Protein AF-0000000066770086 (afdb_homodimer)

Nearest PDB structures (foldseek):
  5eji-assembly1_A  TM=8.139E-01  e=4.789E-09  Listeria monocytogenes
  8b47-assembly1_B-2  TM=7.960E-01  e=3.256E-09  Listeria monocytogenes EGD-e
  3v7y-assembly1_A  TM=8.039E-01  e=4.059E-09  Listeria monocytogenes
  6rg9-assembly1_A  TM=8.129E-01  e=1.036E-08  Listeria monocytogenes EGD-e
  5ejg-assembly1_A  TM=7.948E-01  e=2.539E-07  Listeria monocytogenes

Solvent-accessible surface area (backbone atoms only — not comparable to full-atom values): 28124 Å² total; per-residue (Å²): 118,74,68,59,56,56,51,48,57,53,51,58,59,57,68,68,50,69,87,55,54,68,58,58,48,42,47,48,43,42,47,48,42,44,48,44,42,47,48,40,48,53,37,44,51,47,46,69,64,54,86,74,67,65,60,55,52,54,44,48,48,49,50,50,49,48,51,48,50,52,50,48,52,51,48,48,50,48,43,49,54,46,40,65,60,52,70,47,83,46,64,66,61,41,52,55,46,47,58,64,18,65,77,43,79,57,43,56,32,40,18,35,29,44,21,52,73,83,40,71,52,94,65,63,24,54,27,28,36,40,40,26,28,57,46,61,55,37,75,20,38,34,32,36,29,44,34,36,79,86,67,54,64,51,72,79,41,81,44,44,19,60,21,40,38,39,23,23,19,70,16,12,74,44,69,44,31,25,67,65,52,61,74,45,59,55,72,37,54,38,30,41,38,35,52,36,42,46,52,82,70,54,78,90,45,56,70,70,39,52,49,70,42,47,66,66,28,35,36,42,35,40,35,63,34,73,59,32,29,39,24,39,60,36,67,82,45,71,46,79,44,36,53,70,39,34,36,40,38,31,43,81,32,76,60,46,77,38,57,64,49,69,69,62,70,65,56,58,87,72,120,116,74,68,59,55,54,50,49,56,54,50,56,60,56,67,69,47,74,86,56,54,67,58,60,50,43,47,50,44,42,48,47,44,45,50,44,42,49,48,40,47,53,36,45,52,45,47,69,62,56,83,75,67,67,61,54,50,54,45,49,50,50,48,48,49,48,51,48,49,51,51,48,54,50,47,49,50,49,45,49,53,45,40,65,62,53,70,46,83,45,64,66,60,42,53,55,46,46,56,62,18,66,79,44,80,58,44,56,33,40,18,37,28,44,22,52,72,84,40,71,52,94,66,64,24,55,28,28,37,40,40,25,28,58,46,63,56,38,76,19,39,32,32,38,30,45,33,35,80,84,66,55,65,50,72,79,42,80,44,42,19,62,21,40,38,39,23,24,18,71,17,12,74,44,70,43,30,26,67,68,52,61,74,46,58,55,75,37,55,38,30,41,39,36,54,35,42,44,51,82,67,54,78,90,45,55,71,70,41,49,47,71,42,47,67,65,29,34,35,42,34,39,34,61,36,74,59,30,29,40,24,38,62,36,67,82,44,72,45,79,44,34,53,70,40,33,36,41,38,30,42,80,31,78,61,46,75,39,58,63,48,69,70,63,70,64,56,58,86,71,120

Sequence (542 aa):
MIGAEFTRTLLISARVSYSASPLTGLLCSAIICVSQYVMWILWLLSAAMAPFSGLAIFWMIQFLYWVLIQILLVLRRLRSYLMNLMQGGAQGIFVQLLQETLSRRPLELSRISVKLNGIQLPTYALNDILVSHPCPASVSRFSFRKRNNTGENSRLINCRSSGLRVSTAAGSTAAMLSAGGFTMPLSSRELQYMIREPISPMDADKAMLHDVLKQEQHMHVVWYNQEGAVYVDGSHVVHSIQHGDSLEISSGAPTLKVVLPEHLLKMGPEWMIGAEFTRTLLISARVSYSASPLTGLLCSAIICVSQYVMWILWLLSAAMAPFSGLAIFWMIQFLYWVLIQILLVLRRLRSYLMNLMQGGAQGIFVQLLQETLSRRPLELSRISVKLNGIQLPTYALNDILVSHPCPASVSRFSFRKRNNTGENSRLINCRSSGLRVSTAAGSTAAMLSAGGFTMPLSSRELQYMIREPISPMDADKAMLHDVLKQEQHMHVVWYNQEGAVYVDGSHVVHSIQHGDSLEISSGAPTLKVVLPEHLLKMGPEW

InterPro domains:
  IPR016064 NAD kinase/diacylglycerol kinase-like domain superfamily [SSF111331] (82-261)
  IPR017437 ATP-NAD kinase, PpnK-type, C-terminal [G3DSA:2.60.200.30] (92-252)

Secondary structure (DSSP, 8-state):
-HHHHHHHHHHHHHHTTTTS-HHHHHHHHHHHHHHHHHHHHHHHHHHHH---SHHHHHHHHHHHHHHHHHHHHHHHHHHHHHHHHHSSSHHHHHHHHHHHHHTSPPEEEP-BEEEETTEEPS--BSSEEEEE-SSTTSPEEEEEEEEETTS-BPPPEEEEESEEEEE-SGGGGTHHHHTT-----TT---EEEEEES-SS--GGGGGGSEEEE-TTEEEEEEE-SSEEEEEETTTTEEEEEETT-EEEEES-SPPEEE---HHHHS--S--/-HHHHHHHHHHHHHGGGTTS-HHHHHHHHHHHHHHHHHHHHHHHHHHHH---SHHHHHHHHHHHHHHHHHHHHHHHHHHHHHHHHHSSSHHHHHHHHHHHHHHSPPEEEP-BEEEETTEEPS--BSSEEEEE-SSTTSPEEEEEEEEETTS-BPPPEEEEESEEEEE-SGGGGTHHHHTT-----TT---EEEEEES-SS--GGGGGGSEEEE-TTEEEEEEE-SSEEEEEETTTTEEEEEETT-EEEEES-SPPEEE---HHHHS--S--

Structure (mmCIF, N/CA/C/O backbone):
data_AF-0000000066770086-model_v1
#
loop_
_entity.id
_entity.type
_entity.pdbx_description
1 polymer 'FHA domain-containing protein'
#
loop_
_atom_site.group_PDB
_atom_site.id
_atom_site.type_symbol
_atom_site.label_atom_id
_atom_site.label_alt_id
_atom_site.label_comp_id
_atom_site.label_asym_id
_atom_site.label_entity_id
_atom_site.label_seq_id
_atom_site.pdbx_PDB_ins_code
_atom_site.Cartn_x
_atom_site.Cartn_y
_atom_site.Cartn_z
_atom_site.occupancy
_atom_site.B_iso_or_equiv
_atom_site.auth_seq_id
_atom_site.auth_comp_id
_atom_site.auth_asym_id
_atom_site.auth_atom_id
_atom_site.pdbx_PDB_model_num
ATOM 1 N N . MET A 1 1 ? 16.109 16.594 -47.719 1 20.2 1 MET A N 1
ATOM 2 C CA . MET A 1 1 ? 16.516 17.266 -46.5 1 20.2 1 MET A CA 1
ATOM 3 C C . MET A 1 1 ? 15.344 17.438 -45.531 1 20.2 1 MET A C 1
ATOM 5 O O . MET A 1 1 ? 15.539 17.719 -44.344 1 20.2 1 MET A O 1
ATOM 9 N N . ILE A 1 2 ? 14.141 17.641 -46.188 1 22.31 2 ILE A N 1
ATOM 10 C CA . ILE A 1 2 ? 12.898 17.844 -45.438 1 22.31 2 ILE A CA 1
ATOM 11 C C . ILE A 1 2 ? 12.523 16.547 -44.688 1 22.31 2 ILE A C 1
ATOM 13 O O . ILE A 1 2 ? 11.875 16.594 -43.656 1 22.31 2 ILE A O 1
ATOM 17 N N . GLY A 1 3 ? 12.93 15.352 -45.312 1 23.88 3 GLY A N 1
ATOM 18 C CA . GLY A 1 3 ? 12.602 14.062 -44.719 1 23.88 3 GLY A CA 1
ATOM 19 C C . GLY A 1 3 ? 13.258 13.82 -43.375 1 23.88 3 GLY A C 1
ATOM 20 O O . GLY A 1 3 ? 12.711 13.102 -42.531 1 23.88 3 GLY A O 1
ATOM 21 N N . ALA A 1 4 ? 14.531 14.242 -43.344 1 25.27 4 ALA A N 1
ATOM 22 C CA . ALA A 1 4 ? 15.344 13.93 -42.156 1 25.27 4 ALA A CA 1
ATOM 23 C C . ALA A 1 4 ? 14.82 14.664 -40.906 1 25.27 4 ALA A C 1
ATOM 25 O O . ALA A 1 4 ? 14.906 14.141 -39.812 1 25.27 4 ALA A O 1
ATOM 26 N N . GLU A 1 5 ? 14.359 15.922 -41.188 1 24.72 5 GLU A N 1
ATOM 27 C CA . GLU A 1 5 ? 13.992 16.703 -40 1 24.72 5 GLU A CA 1
ATOM 28 C C . GLU A 1 5 ? 12.727 16.156 -39.375 1 24.72 5 GLU A C 1
ATOM 30 O O . GLU A 1 5 ? 12.523 16.312 -38.156 1 24.72 5 GLU A O 1
ATOM 35 N N . PHE A 1 6 ? 11.797 15.602 -40.219 1 25.02 6 PHE A N 1
ATOM 36 C CA . PHE A 1 6 ? 10.578 15.062 -39.625 1 25.02 6 PHE A CA 1
ATOM 37 C C . PHE A 1 6 ? 10.883 13.836 -38.781 1 25.02 6 PHE A C 1
ATOM 39 O O . PHE A 1 6 ? 10.312 13.664 -37.688 1 25.02 6 PHE A O 1
ATOM 46 N N . THR A 1 7 ? 11.898 13.07 -39.188 1 24.8 7 THR A N 1
ATOM 47 C CA . THR A 1 7 ? 12.266 11.898 -38.406 1 24.8 7 THR A CA 1
ATOM 48 C C . THR A 1 7 ? 12.867 12.312 -37.062 1 24.8 7 THR A C 1
ATOM 50 O O . THR A 1 7 ? 12.641 11.648 -36.031 1 24.8 7 THR A O 1
ATOM 53 N N . ARG A 1 8 ? 13.648 13.414 -37.062 1 24.89 8 ARG A N 1
ATOM 54 C CA . ARG A 1 8 ? 14.266 13.805 -35.781 1 24.89 8 ARG A CA 1
ATOM 55 C C . ARG A 1 8 ? 13.211 14.227 -34.781 1 24.89 8 ARG A C 1
ATOM 57 O O . ARG A 1 8 ? 13.352 13.953 -33.594 1 24.89 8 ARG A O 1
ATOM 64 N N . THR A 1 9 ? 12.164 14.969 -35.25 1 23.5 9 THR A N 1
ATOM 65 C CA . THR A 1 9 ? 11.164 15.398 -34.281 1 23.5 9 THR A CA 1
ATOM 66 C C . THR A 1 9 ? 10.391 14.195 -33.75 1 23.5 9 THR A C 1
ATOM 68 O O . THR A 1 9 ? 10.023 14.156 -32.562 1 23.5 9 THR A O 1
ATOM 71 N N . LEU A 1 10 ? 10.195 13.148 -34.656 1 25.3 10 LEU A N 1
ATOM 72 C CA . LEU A 1 10 ? 9.516 11.977 -34.094 1 25.3 10 LEU A CA 1
ATOM 73 C C . LEU A 1 10 ? 10.414 11.242 -33.094 1 25.3 10 LEU A C 1
ATOM 75 O O . LEU A 1 10 ? 9.93 10.672 -32.125 1 25.3 10 LEU A O 1
ATOM 79 N N . LEU A 1 11 ? 11.742 11.227 -33.344 1 24.89 11 LEU A N 1
ATOM 80 C CA . LEU A 1 11 ? 12.633 10.523 -32.438 1 24.89 11 LEU A CA 1
ATOM 81 C C . LEU A 1 11 ? 12.711 11.242 -31.094 1 24.89 11 LEU A C 1
ATOM 83 O O . LEU A 1 11 ? 12.891 10.602 -30.047 1 24.89 11 LEU A O 1
ATOM 87 N N . ILE A 1 12 ? 12.773 12.625 -31.125 1 25.56 12 ILE A N 1
ATOM 88 C CA . ILE A 1 12 ? 12.852 13.273 -29.828 1 25.56 12 ILE A CA 1
ATOM 89 C C . ILE A 1 12 ? 11.594 12.977 -29.016 1 25.56 12 ILE A C 1
ATOM 91 O O . ILE A 1 12 ? 11.648 12.836 -27.797 1 25.56 12 ILE A O 1
ATOM 95 N N . SER A 1 13 ? 10.445 12.906 -29.703 1 24.58 13 SER A N 1
ATOM 96 C CA . SER A 1 13 ? 9.242 12.594 -28.922 1 24.58 13 SER A CA 1
ATOM 97 C C . SER A 1 13 ? 9.297 11.172 -28.375 1 24.58 13 SER A C 1
ATOM 99 O O . SER A 1 13 ? 8.562 10.836 -27.453 1 24.58 13 SER A O 1
ATOM 101 N N . ALA A 1 14 ? 9.977 10.258 -29.016 1 25.86 14 ALA A N 1
ATOM 102 C CA . ALA A 1 14 ? 10.078 8.891 -28.516 1 25.86 14 ALA A CA 1
ATOM 103 C C . ALA A 1 14 ? 10.883 8.836 -27.219 1 25.86 14 ALA A C 1
ATOM 105 O O . ALA A 1 14 ? 10.719 7.918 -26.406 1 25.86 14 ALA A O 1
ATOM 106 N N . ARG A 1 15 ? 11.984 9.594 -27.047 1 26.22 15 ARG A N 1
ATOM 107 C CA . ARG A 1 15 ? 12.797 9.508 -25.844 1 26.22 15 ARG A CA 1
ATOM 108 C C . ARG A 1 15 ? 12.008 9.992 -24.625 1 26.22 15 ARG A C 1
ATOM 110 O O . ARG A 1 15 ? 12.492 9.914 -23.5 1 26.22 15 ARG A O 1
ATOM 117 N N . VAL A 1 16 ? 11.109 10.945 -24.828 1 25.64 16 VAL A N 1
ATOM 118 C CA . VAL A 1 16 ? 10.461 11.477 -23.625 1 25.64 16 VAL A CA 1
ATOM 119 C C . VAL A 1 16 ? 9.625 10.383 -22.953 1 25.64 16 VAL A C 1
ATOM 121 O O . VAL A 1 16 ? 8.953 10.633 -21.953 1 25.64 16 VAL A O 1
ATOM 124 N N . SER A 1 17 ? 9.375 9.344 -23.688 1 25.66 17 SER A N 1
ATOM 125 C CA . SER A 1 17 ? 8.305 8.477 -23.203 1 25.66 17 SER A CA 1
ATOM 126 C C . SER A 1 17 ? 8.734 7.695 -21.969 1 25.66 17 SER A C 1
ATOM 128 O O . SER A 1 17 ? 8.023 6.797 -21.516 1 25.66 17 SER A O 1
ATOM 130 N N . TYR A 1 18 ? 10 7.605 -21.703 1 25.31 18 TYR A N 1
ATOM 131 C CA . TYR A 1 18 ? 10.336 6.434 -20.906 1 25.31 18 TYR A CA 1
ATOM 132 C C . TYR A 1 18 ? 9.641 6.484 -19.547 1 25.31 18 TYR A C 1
ATOM 134 O O . TYR A 1 18 ? 9.398 5.445 -18.938 1 25.31 18 TYR A O 1
ATOM 142 N N . SER A 1 19 ? 9.75 7.629 -18.828 1 25.22 19 SER A N 1
ATOM 143 C CA . SER A 1 19 ? 9.375 7.613 -17.422 1 25.22 19 SER A CA 1
ATOM 144 C C . SER A 1 19 ? 7.863 7.574 -17.25 1 25.22 19 SER A C 1
ATOM 146 O O . SER A 1 19 ? 7.355 7.75 -16.141 1 25.22 19 SER A O 1
ATOM 148 N N . ALA A 1 20 ? 7.07 7.703 -18.266 1 28.36 20 ALA A N 1
ATOM 149 C CA . ALA A 1 20 ? 5.613 7.77 -18.203 1 28.36 20 ALA A CA 1
ATOM 150 C C . ALA A 1 20 ? 5.02 6.402 -17.859 1 28.36 20 ALA A C 1
ATOM 152 O O . ALA A 1 20 ? 5.598 5.367 -18.203 1 28.36 20 ALA A O 1
ATOM 153 N N . SER A 1 21 ? 4.094 6.301 -16.906 1 27.59 21 SER A N 1
ATOM 154 C CA . SER A 1 21 ? 3.424 5.098 -16.422 1 27.59 21 SER A CA 1
ATOM 155 C C . SER A 1 21 ? 2.938 4.238 -17.594 1 27.59 21 SER A C 1
ATOM 157 O O . SER A 1 21 ? 2.732 4.738 -18.703 1 27.59 21 SER A O 1
ATOM 159 N N . PRO A 1 22 ? 3.164 2.936 -17.5 1 30.47 22 PRO A N 1
ATOM 160 C CA . PRO A 1 22 ? 2.762 1.988 -18.547 1 30.47 22 PRO A CA 1
ATOM 161 C C . PRO A 1 22 ? 1.353 2.252 -19.062 1 30.47 22 PRO A C 1
ATOM 163 O O . PRO A 1 22 ? 1.084 2.045 -20.25 1 30.47 22 PRO A O 1
ATOM 166 N N . LEU A 1 23 ? 0.509 2.744 -18.219 1 31.48 23 LEU A N 1
ATOM 167 C CA . LEU A 1 23 ? -0.868 2.938 -18.672 1 31.48 23 LEU A CA 1
ATOM 168 C C . LEU A 1 23 ? -0.968 4.117 -19.625 1 31.48 23 LEU A C 1
ATOM 170 O O . LEU A 1 23 ? -1.708 4.062 -20.609 1 31.48 23 LEU A O 1
ATOM 174 N N . THR A 1 24 ? -0.184 5.18 -19.234 1 31.67 24 THR A N 1
ATOM 175 C CA . THR A 1 24 ? -0.174 6.293 -20.172 1 31.67 24 THR A CA 1
ATOM 176 C C . THR A 1 24 ? 0.472 5.879 -21.484 1 31.67 24 THR A C 1
ATOM 178 O O . THR A 1 24 ? 0.073 6.352 -22.562 1 31.67 24 THR A O 1
ATOM 181 N N . GLY A 1 25 ? 1.348 4.926 -21.219 1 31.53 25 GLY A N 1
ATOM 182 C CA . GLY A 1 25 ? 1.923 4.344 -22.422 1 31.53 25 GLY A CA 1
ATOM 183 C C . GLY A 1 25 ? 0.937 3.496 -23.203 1 31.53 25 GLY A C 1
ATOM 184 O O . GLY A 1 25 ? 0.897 3.557 -24.438 1 31.53 25 GLY A O 1
ATOM 185 N N . LEU A 1 26 ? 0.131 2.803 -22.375 1 31.81 26 LEU A N 1
ATOM 186 C CA . LEU A 1 26 ? -0.886 1.979 -23.016 1 31.81 26 LEU A CA 1
ATOM 187 C C . LEU A 1 26 ? -1.999 2.844 -23.609 1 31.81 26 LEU A C 1
ATOM 189 O O . LEU A 1 26 ? -2.469 2.592 -24.719 1 31.81 26 LEU A O 1
ATOM 193 N N . LEU A 1 27 ? -2.395 3.82 -22.812 1 33.5 27 LEU A N 1
ATOM 194 C CA . LEU A 1 27 ? -3.426 4.727 -23.312 1 33.5 27 LEU A CA 1
ATOM 195 C C . LEU A 1 27 ? -2.912 5.543 -24.484 1 33.5 27 LEU A C 1
ATOM 197 O O . LEU A 1 27 ? -3.633 5.738 -25.469 1 33.5 27 LEU A O 1
ATOM 201 N N . CYS A 1 28 ? -1.624 5.883 -24.281 1 33.88 28 CYS A N 1
ATOM 202 C CA . CYS A 1 28 ? -0.996 6.543 -25.422 1 33.88 28 CYS A CA 1
ATOM 203 C C . CYS A 1 28 ? -0.845 5.578 -26.578 1 33.88 28 CYS A C 1
ATOM 205 O O . CYS A 1 28 ? -1.085 5.949 -27.734 1 33.88 28 CYS A O 1
ATOM 207 N N . SER A 1 29 ? -0.596 4.316 -26.125 1 34.06 29 SER A N 1
ATOM 208 C CA . SER A 1 29 ? -0.547 3.275 -27.141 1 34.06 29 SER A CA 1
ATOM 209 C C . SER A 1 29 ? -1.935 2.992 -27.703 1 34.06 29 SER A C 1
ATOM 211 O O . SER A 1 29 ? -2.088 2.787 -28.906 1 34.06 29 SER A O 1
ATOM 213 N N . ALA A 1 30 ? -2.861 3.027 -26.844 1 35.56 30 ALA A N 1
ATOM 214 C CA . ALA A 1 30 ? -4.234 2.793 -27.281 1 35.56 30 ALA A CA 1
ATOM 215 C C . ALA A 1 30 ? -4.773 3.982 -28.062 1 35.56 30 ALA A C 1
ATOM 217 O O . ALA A 1 30 ? -5.441 3.809 -29.094 1 35.56 30 ALA A O 1
ATOM 218 N N . ILE A 1 31 ? -4.426 5.156 -27.547 1 38.72 31 ILE A N 1
ATOM 219 C CA . ILE A 1 31 ? -4.812 6.363 -28.266 1 38.72 31 ILE A CA 1
ATOM 220 C C . ILE A 1 31 ? -4.117 6.395 -29.625 1 38.72 31 ILE A C 1
ATOM 222 O O . ILE A 1 31 ? -4.738 6.715 -30.641 1 38.72 31 ILE A O 1
ATOM 226 N N . ILE A 1 32 ? -2.871 5.922 -29.5 1 38.62 32 ILE A N 1
ATOM 227 C CA . ILE A 1 32 ? -2.107 5.797 -30.734 1 38.62 32 ILE A CA 1
ATOM 228 C C . ILE A 1 32 ? -2.717 4.703 -31.609 1 38.62 32 ILE A C 1
ATOM 230 O O . ILE A 1 32 ? -2.877 4.883 -32.812 1 38.62 32 ILE A O 1
ATOM 234 N N . CYS A 1 33 ? -3.189 3.703 -30.797 1 35.94 33 CYS A N 1
ATOM 235 C CA . CYS A 1 33 ? -3.832 2.617 -31.516 1 35.94 33 CYS A CA 1
ATOM 236 C C . CYS A 1 33 ? -5.18 3.061 -32.094 1 35.94 33 CYS A C 1
ATOM 238 O O . CYS A 1 33 ? -5.496 2.779 -33.25 1 35.94 33 CYS A O 1
ATOM 240 N N . VAL A 1 34 ? -5.934 3.744 -31.25 1 39.88 34 VAL A N 1
ATOM 241 C CA . VAL A 1 34 ? -7.254 4.184 -31.688 1 39.88 34 VAL A CA 1
ATOM 242 C C . VAL A 1 34 ? -7.109 5.273 -32.75 1 39.88 34 VAL A C 1
ATOM 244 O O . VAL A 1 34 ? -7.824 5.273 -33.75 1 39.88 34 VAL A O 1
ATOM 247 N N . SER A 1 35 ? -6.105 6.16 -32.469 1 37.03 35 SER A N 1
ATOM 248 C CA . SER A 1 35 ? -5.828 7.176 -33.469 1 37.03 35 SER A CA 1
ATOM 249 C C . SER A 1 35 ? -5.367 6.535 -34.781 1 37.03 35 SER A C 1
ATOM 251 O O . SER A 1 35 ? -5.719 7.008 -35.844 1 37.03 35 SER A O 1
ATOM 253 N N . GLN A 1 36 ? -4.676 5.449 -34.5 1 37.47 36 GLN A N 1
ATOM 254 C CA . GLN A 1 36 ? -4.262 4.66 -35.656 1 37.47 36 GLN A CA 1
ATOM 255 C C . GLN A 1 36 ? -5.461 3.996 -36.312 1 37.47 36 GLN A C 1
ATOM 257 O O . GLN A 1 36 ? -5.562 3.984 -37.562 1 37.47 36 GLN A O 1
ATOM 262 N N . TYR A 1 37 ? -6.316 3.588 -35.438 1 39.19 37 TYR A N 1
ATOM 263 C CA . TYR A 1 37 ? -7.504 2.957 -36 1 39.19 37 TYR A CA 1
ATOM 264 C C . TYR A 1 37 ? -8.406 3.99 -36.656 1 39.19 37 TYR A C 1
ATOM 266 O O . TYR A 1 37 ? -8.953 3.744 -37.75 1 39.19 37 TYR A O 1
ATOM 274 N N . VAL A 1 38 ? -8.562 5.137 -35.969 1 44.09 38 VAL A N 1
ATOM 275 C CA . VAL A 1 38 ? -9.352 6.207 -36.562 1 44.09 38 VAL A CA 1
ATOM 276 C C . VAL A 1 38 ? -8.711 6.656 -37.875 1 44.09 38 VAL A C 1
ATOM 278 O O . VAL A 1 38 ? -9.398 6.855 -38.875 1 44.09 38 VAL A O 1
ATOM 281 N N . MET A 1 39 ? -7.383 6.707 -37.75 1 41.28 39 MET A N 1
ATOM 282 C CA . MET A 1 39 ? -6.672 7.008 -39 1 41.28 39 MET A CA 1
ATOM 283 C C . MET A 1 39 ? -6.883 5.902 -40.031 1 41.28 39 MET A C 1
ATOM 285 O O . MET A 1 39 ? -7.059 6.18 -41.219 1 41.28 39 MET A O 1
ATOM 289 N N . TRP A 1 40 ? -6.984 4.711 -39.375 1 44.47 40 TRP A N 1
ATOM 290 C CA . TRP A 1 40 ? -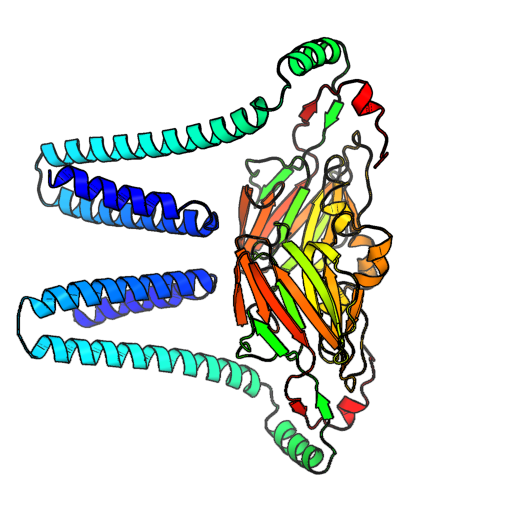7.258 3.58 -40.25 1 44.47 40 TRP A CA 1
ATOM 291 C C . TRP A 1 40 ? -8.664 3.666 -40.844 1 44.47 40 TRP A C 1
ATOM 293 O O . TRP A 1 40 ? -8.867 3.416 -42.031 1 44.47 40 TRP A O 1
ATOM 303 N N . ILE A 1 41 ? -9.609 3.984 -39.969 1 46.31 41 ILE A N 1
ATOM 304 C CA . ILE A 1 41 ? -10.992 4.078 -40.438 1 46.31 41 ILE A CA 1
ATOM 305 C C . ILE A 1 41 ? -11.141 5.258 -41.375 1 46.31 41 ILE A C 1
ATOM 307 O O . ILE A 1 41 ? -11.773 5.137 -42.438 1 46.31 41 ILE A O 1
ATOM 311 N N . LEU A 1 42 ? -10.539 6.371 -40.906 1 44.03 42 LEU A N 1
ATOM 312 C CA . LEU A 1 42 ? -10.578 7.504 -41.812 1 44.03 42 LEU A CA 1
ATOM 313 C C . LEU A 1 42 ? -9.852 7.172 -43.125 1 44.03 42 LEU A C 1
ATOM 315 O O . LEU A 1 42 ? -10.289 7.578 -44.188 1 44.03 42 LEU A O 1
ATOM 319 N N . TRP A 1 43 ? -8.891 6.328 -42.781 1 44 43 TRP A N 1
ATOM 320 C CA . TRP A 1 43 ? -8.125 5.801 -43.906 1 44 43 TRP A CA 1
ATOM 321 C C . TRP A 1 43 ? -8.977 4.859 -44.75 1 44 43 TRP A C 1
ATOM 323 O O . TRP A 1 43 ? -8.984 4.957 -45.969 1 44 43 TRP A O 1
ATOM 333 N N . LEU A 1 44 ? -9.578 4.016 -44.031 1 45.94 44 LEU A N 1
ATOM 334 C CA . LEU A 1 44 ? -10.461 3.102 -44.75 1 45.94 44 LEU A CA 1
ATOM 335 C C . LEU A 1 44 ? -11.562 3.867 -45.5 1 45.94 44 LEU A C 1
ATOM 337 O O . LEU A 1 44 ? -11.906 3.543 -46.625 1 45.94 44 LEU A O 1
ATOM 341 N N . LEU A 1 45 ? -12.078 4.797 -44.812 1 43.66 45 LEU A N 1
ATOM 342 C CA . LEU A 1 45 ? -13.117 5.602 -45.438 1 43.66 45 LEU A CA 1
ATOM 343 C C . LEU A 1 45 ? -12.555 6.414 -46.594 1 43.66 45 LEU A C 1
ATOM 345 O O . LEU A 1 45 ? -13.188 6.531 -47.656 1 43.66 45 LEU A O 1
ATOM 349 N N . SER A 1 46 ? -11.312 6.93 -46.25 1 38.59 46 SER A N 1
ATOM 350 C CA . SER A 1 46 ? -10.672 7.637 -47.344 1 38.59 46 SER A CA 1
ATOM 351 C C . SER A 1 46 ? -10.281 6.68 -48.469 1 38.59 46 SER A C 1
ATOM 353 O O . SER A 1 46 ? -10.391 7.016 -49.625 1 38.59 46 SER A O 1
ATOM 355 N N . ALA A 1 47 ? -9.766 5.535 -47.938 1 44.22 47 ALA A N 1
ATOM 356 C CA . ALA A 1 47 ? -9.438 4.504 -48.938 1 44.22 47 ALA A CA 1
ATOM 357 C C . ALA A 1 47 ? -10.672 4.062 -49.688 1 44.22 47 ALA A C 1
ATOM 359 O O . ALA A 1 47 ? -10.594 3.729 -50.875 1 44.22 47 ALA A O 1
ATOM 360 N N . ALA A 1 48 ? -11.727 3.854 -48.969 1 42.59 48 ALA A N 1
ATOM 361 C CA . ALA A 1 48 ? -12.953 3.486 -49.656 1 42.59 48 ALA A CA 1
ATOM 362 C C . ALA A 1 48 ? -13.352 4.566 -50.656 1 42.59 48 ALA A C 1
ATOM 364 O O . ALA A 1 48 ? -14 4.281 -51.688 1 42.59 48 ALA A O 1
ATOM 365 N N . MET A 1 49 ? -13.094 5.738 -50.219 1 39.59 49 MET A N 1
ATOM 366 C CA . MET A 1 49 ? -13.5 6.746 -51.188 1 39.59 49 MET A CA 1
ATOM 367 C C . MET A 1 49 ? -12.57 6.73 -52.406 1 39.59 49 MET A C 1
ATOM 369 O O . MET A 1 49 ? -12.992 7.035 -53.531 1 39.59 49 MET A O 1
ATOM 373 N N . ALA A 1 50 ? -11.195 7.121 -52.344 1 40.72 50 ALA A N 1
ATOM 374 C CA . ALA A 1 50 ? -10.438 7.164 -53.594 1 40.72 50 ALA A CA 1
ATOM 375 C C . ALA A 1 50 ? -9.602 5.902 -53.781 1 40.72 50 ALA A C 1
ATOM 377 O O . ALA A 1 50 ? -9.016 5.391 -52.812 1 40.72 50 ALA A O 1
ATOM 378 N N . PRO A 1 51 ? -9.664 4.98 -54.906 1 36.97 51 PRO A N 1
ATOM 379 C CA . PRO A 1 51 ? -9.094 3.719 -55.375 1 36.97 51 PRO A CA 1
ATOM 380 C C . PRO A 1 51 ? -7.582 3.646 -55.219 1 36.97 51 PRO A C 1
ATOM 382 O O . PRO A 1 51 ? -6.984 2.59 -55.438 1 36.97 51 PRO A O 1
ATOM 385 N N . PHE A 1 52 ? -6.625 4.75 -55.312 1 39.97 52 PHE A N 1
ATOM 386 C CA . PHE A 1 52 ? -5.316 4.617 -55.938 1 39.97 52 PHE A CA 1
ATOM 387 C C . PHE A 1 52 ? -4.371 3.807 -55.062 1 39.97 52 PHE A C 1
ATOM 389 O O . PHE A 1 52 ? -4.449 3.873 -53.844 1 39.97 52 PHE A O 1
ATOM 396 N N . SER A 1 53 ? -3.455 2.715 -55.594 1 44.5 53 SER A N 1
ATOM 397 C CA . SER A 1 53 ? -2.48 1.638 -55.438 1 44.5 53 SER A CA 1
ATOM 398 C C . SER A 1 53 ? -1.348 2.041 -54.5 1 44.5 53 SER A C 1
ATOM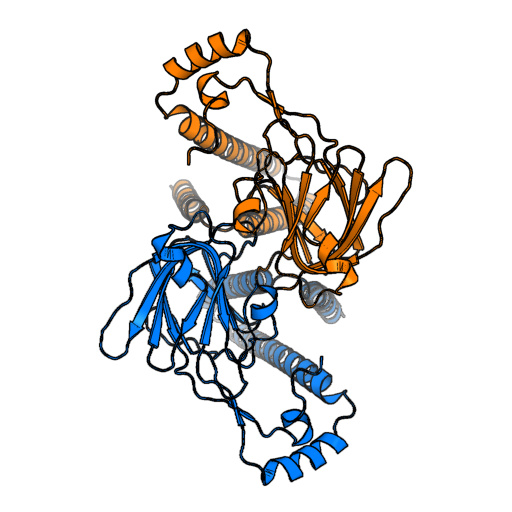 400 O O . SER A 1 53 ? -0.938 1.258 -53.656 1 44.5 53 SER A O 1
ATOM 402 N N . GLY A 1 54 ? -0.641 3.098 -54.875 1 45.5 54 GLY A N 1
ATOM 403 C CA . GLY A 1 54 ? 0.636 3.477 -54.281 1 45.5 54 GLY A CA 1
ATOM 404 C C . GLY A 1 54 ? 0.54 3.809 -52.812 1 45.5 54 GLY A C 1
ATOM 405 O O . GLY A 1 54 ? 1.455 3.51 -52.031 1 45.5 54 GLY A O 1
ATOM 406 N N . LEU A 1 55 ? -0.597 4.336 -52.438 1 47.72 55 LEU A N 1
ATOM 407 C CA . LEU A 1 55 ? -0.758 4.77 -51.031 1 47.72 55 LEU A CA 1
ATOM 408 C C . LEU A 1 55 ? -0.95 3.57 -50.125 1 47.72 55 LEU A C 1
ATOM 410 O O . LEU A 1 55 ? -0.455 3.566 -49 1 47.72 55 LEU A O 1
ATOM 414 N N . ALA A 1 56 ? -1.54 2.535 -50.75 1 46.66 56 ALA A N 1
ATOM 415 C CA . ALA A 1 56 ? -1.676 1.32 -49.969 1 46.66 56 ALA A CA 1
ATOM 416 C C . ALA A 1 56 ? -0.312 0.701 -49.688 1 46.66 56 ALA A C 1
ATOM 418 O O . ALA A 1 56 ? -0.049 0.266 -48.562 1 46.66 56 ALA A O 1
ATOM 419 N N . ILE A 1 57 ? 0.542 0.761 -50.75 1 48.38 57 ILE A N 1
ATOM 420 C CA . ILE A 1 57 ? 1.875 0.192 -50.594 1 48.38 57 ILE A CA 1
ATOM 421 C C . ILE A 1 57 ? 2.676 1.035 -49.594 1 48.38 57 ILE A C 1
ATOM 423 O O . ILE A 1 57 ? 3.361 0.496 -48.719 1 48.38 57 ILE A O 1
ATOM 427 N N . PHE A 1 58 ? 2.602 2.34 -49.688 1 49.12 58 PHE A N 1
ATOM 428 C CA . PHE A 1 58 ? 3.264 3.244 -48.75 1 49.12 58 PHE A CA 1
ATOM 429 C C . PHE A 1 58 ? 2.783 3 -47.312 1 49.12 58 PHE A C 1
ATOM 431 O O . PHE A 1 58 ? 3.588 2.932 -46.375 1 49.12 58 PHE A O 1
ATOM 438 N N . TRP A 1 59 ? 1.619 2.639 -47.281 1 47.81 59 TRP A N 1
ATOM 439 C CA . TRP A 1 59 ? 1.053 2.438 -45.938 1 47.81 59 TRP A CA 1
ATOM 440 C C . TRP A 1 59 ? 1.432 1.067 -45.406 1 47.81 59 TRP A C 1
ATOM 442 O O . TRP A 1 59 ? 1.688 0.922 -44.188 1 47.81 59 TRP A O 1
ATOM 452 N N . MET A 1 60 ? 1.476 0.103 -46.312 1 50.06 60 MET A N 1
ATOM 453 C CA . MET A 1 60 ? 1.961 -1.215 -45.906 1 50.06 60 MET A CA 1
ATOM 454 C C . MET A 1 60 ? 3.412 -1.144 -45.438 1 50.06 60 MET A C 1
ATOM 456 O O . MET A 1 60 ? 3.779 -1.758 -44.438 1 50.06 60 MET A O 1
ATOM 460 N N . ILE A 1 61 ? 4.109 -0.296 -46.125 1 51 61 ILE A N 1
ATOM 461 C CA . ILE A 1 61 ? 5.512 -0.139 -45.75 1 51 61 ILE A CA 1
ATOM 462 C C . ILE A 1 61 ? 5.613 0.597 -44.406 1 51 61 ILE A C 1
ATOM 464 O O . ILE A 1 61 ? 6.41 0.218 -43.562 1 51 61 ILE A O 1
ATOM 468 N N . GLN A 1 62 ? 4.715 1.549 -44.219 1 47.44 62 GLN A N 1
ATOM 469 C CA . GLN A 1 62 ? 4.715 2.27 -42.938 1 47.44 62 GLN A CA 1
ATOM 470 C C . GLN A 1 62 ? 4.27 1.364 -41.812 1 47.44 62 GLN A C 1
ATOM 472 O O . GLN A 1 62 ? 4.82 1.431 -40.688 1 47.44 62 GLN A O 1
ATOM 477 N N . PHE A 1 63 ? 3.299 0.479 -42.156 1 51.22 63 PHE A N 1
ATOM 478 C CA . PHE A 1 63 ? 2.84 -0.501 -41.156 1 51.22 63 PHE A CA 1
ATOM 479 C C . PHE A 1 63 ? 3.939 -1.509 -40.844 1 51.22 63 PHE A C 1
ATOM 481 O O . PHE A 1 63 ? 4.199 -1.813 -39.688 1 51.22 63 PHE A O 1
ATOM 488 N N . LEU A 1 64 ? 4.602 -1.903 -41.875 1 49.94 64 LEU A N 1
ATOM 489 C CA . LEU A 1 64 ? 5.688 -2.857 -41.688 1 49.94 64 LEU A CA 1
ATOM 490 C C . LEU A 1 64 ? 6.848 -2.219 -40.938 1 49.94 64 LEU A C 1
ATOM 492 O O . LEU A 1 64 ? 7.441 -2.848 -40.062 1 49.94 64 LEU A O 1
ATOM 496 N N . TYR A 1 65 ? 7.137 -0.971 -41.219 1 47.78 65 TYR A N 1
ATOM 497 C CA . TYR A 1 65 ? 8.156 -0.22 -40.469 1 47.78 65 TYR A CA 1
ATOM 498 C C . TYR A 1 65 ? 7.762 -0.023 -39.031 1 47.78 65 TYR A C 1
ATOM 500 O O . TYR A 1 65 ? 8.586 -0.189 -38.125 1 47.78 65 TYR A O 1
ATOM 508 N N . TRP A 1 66 ? 6.496 0.193 -38.875 1 48.59 66 TRP A N 1
ATOM 509 C CA . TRP A 1 66 ? 5.98 0.356 -37.531 1 48.59 66 TRP A CA 1
ATOM 510 C C . TRP A 1 66 ? 6.051 -0.958 -36.75 1 48.59 66 TRP A C 1
ATOM 512 O O . TRP A 1 66 ? 6.465 -0.981 -35.594 1 48.59 66 TRP A O 1
ATOM 522 N N . VAL A 1 67 ? 5.734 -2.057 -37.312 1 46.88 67 VAL A N 1
ATOM 523 C CA . VAL A 1 67 ? 5.848 -3.381 -36.719 1 46.88 67 VAL A CA 1
ATOM 524 C C . VAL A 1 67 ? 7.312 -3.691 -36.438 1 46.88 67 VAL A C 1
ATOM 526 O O . VAL A 1 67 ? 7.641 -4.211 -35.344 1 46.88 67 VAL A O 1
ATOM 529 N N . LEU A 1 68 ? 8.148 -3.277 -37.312 1 46.97 68 LEU A N 1
ATOM 530 C CA . LEU A 1 68 ? 9.578 -3.51 -37.156 1 46.97 68 LEU A CA 1
ATOM 531 C C . LEU A 1 68 ? 10.133 -2.678 -36 1 46.97 68 LEU A C 1
ATOM 533 O O . LEU A 1 68 ? 10.93 -3.17 -35.188 1 46.97 68 LEU A O 1
ATOM 537 N N . ILE A 1 69 ? 9.641 -1.536 -35.906 1 46.12 69 ILE A N 1
ATOM 538 C CA . ILE A 1 69 ? 10.086 -0.682 -34.812 1 46.12 69 ILE A CA 1
ATOM 539 C C . ILE A 1 69 ? 9.609 -1.256 -33.469 1 46.12 69 ILE A C 1
ATOM 541 O O . ILE A 1 69 ? 10.359 -1.274 -32.5 1 46.12 69 ILE A O 1
ATOM 545 N N . GLN A 1 70 ? 8.43 -1.806 -33.469 1 42.47 70 GLN A N 1
ATOM 546 C CA . GLN A 1 70 ? 7.906 -2.422 -32.281 1 42.47 70 GLN A CA 1
ATOM 547 C C . GLN A 1 70 ? 8.703 -3.672 -31.906 1 42.47 70 GLN A C 1
ATOM 549 O O . GLN A 1 70 ? 9.008 -3.893 -30.734 1 42.47 70 GLN A O 1
ATOM 554 N N . ILE A 1 71 ? 9.039 -4.418 -32.844 1 44.25 71 ILE A N 1
ATOM 555 C CA . ILE A 1 71 ? 9.867 -5.605 -32.656 1 44.25 71 ILE A CA 1
ATOM 556 C C . ILE A 1 71 ? 11.25 -5.195 -32.156 1 44.25 71 ILE A C 1
ATOM 558 O O . ILE A 1 71 ? 11.789 -5.789 -31.219 1 44.25 71 ILE A O 1
ATOM 562 N N . LEU A 1 72 ? 11.797 -4.176 -32.688 1 42.03 72 LEU A N 1
ATOM 563 C CA . LEU A 1 72 ? 13.125 -3.727 -32.281 1 42.03 72 LEU A CA 1
ATOM 564 C C . LEU A 1 72 ? 13.102 -3.152 -30.859 1 42.03 72 LEU A C 1
ATOM 566 O O . LEU A 1 72 ? 14.031 -3.367 -30.078 1 42.03 72 LEU A O 1
ATOM 570 N N . LEU A 1 73 ? 12.055 -2.557 -30.594 1 41.06 73 LEU A N 1
ATOM 571 C CA . LEU A 1 73 ? 11.93 -2.021 -29.25 1 41.06 73 LEU A CA 1
ATOM 572 C C . LEU A 1 73 ? 11.781 -3.146 -28.234 1 41.06 73 LEU A C 1
ATOM 574 O O . LEU A 1 73 ? 12.375 -3.094 -27.141 1 41.06 73 LEU A O 1
ATOM 578 N N . VAL A 1 74 ? 11.094 -4.195 -28.594 1 39.91 74 VAL A N 1
ATOM 579 C CA . VAL A 1 74 ? 10.969 -5.359 -27.719 1 39.91 74 VAL A CA 1
ATOM 580 C C . VAL A 1 74 ? 12.305 -6.09 -27.625 1 39.91 74 VAL A C 1
ATOM 582 O O . VAL A 1 74 ? 12.727 -6.508 -26.547 1 39.91 74 VAL A O 1
ATOM 585 N N . LEU A 1 75 ? 12.984 -6.195 -28.672 1 39.5 75 LEU A N 1
ATOM 586 C CA . LEU A 1 75 ? 14.281 -6.855 -28.688 1 39.5 75 LEU A CA 1
ATOM 587 C C . LEU A 1 75 ? 15.312 -6.043 -27.906 1 39.5 75 LEU A C 1
ATOM 589 O O . LEU A 1 75 ? 16.141 -6.609 -27.188 1 39.5 75 LEU A O 1
ATOM 593 N N . ARG A 1 76 ? 15.266 -4.812 -28.062 1 39.19 76 ARG A N 1
ATOM 594 C CA . ARG A 1 76 ? 16.172 -3.973 -27.281 1 39.19 76 ARG A CA 1
ATOM 595 C C . ARG A 1 76 ? 15.867 -4.094 -25.781 1 39.19 76 ARG A C 1
ATOM 597 O O . ARG A 1 76 ? 16.781 -4.102 -24.953 1 39.19 76 ARG A O 1
ATOM 604 N N . ARG A 1 77 ? 14.664 -4.203 -25.438 1 38.59 77 ARG A N 1
ATOM 605 C CA . ARG A 1 77 ? 14.328 -4.406 -24.031 1 38.59 77 ARG A CA 1
ATOM 606 C C . ARG A 1 77 ? 14.758 -5.789 -23.562 1 38.59 77 ARG A C 1
ATOM 608 O O . ARG A 1 77 ? 15.25 -5.941 -22.438 1 38.59 77 ARG A O 1
ATOM 615 N N . LEU A 1 78 ? 14.594 -6.738 -24.359 1 37.47 78 LEU A N 1
ATOM 616 C CA . LEU A 1 78 ? 15.102 -8.07 -24.047 1 37.47 78 LEU A CA 1
ATOM 617 C C . LEU A 1 78 ? 16.625 -8.078 -23.984 1 37.47 78 LEU A C 1
ATOM 619 O O . LEU A 1 78 ? 17.203 -8.711 -23.094 1 37.47 78 LEU A O 1
ATOM 623 N N . ARG A 1 79 ? 17.297 -7.473 -24.875 1 37.03 79 ARG A N 1
ATOM 624 C CA . ARG A 1 79 ? 18.75 -7.332 -24.812 1 37.03 79 ARG A CA 1
ATOM 625 C C . ARG A 1 79 ? 19.188 -6.566 -23.578 1 37.03 79 ARG A C 1
ATOM 627 O O . ARG A 1 79 ? 20.156 -6.949 -22.906 1 37.03 79 ARG A O 1
ATOM 634 N N . SER A 1 80 ? 18.5 -5.48 -23.328 1 35.59 80 SER A N 1
ATOM 635 C CA . SER A 1 80 ? 18.844 -4.727 -22.125 1 35.59 80 SER A CA 1
ATOM 636 C C . SER A 1 80 ? 18.641 -5.574 -20.875 1 35.59 80 SER A C 1
ATOM 638 O O . SER A 1 80 ? 19.484 -5.547 -19.953 1 35.59 80 SER A O 1
ATOM 640 N N . TYR A 1 81 ? 17.594 -6.383 -20.844 1 33.41 81 TYR A N 1
ATOM 641 C CA . TYR A 1 81 ? 17.422 -7.34 -19.75 1 33.41 81 TYR A CA 1
ATOM 642 C C . TYR A 1 81 ? 18.516 -8.406 -19.797 1 33.41 81 TYR A C 1
ATOM 644 O O . TYR A 1 81 ? 19.125 -8.719 -18.766 1 33.41 81 TYR A O 1
ATOM 652 N N . LEU A 1 82 ? 18.781 -8.828 -20.969 1 34.16 82 LEU A N 1
ATOM 653 C CA . LEU A 1 82 ? 19.812 -9.844 -21.125 1 34.16 82 LEU A CA 1
ATOM 654 C C . LEU A 1 82 ? 21.203 -9.25 -20.875 1 34.16 82 LEU A C 1
ATOM 656 O O . LEU A 1 82 ? 22.047 -9.883 -20.234 1 34.16 82 LEU A O 1
ATOM 660 N N . MET A 1 83 ? 21.469 -8.117 -21.406 1 33.34 83 MET A N 1
ATOM 661 C CA . MET A 1 83 ? 22.75 -7.461 -21.172 1 33.34 83 MET A CA 1
ATOM 662 C C . MET A 1 83 ? 22.906 -7.094 -19.703 1 33.34 83 MET A C 1
ATOM 664 O O . MET A 1 83 ? 23.984 -7.211 -19.141 1 33.34 83 MET A O 1
ATOM 668 N N . ASN A 1 84 ? 21.844 -6.453 -19.172 1 34.59 84 ASN A N 1
ATOM 669 C CA . ASN A 1 84 ? 21.938 -6.234 -17.734 1 34.59 84 ASN A CA 1
ATOM 670 C C . ASN A 1 84 ? 22.203 -7.539 -16.984 1 34.59 84 ASN A C 1
ATOM 672 O O . ASN A 1 84 ? 22.953 -7.559 -16.016 1 34.59 84 ASN A O 1
ATOM 676 N N . LEU A 1 85 ? 21.609 -8.617 -17.453 1 31.66 85 LEU A N 1
ATOM 677 C CA . LEU A 1 85 ? 21.906 -9.938 -16.906 1 31.66 85 LEU A CA 1
ATOM 678 C C . LEU A 1 85 ? 23.328 -10.352 -17.266 1 31.66 85 LEU A C 1
ATOM 680 O O . LEU A 1 85 ? 24.047 -10.914 -16.438 1 31.66 85 LEU A O 1
ATOM 684 N N . MET A 1 86 ? 23.734 -10.133 -18.484 1 30.91 86 MET A N 1
ATOM 685 C CA . MET A 1 86 ? 25.047 -10.555 -18.969 1 30.91 86 MET A CA 1
ATOM 686 C C . MET A 1 86 ? 26.141 -9.617 -18.484 1 30.91 86 MET A C 1
ATOM 688 O O . MET A 1 86 ? 27.312 -9.984 -18.469 1 30.91 86 MET A O 1
ATOM 692 N N . GLN A 1 87 ? 26.016 -8.328 -18.516 1 33.69 87 GLN A N 1
ATOM 693 C CA . GLN A 1 87 ? 27.141 -7.492 -18.109 1 33.69 87 GLN A CA 1
ATOM 694 C C . GLN A 1 87 ? 27.656 -7.887 -16.734 1 33.69 87 GLN A C 1
ATOM 696 O O . GLN A 1 87 ? 28.688 -7.387 -16.281 1 33.69 87 GLN A O 1
ATOM 701 N N . GLY A 1 88 ? 26.906 -8.5 -15.836 1 33.66 88 GLY A N 1
ATOM 702 C CA . GLY A 1 88 ? 27.719 -9.023 -14.75 1 33.66 88 GLY A CA 1
ATOM 703 C C . GLY A 1 88 ? 28.672 -10.125 -15.195 1 33.66 88 GLY A C 1
ATOM 704 O O . GLY A 1 88 ? 28.5 -10.703 -16.266 1 33.66 88 GLY A O 1
ATOM 705 N N . GLY A 1 89 ? 29.969 -10.258 -14.797 1 35.03 89 GLY A N 1
ATOM 706 C CA . GLY A 1 89 ? 31.141 -11.109 -14.961 1 35.03 89 GLY A CA 1
ATOM 707 C C . GLY A 1 89 ? 30.781 -12.578 -15.102 1 35.03 89 GLY A C 1
ATOM 708 O O . GLY A 1 89 ? 31.656 -13.445 -15.008 1 35.03 89 GLY A O 1
ATOM 709 N N . ALA A 1 90 ? 29.562 -12.914 -15.094 1 33.31 90 ALA A N 1
ATOM 710 C CA . ALA A 1 90 ? 29.172 -14.312 -14.906 1 33.31 90 ALA A CA 1
ATOM 711 C C . ALA A 1 90 ? 29.391 -15.117 -16.188 1 33.31 90 ALA A C 1
ATOM 713 O O . ALA A 1 90 ? 28.891 -16.234 -16.312 1 33.31 90 ALA A O 1
ATOM 714 N N . GLN A 1 91 ? 30.125 -14.688 -17.078 1 36.22 91 GLN A N 1
ATOM 715 C CA . GLN A 1 91 ? 30.234 -15.641 -18.188 1 36.22 91 GLN A CA 1
ATOM 716 C C . GLN A 1 91 ? 30.875 -16.938 -17.719 1 36.22 91 GLN A C 1
ATOM 718 O O . GLN A 1 91 ? 30.391 -18.031 -18.031 1 36.22 91 GLN A O 1
ATOM 723 N N . GLY A 1 92 ? 32.094 -16.797 -17.203 1 37.53 92 GLY A N 1
ATOM 724 C CA . GLY A 1 92 ? 32.844 -17.984 -16.797 1 37.53 92 GLY A CA 1
ATOM 725 C C . GLY A 1 92 ? 32.156 -18.75 -15.688 1 37.53 92 GLY A C 1
ATOM 726 O O . GLY A 1 92 ? 32.125 -19.984 -15.719 1 37.53 92 GLY A O 1
ATOM 727 N N . ILE A 1 93 ? 31.766 -18.016 -14.602 1 36.66 93 ILE A N 1
ATOM 728 C CA . ILE A 1 93 ? 31.078 -18.594 -13.461 1 36.66 93 ILE A CA 1
ATOM 729 C C . ILE A 1 93 ? 29.75 -19.203 -13.906 1 36.66 93 ILE A C 1
ATOM 731 O O . ILE A 1 93 ? 29.281 -20.188 -13.32 1 36.66 93 ILE A O 1
ATOM 735 N N . PHE A 1 94 ? 29.281 -18.766 -14.992 1 39.31 94 PHE A N 1
ATOM 736 C CA . PHE A 1 94 ? 28.031 -19.297 -15.5 1 39.31 94 PHE A CA 1
ATOM 737 C C . PHE A 1 94 ? 28.25 -20.688 -16.094 1 39.31 94 PHE A C 1
ATOM 739 O O . PHE A 1 94 ? 27.469 -21.609 -15.805 1 39.31 94 PHE A O 1
ATOM 746 N N . VAL A 1 95 ? 29.25 -20.781 -16.844 1 39.09 95 VAL A N 1
ATOM 747 C CA . VAL A 1 95 ? 29.469 -22.078 -17.469 1 39.09 95 VAL A CA 1
ATOM 748 C C . VAL A 1 95 ? 29.797 -23.125 -16.406 1 39.09 95 VAL A C 1
ATOM 750 O O . VAL A 1 95 ? 29.297 -24.25 -16.438 1 39.09 95 VAL A O 1
ATOM 753 N N . GLN A 1 96 ? 30.719 -22.828 -15.516 1 40.44 96 GLN A N 1
ATOM 754 C CA . GLN A 1 96 ? 31.047 -23.766 -14.445 1 40.44 96 GLN A CA 1
ATOM 755 C C . GLN A 1 96 ? 29.828 -24.031 -13.57 1 40.44 96 GLN A C 1
ATOM 757 O O . GLN A 1 96 ? 29.609 -25.172 -13.156 1 40.44 96 GLN A O 1
ATOM 762 N N . LEU A 1 97 ? 29.062 -23.062 -13.227 1 41.81 97 LEU A N 1
ATOM 763 C CA . LEU A 1 97 ? 27.812 -23.234 -12.5 1 41.81 97 LEU A CA 1
ATOM 764 C C . LEU A 1 97 ? 26.859 -24.125 -13.281 1 41.81 97 LEU A C 1
ATOM 766 O O . LEU A 1 97 ? 26.156 -24.969 -12.703 1 41.81 97 LEU A O 1
ATOM 770 N N . LEU A 1 98 ? 26.938 -24.094 -14.555 1 42.84 98 LEU A N 1
ATOM 771 C CA . LEU A 1 98 ? 26.109 -24.953 -15.398 1 42.84 98 LEU A CA 1
ATOM 772 C C . LEU A 1 98 ? 26.547 -26.406 -15.281 1 42.84 98 LEU A C 1
ATOM 774 O O . LEU A 1 98 ? 25.703 -27.312 -15.219 1 42.84 98 LEU A O 1
ATOM 778 N N . GLN A 1 99 ? 27.719 -26.594 -15.344 1 43.31 99 GLN A N 1
ATOM 779 C CA . GLN A 1 99 ? 28.203 -27.969 -15.289 1 43.31 99 GLN A CA 1
ATOM 780 C C . GLN A 1 99 ? 27.891 -28.609 -13.938 1 43.31 99 GLN A C 1
ATOM 782 O O . GLN A 1 99 ? 27.5 -29.781 -13.875 1 43.31 99 GLN A O 1
ATOM 787 N N . GLU A 1 100 ? 28.266 -28.016 -12.875 1 46.75 100 GLU A N 1
ATOM 788 C CA . GLU A 1 100 ? 27.938 -28.578 -11.562 1 46.75 100 GLU A CA 1
ATOM 789 C C . GLU A 1 100 ? 26.438 -28.688 -11.359 1 46.75 100 GLU A C 1
ATOM 791 O O . GLU A 1 100 ? 25.953 -29.578 -10.664 1 46.75 100 GLU A O 1
ATOM 796 N N . THR A 1 101 ? 25.641 -27.875 -11.898 1 47.66 101 THR A N 1
ATOM 797 C CA . THR A 1 101 ? 24.188 -27.844 -11.812 1 47.66 101 THR A CA 1
ATOM 798 C C . THR A 1 101 ? 23.578 -29.031 -12.555 1 47.66 101 THR A C 1
ATOM 800 O O . THR A 1 101 ? 22.531 -29.531 -12.164 1 47.66 101 THR A O 1
ATOM 803 N N . LEU A 1 102 ? 24.266 -29.5 -13.562 1 45.88 102 LEU A N 1
ATOM 804 C CA . LEU A 1 102 ? 23.688 -30.562 -14.367 1 45.88 102 LEU A CA 1
ATOM 805 C C . LEU A 1 102 ? 23.547 -31.844 -13.547 1 45.88 102 LEU A C 1
ATOM 807 O O . LEU A 1 102 ? 22.625 -32.656 -13.781 1 45.88 102 LEU A O 1
ATOM 811 N N . SER A 1 103 ? 24.531 -32.156 -12.828 1 48.75 103 SER A N 1
ATOM 812 C CA . SER A 1 103 ? 24.359 -33.438 -12.141 1 48.75 103 SER A CA 1
ATOM 813 C C . SER A 1 103 ? 23.406 -33.312 -10.953 1 48.75 103 SER A C 1
ATOM 815 O O . SER A 1 103 ? 23.078 -34.312 -10.32 1 48.75 103 SER A O 1
ATOM 817 N N . ARG A 1 104 ? 23.156 -32.156 -10.484 1 54.72 104 ARG A N 1
ATOM 818 C CA . ARG A 1 104 ? 22.422 -32.031 -9.234 1 54.72 104 ARG A CA 1
ATOM 819 C C . ARG A 1 104 ? 20.922 -31.891 -9.5 1 54.72 104 ARG A C 1
ATOM 821 O O . ARG A 1 104 ? 20.516 -31.5 -10.594 1 54.72 104 ARG A O 1
ATOM 828 N N . ARG A 1 105 ? 20.141 -32.562 -8.594 1 63.28 105 ARG A N 1
ATOM 829 C CA . ARG A 1 105 ? 18.688 -32.594 -8.648 1 63.28 105 ARG A CA 1
ATOM 830 C C . ARG A 1 105 ? 18.125 -31.172 -8.664 1 63.28 105 ARG A C 1
ATOM 832 O O . ARG A 1 105 ? 18.484 -30.344 -7.824 1 63.28 105 ARG A O 1
ATOM 839 N N . PRO A 1 106 ? 17.5 -30.859 -9.68 1 74.75 106 PRO A N 1
ATOM 840 C CA . PRO A 1 106 ? 16.922 -29.516 -9.789 1 74.75 106 PRO A CA 1
ATOM 841 C C . PRO A 1 106 ? 15.93 -29.203 -8.68 1 74.75 106 PRO A C 1
ATOM 843 O O . PRO A 1 106 ? 15.25 -30.109 -8.18 1 74.75 106 PRO A O 1
ATOM 846 N N . LEU A 1 107 ? 16.125 -28.078 -8.094 1 81.5 107 LEU A N 1
ATOM 847 C CA . LEU A 1 107 ? 15.125 -27.578 -7.164 1 81.5 107 LEU A CA 1
ATOM 848 C C . LEU A 1 107 ? 13.898 -27.047 -7.91 1 81.5 107 LEU A C 1
ATOM 850 O O . LEU A 1 107 ? 14.031 -26.391 -8.938 1 81.5 107 LEU A O 1
ATOM 854 N N . GLU A 1 108 ? 12.75 -27.562 -7.465 1 88.81 108 GLU A N 1
ATOM 855 C CA . GLU A 1 108 ? 11.508 -27.094 -8.078 1 88.81 108 GLU A CA 1
ATOM 856 C C . GLU A 1 108 ? 10.914 -25.922 -7.293 1 88.81 108 GLU A C 1
ATOM 858 O O . GLU A 1 108 ? 10.625 -26.047 -6.102 1 88.81 108 GLU A O 1
ATOM 863 N N . LEU A 1 109 ? 10.797 -24.828 -7.941 1 91.88 109 LEU A N 1
ATOM 864 C CA . LEU A 1 109 ? 10.203 -23.641 -7.316 1 91.88 109 LEU A CA 1
ATOM 865 C C . LEU A 1 109 ? 8.734 -23.516 -7.684 1 91.88 109 LEU A C 1
ATOM 867 O O . LEU A 1 109 ? 8.367 -23.609 -8.859 1 91.88 109 LEU A O 1
ATOM 871 N N . SER A 1 110 ? 7.953 -23.297 -6.68 1 95.56 110 SER A N 1
ATOM 872 C CA . SER A 1 110 ? 6.523 -23.094 -6.902 1 95.56 110 SER A CA 1
ATOM 873 C C . SER A 1 110 ? 6.254 -21.734 -7.547 1 95.56 110 SER A C 1
ATOM 875 O O . SER A 1 110 ? 7.027 -20.797 -7.363 1 95.56 110 SER A O 1
ATOM 877 N N . ARG A 1 111 ? 5.211 -21.688 -8.312 1 97.31 111 ARG A N 1
ATOM 878 C CA . ARG A 1 111 ? 4.703 -20.453 -8.898 1 97.31 111 ARG A CA 1
ATOM 879 C C . ARG A 1 111 ? 3.211 -20.297 -8.625 1 97.31 111 ARG A C 1
ATOM 881 O O . ARG A 1 111 ? 2.547 -21.234 -8.195 1 97.31 111 ARG A O 1
ATOM 888 N N . ILE A 1 112 ? 2.68 -19.094 -8.82 1 98.56 112 ILE A N 1
ATOM 889 C CA . ILE A 1 112 ? 1.278 -18.812 -8.531 1 98.56 112 ILE A CA 1
ATOM 890 C C . ILE A 1 112 ? 0.471 -18.844 -9.828 1 98.56 112 ILE A C 1
ATOM 892 O O . ILE A 1 112 ? 0.839 -18.188 -10.805 1 98.56 112 ILE A O 1
ATOM 896 N N . SER A 1 113 ? -0.55 -19.594 -9.766 1 98.38 113 SER A N 1
ATOM 897 C CA . SER A 1 113 ? -1.542 -19.594 -10.836 1 98.38 113 SER A CA 1
ATOM 898 C C . SER A 1 113 ? -2.719 -18.688 -10.492 1 98.38 113 SER A C 1
ATOM 900 O O . SER A 1 113 ? -3.252 -18.75 -9.383 1 98.38 113 SER A O 1
ATOM 902 N N . VAL A 1 114 ? -3.084 -17.812 -11.445 1 98.69 114 VAL A N 1
ATOM 903 C CA . VAL A 1 114 ? -4.242 -16.953 -11.258 1 98.69 114 VAL A CA 1
ATOM 904 C C . VAL A 1 114 ? -5.195 -17.094 -12.445 1 98.69 114 VAL A C 1
ATOM 906 O O . VAL A 1 114 ? -4.789 -16.938 -13.602 1 98.69 114 VAL A O 1
ATOM 909 N N . LYS A 1 115 ? -6.398 -17.422 -12.133 1 98.56 115 LYS A N 1
ATOM 910 C CA . LYS A 1 115 ? -7.461 -17.375 -13.133 1 98.56 115 LYS A CA 1
ATOM 911 C C . LYS A 1 115 ? -8.375 -16.172 -12.922 1 98.56 115 LYS A C 1
ATOM 913 O O . LYS A 1 115 ? -8.766 -15.883 -11.789 1 98.56 115 LYS A O 1
ATOM 918 N N . LEU A 1 116 ? -8.688 -15.516 -13.969 1 98.69 116 LEU A N 1
ATOM 919 C CA . LEU A 1 116 ? -9.633 -14.414 -13.969 1 98.69 116 LEU A CA 1
ATOM 920 C C . LEU A 1 116 ? -10.93 -14.805 -14.68 1 98.69 116 LEU A C 1
ATOM 922 O O . LEU A 1 116 ? -10.93 -15.047 -15.891 1 98.69 116 LEU A O 1
ATOM 926 N N . ASN A 1 117 ? -11.969 -14.859 -13.891 1 98.5 117 ASN A N 1
ATOM 927 C CA . ASN A 1 117 ? -13.258 -15.297 -14.422 1 98.5 117 ASN A CA 1
ATOM 928 C C . ASN A 1 117 ? -13.141 -16.641 -15.141 1 98.5 117 ASN A C 1
ATOM 930 O O . ASN A 1 117 ? -13.656 -16.797 -16.25 1 98.5 117 ASN A O 1
ATOM 934 N N . GLY A 1 118 ? -12.359 -17.438 -14.562 1 97.31 118 GLY A N 1
ATOM 935 C CA . GLY A 1 118 ? -12.227 -18.797 -15.062 1 97.31 118 GLY A CA 1
ATOM 936 C C . GLY A 1 118 ? -11.141 -18.953 -16.109 1 97.31 118 GLY A C 1
ATOM 937 O O . GLY A 1 118 ? -10.812 -20.062 -16.516 1 97.31 118 GLY A O 1
ATOM 938 N N . ILE A 1 119 ? -10.617 -17.812 -16.562 1 97.88 119 ILE A N 1
ATOM 939 C CA . ILE A 1 119 ? -9.602 -17.859 -17.609 1 97.88 119 ILE A CA 1
ATOM 940 C C . ILE A 1 119 ? -8.211 -17.688 -16.984 1 97.88 119 ILE A C 1
ATOM 942 O O . ILE A 1 119 ? -7.969 -16.734 -16.234 1 97.88 119 ILE A O 1
ATOM 946 N N . GLN A 1 120 ? -7.332 -18.578 -17.328 1 98 120 GLN A N 1
ATOM 947 C CA . GLN A 1 120 ? -5.969 -18.547 -16.812 1 98 120 GLN A CA 1
ATOM 948 C C . GLN A 1 120 ? -5.215 -17.312 -17.312 1 98 120 GLN A C 1
ATOM 950 O O . GLN A 1 120 ? -5.141 -17.078 -18.516 1 98 120 GLN A O 1
ATOM 955 N N . LEU A 1 121 ? -4.715 -16.531 -16.359 1 97.44 121 LEU A N 1
ATOM 956 C CA . LEU A 1 121 ? -3.836 -15.453 -16.797 1 97.44 121 LEU A CA 1
ATOM 957 C C . LEU A 1 121 ? -2.547 -16 -17.391 1 97.44 121 LEU A C 1
ATOM 959 O O . LEU A 1 121 ? -2.068 -17.062 -16.984 1 97.44 121 LEU A O 1
ATOM 963 N N . PRO A 1 122 ? -1.937 -15.289 -18.297 1 93.25 122 PRO A N 1
ATOM 964 C CA . PRO A 1 122 ? -0.819 -15.836 -19.062 1 93.25 122 PRO A CA 1
ATOM 965 C C . PRO A 1 122 ? 0.465 -15.945 -18.25 1 93.25 122 PRO A C 1
ATOM 967 O O . PRO A 1 122 ? 1.377 -16.688 -18.625 1 93.25 122 PRO A O 1
ATOM 970 N N . THR A 1 123 ? 0.597 -15.258 -17.234 1 93.94 123 THR A N 1
ATOM 971 C CA . THR A 1 123 ? 1.851 -15.242 -16.484 1 93.94 123 THR A CA 1
ATOM 972 C C . THR A 1 123 ? 1.676 -15.891 -15.117 1 93.94 123 THR A C 1
ATOM 974 O O . THR A 1 123 ? 0.697 -15.625 -14.414 1 93.94 123 THR A O 1
ATOM 977 N N . TYR A 1 124 ? 2.6 -16.781 -14.805 1 97.19 124 TYR A N 1
ATOM 978 C CA . TYR A 1 124 ? 2.703 -17.359 -13.469 1 97.19 124 TYR A CA 1
ATOM 979 C C . TYR A 1 124 ? 3.701 -16.578 -12.617 1 97.19 124 TYR A C 1
ATOM 981 O O . TYR A 1 124 ? 4.824 -16.312 -13.047 1 97.19 124 TYR A O 1
ATOM 989 N N . ALA A 1 125 ? 3.291 -16.234 -11.508 1 98.12 125 ALA A N 1
ATOM 990 C CA . ALA A 1 125 ? 4.164 -15.43 -10.656 1 98.12 125 ALA A CA 1
ATOM 991 C C . ALA A 1 125 ? 5.203 -16.297 -9.953 1 98.12 125 ALA A C 1
ATOM 993 O O . ALA A 1 125 ? 4.867 -17.344 -9.391 1 98.12 125 ALA A O 1
ATOM 994 N N . LEU A 1 126 ? 6.418 -15.859 -9.953 1 96.69 126 LEU A N 1
ATOM 995 C CA . LEU A 1 126 ? 7.504 -16.562 -9.273 1 96.69 126 LEU A CA 1
ATOM 996 C C . LEU A 1 126 ? 7.59 -16.141 -7.812 1 96.69 126 LEU A C 1
ATOM 998 O O . LEU A 1 126 ? 7.871 -16.953 -6.941 1 96.69 126 LEU A O 1
ATOM 1002 N N . ASN A 1 127 ? 7.379 -14.867 -7.539 1 97 127 ASN A N 1
ATOM 1003 C CA . ASN A 1 127 ? 7.559 -14.336 -6.191 1 97 127 ASN A CA 1
ATOM 1004 C C . ASN A 1 127 ? 6.219 -14.039 -5.527 1 97 127 ASN A C 1
ATOM 1006 O O . ASN A 1 127 ? 5.859 -14.672 -4.531 1 97 127 ASN A O 1
ATOM 1010 N N . ASP A 1 128 ? 5.48 -13.156 -6.074 1 98.5 128 ASP A N 1
ATOM 1011 C CA . ASP A 1 128 ? 4.227 -12.789 -5.426 1 98.5 128 ASP A CA 1
ATOM 1012 C C . ASP A 1 128 ? 3.262 -12.141 -6.414 1 98.5 128 ASP A C 1
ATOM 1014 O O . ASP A 1 128 ? 3.656 -11.781 -7.527 1 98.5 128 ASP A O 1
ATOM 1018 N N . ILE A 1 129 ? 2.039 -12.055 -6.055 1 98.81 129 ILE A N 1
ATOM 1019 C CA . ILE A 1 129 ? 1.062 -11.195 -6.707 1 98.81 129 ILE A CA 1
ATOM 1020 C C . ILE A 1 129 ? 0.472 -10.219 -5.688 1 98.81 129 ILE A C 1
ATOM 1022 O O . ILE A 1 129 ? 0.403 -10.523 -4.496 1 98.81 129 ILE A O 1
ATOM 1026 N N . LEU A 1 130 ? 0.136 -9.039 -6.164 1 98.94 130 LEU A N 1
ATOM 1027 C CA . LEU A 1 130 ? -0.631 -8.062 -5.402 1 98.94 130 LEU A CA 1
ATOM 1028 C C . LEU A 1 130 ? -1.944 -7.734 -6.105 1 98.94 130 LEU A C 1
ATOM 1030 O O . LEU A 1 130 ? -1.944 -7.324 -7.27 1 98.94 130 LEU A O 1
ATOM 1034 N N . VAL A 1 131 ? -3.047 -7.992 -5.449 1 98.94 131 VAL A N 1
ATOM 1035 C CA . VAL A 1 131 ? -4.367 -7.578 -5.91 1 98.94 131 VAL A CA 1
ATOM 1036 C C . VAL A 1 131 ? -4.809 -6.324 -5.156 1 98.94 131 VAL A C 1
ATOM 1038 O O . VAL A 1 131 ? -5.012 -6.363 -3.941 1 98.94 131 VAL A O 1
ATOM 1041 N N . SER A 1 132 ? -4.98 -5.25 -5.891 1 98.88 132 SER A N 1
ATOM 1042 C CA . SER A 1 132 ? -5.289 -4.012 -5.184 1 98.88 132 SER A CA 1
ATOM 1043 C C . SER A 1 132 ? -5.871 -2.963 -6.129 1 98.88 132 SER A C 1
ATOM 1045 O O . SER A 1 132 ? -5.844 -3.139 -7.348 1 98.88 132 SER A O 1
ATOM 1047 N N . HIS A 1 133 ? -6.438 -1.957 -5.516 1 98.88 133 HIS A N 1
ATOM 1048 C CA . HIS A 1 133 ? -6.719 -0.743 -6.273 1 98.88 133 HIS A CA 1
ATOM 1049 C C . HIS A 1 133 ? -5.434 -0.131 -6.824 1 98.88 133 HIS A C 1
ATOM 1051 O O . HIS A 1 133 ? -4.402 -0.122 -6.145 1 98.88 133 HIS A O 1
ATOM 1057 N N . PRO A 1 134 ? -5.488 0.392 -8.016 1 98.5 134 PRO A N 1
ATOM 1058 C CA . PRO A 1 134 ? -4.266 0.943 -8.602 1 98.5 134 PRO A CA 1
ATOM 1059 C C . PRO A 1 134 ? -3.773 2.191 -7.875 1 98.5 134 PRO A C 1
ATOM 1061 O O . PRO A 1 134 ? -2.592 2.537 -7.961 1 98.5 134 PRO A O 1
ATOM 1064 N N . CYS A 1 135 ? -4.598 2.887 -7.188 1 98.38 135 CYS A N 1
ATOM 1065 C CA . CYS A 1 135 ? -4.195 4.016 -6.355 1 98.38 135 CYS A CA 1
ATOM 1066 C C . CYS A 1 135 ? -3.859 3.559 -4.941 1 98.38 135 CYS A C 1
ATOM 1068 O O . CYS A 1 135 ? -4.715 3.025 -4.238 1 98.38 135 CYS A O 1
ATOM 1070 N N . PRO A 1 136 ? -2.637 3.814 -4.531 1 98.38 136 PRO A N 1
ATOM 1071 C CA . PRO A 1 136 ? -2.219 3.33 -3.211 1 98.38 136 PRO A CA 1
ATOM 1072 C C . PRO A 1 136 ? -2.977 4.004 -2.068 1 98.38 136 PRO A C 1
ATOM 1074 O O . PRO A 1 136 ? -2.938 3.523 -0.932 1 98.38 136 PRO A O 1
ATOM 1077 N N . ALA A 1 137 ? -3.678 5.062 -2.34 1 98.25 137 ALA A N 1
ATOM 1078 C CA . ALA A 1 137 ? -4.41 5.785 -1.305 1 98.25 137 ALA A CA 1
ATOM 1079 C C . ALA A 1 137 ? -5.887 5.402 -1.311 1 98.25 137 ALA A C 1
ATOM 1081 O O . ALA A 1 137 ? -6.695 6.012 -0.607 1 98.25 137 ALA A O 1
ATOM 1082 N N . SER A 1 138 ? -6.238 4.488 -2.113 1 98 138 SER A N 1
ATOM 1083 C CA . SER A 1 138 ? -7.621 4.023 -2.189 1 98 138 SER A CA 1
ATOM 1084 C C . SER A 1 138 ? -7.797 2.688 -1.479 1 98 138 SER A C 1
ATOM 1086 O O . SER A 1 138 ? -6.867 1.879 -1.426 1 98 138 SER A O 1
ATOM 1088 N N . VAL A 1 139 ? -9.016 2.508 -1.04 1 98.19 139 VAL A N 1
ATOM 1089 C CA . VAL A 1 139 ? -9.375 1.258 -0.379 1 98.19 139 VAL A CA 1
ATOM 1090 C C . VAL A 1 139 ? -9.672 0.185 -1.425 1 98.19 139 VAL A C 1
ATOM 1092 O O . VAL A 1 139 ? -10.328 0.455 -2.43 1 98.19 139 VAL A O 1
ATOM 1095 N N . SER A 1 140 ? -9.141 -0.983 -1.23 1 98.75 140 SER A N 1
ATOM 1096 C CA . SER A 1 140 ? -9.516 -2.172 -1.99 1 98.75 140 SER A CA 1
ATOM 1097 C C . SER A 1 140 ? -10.656 -2.926 -1.315 1 98.75 140 SER A C 1
ATOM 1099 O O . SER A 1 140 ? -10.555 -3.303 -0.147 1 98.75 140 SER A O 1
ATOM 1101 N N . ARG A 1 141 ? -11.68 -3.135 -2.062 1 98.75 141 ARG A N 1
ATOM 1102 C CA . ARG A 1 141 ? -12.836 -3.865 -1.552 1 98.75 141 ARG A CA 1
ATOM 1103 C C . ARG A 1 141 ? -13 -5.203 -2.27 1 98.75 141 ARG A C 1
ATOM 1105 O O . ARG A 1 141 ? -13.102 -5.246 -3.496 1 98.75 141 ARG A O 1
ATOM 1112 N N . PHE A 1 142 ? -13.039 -6.273 -1.507 1 98.81 142 PHE A N 1
ATOM 1113 C CA . PHE A 1 142 ? -13.203 -7.605 -2.08 1 98.81 142 PHE A CA 1
ATOM 1114 C C . PHE A 1 142 ? -13.617 -8.609 -1.013 1 98.81 142 PHE A C 1
ATOM 1116 O O . PHE A 1 142 ? -13.586 -8.305 0.181 1 98.81 142 PHE A O 1
ATOM 1123 N N . SER A 1 143 ? -14.055 -9.695 -1.397 1 98.44 143 SER A N 1
ATOM 1124 C CA . SER A 1 143 ? -14.25 -10.859 -0.533 1 98.44 143 SER A CA 1
ATOM 1125 C C . SER A 1 143 ? -13.328 -12.008 -0.937 1 98.44 143 SER A C 1
ATOM 1127 O O . SER A 1 143 ? -12.836 -12.047 -2.066 1 98.44 143 SER A O 1
ATOM 1129 N N . PHE A 1 144 ? -13.094 -12.812 0.023 1 98.19 144 PHE A N 1
ATOM 1130 C CA . PHE A 1 144 ? -12.305 -13.992 -0.32 1 98.19 144 PHE A CA 1
ATOM 1131 C C . PHE A 1 144 ? -12.688 -15.172 0.562 1 98.19 144 PHE A C 1
ATOM 1133 O O . PHE A 1 144 ? -13.273 -14.992 1.635 1 98.19 144 PHE A O 1
ATOM 1140 N N . ARG A 1 145 ? -12.344 -16.344 0.063 1 96.88 145 ARG A N 1
ATOM 1141 C CA . ARG A 1 145 ? -12.461 -17.594 0.803 1 96.88 145 ARG A CA 1
ATOM 1142 C C . ARG A 1 145 ? -11.5 -18.656 0.254 1 96.88 145 ARG A C 1
ATOM 1144 O O . ARG A 1 145 ? -11.07 -18.562 -0.899 1 96.88 145 ARG A O 1
ATOM 1151 N N . LYS A 1 146 ? -11.172 -19.562 1.084 1 96.38 146 LYS A N 1
ATOM 1152 C CA . LYS A 1 146 ? -10.406 -20.734 0.672 1 96.38 146 LYS A CA 1
ATOM 1153 C C . LYS A 1 146 ? -11.32 -21.906 0.313 1 96.38 146 LYS A C 1
ATOM 1155 O O . LYS A 1 146 ? -12.336 -22.125 0.979 1 96.38 146 LYS A O 1
ATOM 1160 N N . ARG A 1 147 ? -10.969 -22.531 -0.705 1 94.12 147 ARG A N 1
ATOM 1161 C CA . ARG A 1 147 ? -11.688 -23.734 -1.131 1 94.12 147 ARG A CA 1
ATOM 1162 C C . ARG A 1 147 ? -10.742 -24.922 -1.27 1 94.12 147 ARG A C 1
ATOM 1164 O O . ARG A 1 147 ? -9.625 -24.781 -1.768 1 94.12 147 ARG A O 1
ATOM 1171 N N . ASN A 1 148 ? -11.273 -26 -0.803 1 90.06 148 ASN A N 1
ATOM 1172 C CA . ASN A 1 148 ? -10.508 -27.219 -0.997 1 90.06 148 ASN A CA 1
ATOM 1173 C C . ASN A 1 148 ? -11 -28 -2.213 1 90.06 148 ASN A C 1
ATOM 1175 O O . ASN A 1 148 ? -12.133 -27.812 -2.662 1 90.06 148 ASN A O 1
ATOM 1179 N N . ASN A 1 149 ? -10.141 -28.781 -2.625 1 82.81 149 ASN A N 1
ATOM 1180 C CA . ASN A 1 149 ? -10.5 -29.594 -3.779 1 82.81 149 ASN A CA 1
ATOM 1181 C C . ASN A 1 149 ? -11.648 -30.547 -3.461 1 82.81 149 ASN A C 1
ATOM 1183 O O . ASN A 1 149 ? -12.344 -31 -4.367 1 82.81 149 ASN A O 1
ATOM 1187 N N . THR A 1 150 ? -11.852 -30.766 -2.217 1 81.75 150 THR A N 1
ATOM 1188 C CA . THR A 1 150 ? -12.906 -31.703 -1.809 1 81.75 150 THR A CA 1
ATOM 1189 C C . THR A 1 150 ? -14.25 -30.969 -1.698 1 81.75 150 THR A C 1
ATOM 1191 O O . THR A 1 150 ? -15.273 -31.594 -1.434 1 81.75 150 THR A O 1
ATOM 1194 N N . GLY A 1 151 ? -14.234 -29.719 -1.886 1 77 151 GLY A N 1
ATOM 1195 C CA . GLY A 1 151 ? -15.492 -28.984 -1.899 1 77 151 GLY A CA 1
ATOM 1196 C C . GLY A 1 151 ? -15.742 -28.219 -0.615 1 77 151 GLY A C 1
ATOM 1197 O O . GLY A 1 151 ? -16.734 -27.5 -0.502 1 77 151 GLY A O 1
ATOM 1198 N N . GLU A 1 152 ? -14.875 -28.422 0.341 1 81 152 GLU A N 1
ATOM 1199 C CA . GLU A 1 152 ? -15.062 -27.672 1.585 1 81 152 GLU A CA 1
ATOM 1200 C C . GLU A 1 152 ? -14.578 -26.234 1.449 1 81 152 GLU A C 1
ATOM 1202 O O . GLU A 1 152 ? -13.516 -25.984 0.878 1 81 152 GLU A O 1
ATOM 1207 N N . ASN A 1 153 ? -15.484 -25.375 1.874 1 85.62 153 ASN A N 1
ATOM 1208 C CA . ASN A 1 153 ? -15.188 -23.938 1.806 1 85.62 153 ASN A CA 1
ATOM 1209 C C . ASN A 1 153 ? -14.977 -23.344 3.195 1 85.62 153 ASN A C 1
ATOM 1211 O O . ASN A 1 153 ? -15.641 -23.75 4.152 1 85.62 153 ASN A O 1
ATOM 1215 N N . SER A 1 154 ? -13.984 -22.5 3.178 1 89.56 154 SER A N 1
ATOM 1216 C CA . SER A 1 154 ? -13.914 -21.656 4.371 1 89.56 154 SER A CA 1
ATOM 1217 C C . SER A 1 154 ? -15 -20.578 4.352 1 89.56 154 SER A C 1
ATOM 1219 O O . SER A 1 154 ? -15.711 -20.422 3.357 1 89.56 154 SER A O 1
ATOM 1221 N N . ARG A 1 155 ? -15.125 -19.953 5.418 1 91.44 155 ARG A N 1
ATOM 1222 C CA . ARG A 1 155 ? -16.047 -18.844 5.516 1 91.44 155 ARG A CA 1
ATOM 1223 C C . ARG A 1 155 ? -15.664 -17.719 4.559 1 91.44 155 ARG A C 1
ATOM 1225 O O . ARG A 1 155 ? -14.477 -17.453 4.352 1 91.44 155 ARG A O 1
ATOM 1232 N N . LEU A 1 156 ? -16.719 -17.125 4.086 1 95.38 156 LEU A N 1
ATOM 1233 C CA . LEU A 1 156 ? -16.5 -15.953 3.232 1 95.38 156 LEU A CA 1
ATOM 1234 C C . LEU A 1 156 ? -16.156 -14.727 4.066 1 95.38 156 LEU A C 1
ATOM 1236 O O . LEU A 1 156 ? -16.859 -14.414 5.035 1 95.38 156 LEU A O 1
ATOM 1240 N N . ILE A 1 157 ? -15.133 -14.055 3.688 1 97 157 ILE A N 1
ATOM 1241 C CA . ILE A 1 157 ? -14.711 -12.859 4.418 1 97 157 ILE A CA 1
ATOM 1242 C C . ILE A 1 157 ? -14.781 -11.641 3.5 1 97 157 ILE A C 1
ATOM 1244 O O . ILE A 1 157 ? -14.219 -11.648 2.402 1 97 157 ILE A O 1
ATOM 1248 N N . ASN A 1 158 ? -15.438 -10.617 3.926 1 96.69 158 ASN A N 1
ATOM 1249 C CA . ASN A 1 158 ? -15.445 -9.32 3.244 1 96.69 158 ASN A CA 1
ATOM 1250 C C . ASN A 1 158 ? -14.328 -8.414 3.758 1 96.69 158 ASN A C 1
ATOM 1252 O O . ASN A 1 158 ? -14.203 -8.203 4.965 1 96.69 158 ASN A O 1
ATOM 1256 N N . CYS A 1 159 ? -13.656 -7.895 2.781 1 96.62 159 CYS A N 1
ATOM 1257 C CA . CYS A 1 159 ? -12.438 -7.199 3.188 1 96.62 159 CYS A CA 1
ATOM 1258 C C . CYS A 1 159 ? -12.398 -5.789 2.609 1 96.62 159 CYS A C 1
ATOM 1260 O O . CYS A 1 159 ? -12.766 -5.578 1.451 1 96.62 159 CYS A O 1
ATOM 1262 N N . ARG A 1 160 ? -12.047 -4.828 3.41 1 97.88 160 ARG A N 1
ATOM 1263 C CA . ARG A 1 160 ? -11.555 -3.5 3.055 1 97.88 160 ARG A CA 1
ATOM 1264 C C . ARG A 1 160 ? -10.109 -3.314 3.5 1 97.88 160 ARG A C 1
ATOM 1266 O O . ARG A 1 160 ? -9.781 -3.506 4.676 1 97.88 160 ARG A O 1
ATOM 1273 N N . SER A 1 161 ? -9.258 -2.998 2.568 1 98.31 161 SER A N 1
ATOM 1274 C CA . SER A 1 161 ? -7.832 -2.98 2.883 1 98.31 161 SER A CA 1
ATOM 1275 C C . SER A 1 161 ? -7.035 -2.252 1.804 1 98.31 161 SER A C 1
ATOM 1277 O O . SER A 1 161 ? -7.617 -1.634 0.909 1 98.31 161 SER A O 1
ATOM 1279 N N . SER A 1 162 ? -5.688 -2.322 1.981 1 98.31 162 SER A N 1
ATOM 1280 C CA . SER A 1 162 ? -4.809 -1.784 0.945 1 98.31 162 SER A CA 1
ATOM 1281 C C . SER A 1 162 ? -4.512 -2.83 -0.124 1 98.31 162 SER A C 1
ATOM 1283 O O . SER A 1 162 ? -3.738 -2.576 -1.049 1 98.31 162 SER A O 1
ATOM 1285 N N . GLY A 1 163 ? -5.098 -4.047 0.022 1 98.62 163 GLY A N 1
ATOM 1286 C CA . GLY A 1 163 ? -4.922 -5.074 -0.996 1 98.62 163 GLY A CA 1
ATOM 1287 C C . GLY A 1 163 ? -4.609 -6.441 -0.418 1 98.62 163 GLY A C 1
ATOM 1288 O O . GLY A 1 163 ? -4.473 -6.59 0.798 1 98.62 163 GLY A O 1
ATOM 1289 N N . LEU A 1 164 ? -4.523 -7.371 -1.315 1 98.81 164 LEU A N 1
ATOM 1290 C CA . LEU A 1 164 ? -4.191 -8.758 -1.003 1 98.81 164 LEU A CA 1
ATOM 1291 C C . LEU A 1 164 ? -2.859 -9.156 -1.629 1 98.81 164 LEU A C 1
ATOM 1293 O O . LEU A 1 164 ? -2.676 -9.023 -2.842 1 98.81 164 LEU A O 1
ATOM 1297 N N . ARG A 1 165 ? -1.953 -9.578 -0.775 1 98.81 165 ARG A N 1
ATOM 1298 C CA . ARG A 1 165 ? -0.693 -10.109 -1.28 1 98.81 165 ARG A CA 1
ATOM 1299 C C . ARG A 1 165 ? -0.64 -11.625 -1.127 1 98.81 165 ARG A C 1
ATOM 1301 O O . ARG A 1 165 ? -1.037 -12.164 -0.092 1 98.81 165 ARG A O 1
ATOM 1308 N N . VAL A 1 166 ? -0.245 -12.312 -2.16 1 98.88 166 VAL A N 1
ATOM 1309 C CA . VAL A 1 166 ? 0.005 -13.75 -2.137 1 98.88 166 VAL A CA 1
ATOM 1310 C C . VAL A 1 166 ? 1.428 -14.031 -2.609 1 98.88 166 VAL A C 1
ATOM 1312 O O . VAL A 1 166 ? 1.87 -13.492 -3.627 1 98.88 166 VAL A O 1
ATOM 1315 N N . SER A 1 167 ? 2.105 -14.852 -1.912 1 98.75 167 SER A N 1
ATOM 1316 C CA . SER A 1 167 ? 3.504 -15.078 -2.266 1 98.75 167 SER A CA 1
ATOM 1317 C C . SER A 1 167 ? 3.836 -16.562 -2.264 1 98.75 167 SER A C 1
ATOM 1319 O O . SER A 1 167 ? 3.201 -17.344 -1.554 1 98.75 167 SER A O 1
ATOM 1321 N N . THR A 1 168 ? 4.766 -16.922 -3.1 1 98.31 168 THR A N 1
ATOM 1322 C CA . THR A 1 168 ? 5.398 -18.25 -3.049 1 98.31 168 THR A CA 1
ATOM 1323 C C . THR A 1 168 ? 6.457 -18.297 -1.952 1 98.31 168 THR A C 1
ATOM 1325 O O . THR A 1 168 ? 6.723 -17.281 -1.292 1 98.31 168 THR A O 1
ATOM 1328 N N . ALA A 1 169 ? 7.035 -19.469 -1.786 1 97.12 169 ALA A N 1
ATOM 1329 C CA . ALA A 1 169 ? 8.164 -19.609 -0.872 1 97.12 169 ALA A CA 1
ATOM 1330 C C . ALA A 1 169 ? 9.336 -18.734 -1.308 1 97.12 169 ALA A C 1
ATOM 1332 O O . ALA A 1 169 ? 9.969 -18.078 -0.479 1 97.12 169 ALA A O 1
ATOM 1333 N N . ALA A 1 170 ? 9.625 -18.688 -2.598 1 95.31 170 ALA A N 1
ATOM 1334 C CA . ALA A 1 170 ? 10.711 -17.875 -3.127 1 95.31 170 ALA A CA 1
ATOM 1335 C C . ALA A 1 170 ? 10.484 -16.391 -2.822 1 95.31 170 ALA A C 1
ATOM 1337 O O . ALA A 1 170 ? 11.43 -15.672 -2.484 1 95.31 170 ALA A O 1
ATOM 1338 N N . GLY A 1 171 ? 9.258 -15.984 -2.859 1 96.81 171 GLY A N 1
ATOM 1339 C CA . GLY A 1 171 ? 8.93 -14.586 -2.633 1 96.81 171 GLY A CA 1
ATOM 1340 C C . GLY A 1 171 ? 8.727 -14.258 -1.167 1 96.81 171 GLY A C 1
ATOM 1341 O O . GLY A 1 171 ? 8.516 -13.094 -0.814 1 96.81 171 GLY A O 1
ATOM 1342 N N . SER A 1 172 ? 8.859 -15.203 -0.233 1 97.44 172 SER A N 1
ATOM 1343 C CA . SER A 1 172 ? 8.492 -15.023 1.166 1 97.44 172 SER A CA 1
ATOM 1344 C C . SER A 1 172 ? 9.469 -14.109 1.887 1 97.44 172 SER A C 1
ATOM 1346 O O . SER A 1 172 ? 9.164 -13.578 2.955 1 97.44 172 SER A O 1
ATOM 1348 N N . THR A 1 173 ? 10.695 -13.766 1.272 1 93.44 173 THR A N 1
ATOM 1349 C CA . THR A 1 173 ? 11.711 -12.945 1.926 1 93.44 173 THR A CA 1
ATOM 1350 C C . THR A 1 173 ? 11.703 -11.531 1.371 1 93.44 173 THR A C 1
ATOM 1352 O O . THR A 1 173 ? 12.516 -10.695 1.772 1 93.44 173 THR A O 1
ATOM 1355 N N . ALA A 1 174 ? 10.805 -11.305 0.478 1 94.44 174 ALA A N 1
ATOM 1356 C CA . ALA A 1 174 ? 10.758 -10.008 -0.191 1 94.44 174 ALA A CA 1
ATOM 1357 C C . ALA A 1 174 ? 9.594 -9.164 0.322 1 94.44 174 ALA A C 1
ATOM 1359 O O . ALA A 1 174 ? 9.492 -8.891 1.521 1 94.44 174 ALA A O 1
ATOM 1360 N N . ALA A 1 175 ? 8.648 -8.836 -0.562 1 95.44 175 ALA A N 1
ATOM 1361 C CA . ALA A 1 175 ? 7.535 -7.957 -0.217 1 95.44 175 ALA A CA 1
ATOM 1362 C C . ALA A 1 175 ? 6.684 -8.562 0.895 1 95.44 175 ALA A C 1
ATOM 1364 O O . ALA A 1 175 ? 6.188 -7.84 1.765 1 95.44 175 ALA A O 1
ATOM 1365 N N . MET A 1 176 ? 6.551 -9.852 0.852 1 97.94 176 MET A N 1
ATOM 1366 C CA . MET A 1 176 ? 5.762 -10.516 1.884 1 97.94 176 MET A CA 1
ATOM 1367 C C . MET A 1 176 ? 6.371 -10.297 3.264 1 97.94 176 MET A C 1
ATOM 1369 O O . MET A 1 176 ? 5.66 -9.953 4.211 1 97.94 176 MET A O 1
ATOM 1373 N N . LEU A 1 177 ? 7.633 -10.461 3.34 1 96.88 177 LEU A N 1
ATOM 1374 C CA . LEU A 1 177 ? 8.305 -10.266 4.621 1 96.88 177 LEU A CA 1
ATOM 1375 C C . LEU A 1 177 ? 8.18 -8.82 5.09 1 96.88 177 LEU A C 1
ATOM 1377 O O . LEU A 1 177 ? 7.918 -8.562 6.27 1 96.88 177 LEU A O 1
ATOM 1381 N N . SER A 1 178 ? 8.328 -7.902 4.227 1 95.38 178 SER A N 1
ATOM 1382 C CA . SER A 1 178 ? 8.203 -6.484 4.547 1 95.38 178 SER A CA 1
ATOM 1383 C C . SER A 1 178 ? 6.812 -6.152 5.07 1 95.38 178 SER A C 1
ATOM 1385 O O . SER A 1 178 ? 6.648 -5.227 5.867 1 95.38 178 SER A O 1
ATOM 1387 N N . ALA A 1 179 ? 5.84 -6.902 4.586 1 95.75 179 ALA A N 1
ATOM 1388 C CA . ALA A 1 179 ? 4.449 -6.668 4.969 1 95.75 179 ALA A CA 1
ATOM 1389 C C . ALA A 1 179 ? 4.137 -7.316 6.316 1 95.75 179 ALA A C 1
ATOM 1391 O O . ALA A 1 179 ? 3.033 -7.156 6.844 1 95.75 179 ALA A O 1
ATOM 1392 N N . GLY A 1 180 ? 5.043 -7.996 6.812 1 94.75 180 GLY A N 1
ATOM 1393 C CA . GLY A 1 180 ? 4.828 -8.625 8.109 1 94.75 180 GLY A CA 1
ATOM 1394 C C . GLY A 1 180 ? 4.641 -10.125 8.016 1 94.75 180 GLY A C 1
ATOM 1395 O O . GLY A 1 180 ? 4.25 -10.766 8.992 1 94.75 180 GLY A O 1
ATOM 1396 N N . GLY A 1 181 ? 4.918 -10.695 6.859 1 97.44 181 GLY A N 1
ATOM 1397 C CA . GLY A 1 181 ? 4.848 -12.141 6.691 1 97.44 181 GLY A CA 1
ATOM 1398 C C . GLY A 1 181 ? 6.062 -12.867 7.238 1 97.44 181 GLY A C 1
ATOM 1399 O O . GLY A 1 181 ? 6.812 -12.312 8.047 1 97.44 181 GLY A O 1
ATOM 1400 N N . PHE A 1 182 ? 6.133 -14.164 6.859 1 97.56 182 PHE A N 1
ATOM 1401 C CA . PHE A 1 182 ? 7.246 -14.969 7.348 1 97.56 182 PHE A CA 1
ATOM 1402 C C . PHE A 1 182 ? 7.945 -15.68 6.195 1 97.56 182 PHE A C 1
ATOM 1404 O O . PHE A 1 182 ? 7.363 -15.859 5.125 1 97.56 182 PHE A O 1
ATOM 1411 N N . THR A 1 183 ? 9.156 -15.977 6.438 1 97.19 183 THR A N 1
ATOM 1412 C CA . THR A 1 183 ? 9.953 -16.688 5.453 1 97.19 183 THR A CA 1
ATOM 1413 C C . THR A 1 183 ? 9.516 -18.156 5.352 1 97.19 183 THR A C 1
ATOM 1415 O O . THR A 1 183 ? 9.211 -18.781 6.363 1 97.19 183 THR A O 1
ATOM 1418 N N . MET A 1 184 ? 9.539 -18.641 4.148 1 97.44 184 MET A N 1
ATOM 1419 C CA . MET A 1 184 ? 9.18 -20.031 3.906 1 97.44 184 MET A CA 1
ATOM 1420 C C . MET A 1 184 ? 10.344 -20.797 3.271 1 97.44 184 MET A C 1
ATOM 1422 O O . MET A 1 184 ? 11.125 -20.219 2.52 1 97.44 184 MET A O 1
ATOM 1426 N N . PRO A 1 185 ? 10.375 -22.078 3.561 1 94.31 185 PRO A N 1
ATOM 1427 C CA . PRO A 1 185 ? 11.398 -22.875 2.873 1 94.31 185 PRO A CA 1
ATOM 1428 C C . PRO A 1 185 ? 11.211 -22.891 1.357 1 94.31 185 PRO A C 1
ATOM 1430 O O . PRO A 1 185 ? 10.094 -23.016 0.867 1 94.31 185 PRO A O 1
ATOM 1433 N N . LEU A 1 186 ? 12.234 -22.75 0.692 1 91.69 186 LEU A N 1
ATOM 1434 C CA . LEU A 1 186 ? 12.211 -22.625 -0.76 1 91.69 186 LEU A CA 1
ATOM 1435 C C . LEU A 1 186 ? 11.531 -23.828 -1.405 1 91.69 186 LEU A C 1
ATOM 1437 O O . LEU A 1 186 ? 10.961 -23.703 -2.488 1 91.69 186 LEU A O 1
ATOM 1441 N N . SER A 1 187 ? 11.547 -24.969 -0.769 1 90.25 187 SER A N 1
ATOM 1442 C CA . SER A 1 187 ? 10.984 -26.203 -1.309 1 90.25 187 SER A CA 1
ATOM 1443 C C . SER A 1 187 ? 9.477 -26.266 -1.092 1 90.25 187 SER A C 1
ATOM 1445 O O . SER A 1 187 ? 8.797 -27.125 -1.661 1 90.25 187 SER A O 1
ATOM 1447 N N . SER A 1 188 ? 9.016 -25.359 -0.337 1 95.44 188 SER A N 1
ATOM 1448 C CA . SER A 1 188 ? 7.586 -25.391 -0.035 1 95.44 188 SER A CA 1
ATOM 1449 C C . SER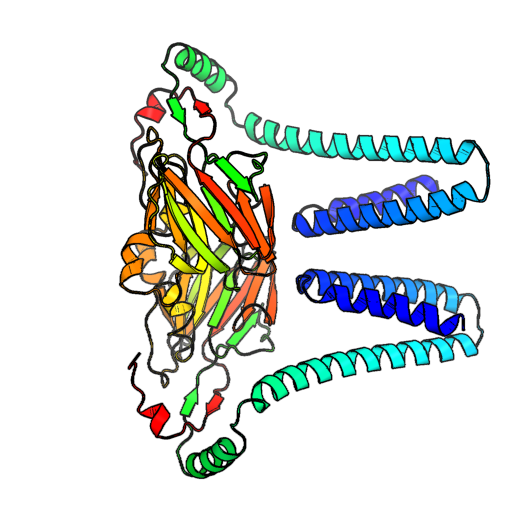 A 1 188 ? 6.754 -25.125 -1.283 1 95.44 188 SER A C 1
ATOM 1451 O O . SER A 1 188 ? 7.094 -24.25 -2.086 1 95.44 188 SER A O 1
ATOM 1453 N N . ARG A 1 189 ? 5.645 -25.844 -1.379 1 95.19 189 ARG A N 1
ATOM 1454 C CA . ARG A 1 189 ? 4.711 -25.656 -2.484 1 95.19 189 ARG A CA 1
ATOM 1455 C C . ARG A 1 189 ? 3.482 -24.875 -2.037 1 95.19 189 ARG A C 1
ATOM 1457 O O . ARG A 1 189 ? 2.555 -24.656 -2.82 1 95.19 189 ARG A O 1
ATOM 1464 N N . GLU A 1 190 ? 3.541 -24.453 -0.831 1 97.5 190 GLU A N 1
ATOM 1465 C CA . GLU A 1 190 ? 2.436 -23.672 -0.285 1 97.5 190 GLU A CA 1
ATOM 1466 C C . GLU A 1 190 ? 2.598 -22.188 -0.605 1 97.5 190 GLU A C 1
ATOM 1468 O O . GLU A 1 190 ? 3.697 -21.734 -0.925 1 97.5 190 GLU A O 1
ATOM 1473 N N . LEU A 1 191 ? 1.506 -21.594 -0.565 1 98.5 191 LEU A N 1
ATOM 1474 C CA . LEU A 1 191 ? 1.53 -20.141 -0.705 1 98.5 191 LEU A CA 1
ATOM 1475 C C . LEU A 1 191 ? 1.227 -19.469 0.626 1 98.5 191 LEU A C 1
ATOM 1477 O O . LEU A 1 191 ? 0.568 -20.047 1.489 1 98.5 191 LEU A O 1
ATOM 1481 N N . GLN A 1 192 ? 1.812 -18.344 0.815 1 98.69 192 GLN A N 1
ATOM 1482 C CA . GLN A 1 192 ? 1.457 -17.453 1.914 1 98.69 192 GLN A CA 1
ATOM 1483 C C . GLN A 1 192 ? 0.632 -16.266 1.417 1 98.69 192 GLN A C 1
ATOM 1485 O O . GLN A 1 192 ? 0.915 -15.711 0.354 1 98.69 192 GLN A O 1
ATOM 1490 N N . TYR A 1 193 ? -0.458 -15.938 2.117 1 98.69 193 TYR A N 1
ATOM 1491 C CA . TYR A 1 193 ? -1.21 -14.742 1.735 1 98.69 193 TYR A CA 1
ATOM 1492 C C . TYR A 1 193 ? -1.418 -13.828 2.932 1 98.69 193 TYR A C 1
ATOM 1494 O O . TYR A 1 193 ? -1.351 -14.266 4.082 1 98.69 193 TYR A O 1
ATOM 1502 N N . MET A 1 194 ? -1.648 -12.516 2.578 1 98.25 194 MET A N 1
ATOM 1503 C CA . MET A 1 194 ? -1.859 -11.508 3.609 1 98.25 194 MET A CA 1
ATOM 1504 C C . MET A 1 194 ? -2.764 -10.391 3.098 1 98.25 194 MET A C 1
ATOM 1506 O O . MET A 1 194 ? -2.559 -9.875 1.998 1 98.25 194 MET A O 1
ATOM 1510 N N . ILE A 1 195 ? -3.779 -10.062 3.918 1 98.38 195 ILE A N 1
ATOM 1511 C CA . ILE A 1 195 ? -4.543 -8.836 3.691 1 98.38 195 ILE A CA 1
ATOM 1512 C C . ILE A 1 195 ? -3.768 -7.641 4.23 1 98.38 195 ILE A C 1
ATOM 1514 O O . ILE A 1 195 ? -3.486 -7.562 5.43 1 98.38 195 ILE A O 1
ATOM 1518 N N . ARG A 1 196 ? -3.461 -6.727 3.357 1 97.94 196 ARG A N 1
ATOM 1519 C CA . ARG A 1 196 ? -2.631 -5.586 3.74 1 97.94 196 ARG A CA 1
ATOM 1520 C C . ARG A 1 196 ? -3.465 -4.508 4.418 1 97.94 196 ARG A C 1
ATOM 1522 O O . ARG A 1 196 ? -4.465 -4.047 3.865 1 97.94 196 ARG A O 1
ATOM 1529 N N . GLU A 1 197 ? -3.08 -4.117 5.637 1 97.38 197 GLU A N 1
ATOM 1530 C CA . GLU A 1 197 ? -3.691 -3.006 6.363 1 97.38 197 GLU A CA 1
ATOM 1531 C C . GLU A 1 197 ? -5.211 -3.137 6.391 1 97.38 197 GLU A C 1
ATOM 1533 O O . GLU A 1 197 ? -5.926 -2.229 5.961 1 97.38 197 GLU A O 1
ATOM 1538 N N . PRO A 1 198 ? -5.695 -4.258 6.914 1 97.5 198 PRO A N 1
ATOM 1539 C CA . PRO A 1 198 ? -7.148 -4.449 6.965 1 97.5 198 PRO A CA 1
ATOM 1540 C C . PRO A 1 198 ? -7.855 -3.371 7.781 1 97.5 198 PRO A C 1
ATOM 1542 O O . PRO A 1 198 ? -7.363 -2.971 8.836 1 97.5 198 PRO A O 1
ATOM 1545 N N . ILE A 1 199 ? -8.93 -2.908 7.289 1 96.31 199 ILE A N 1
ATOM 1546 C CA . ILE A 1 199 ? -9.695 -1.859 7.953 1 96.31 199 ILE A CA 1
ATOM 1547 C C . ILE A 1 199 ? -10.781 -2.486 8.82 1 96.31 199 ILE A C 1
ATOM 1549 O O . ILE A 1 199 ? -11.758 -3.049 8.312 1 96.31 199 ILE A O 1
ATOM 1553 N N . SER A 1 200 ? -10.672 -2.43 10.078 1 90.25 200 SER A N 1
ATOM 1554 C CA . SER A 1 200 ? -11.617 -2.852 11.109 1 90.25 200 SER A CA 1
ATOM 1555 C C . SER A 1 200 ? -12.141 -4.258 10.828 1 90.25 200 SER A C 1
ATOM 1557 O O . SER A 1 200 ? -13.352 -4.469 10.766 1 90.25 200 SER A O 1
ATOM 1559 N N . PRO A 1 201 ? -11.273 -5.152 10.734 1 91.38 201 PRO A N 1
ATOM 1560 C CA . PRO A 1 201 ? -11.75 -6.527 10.555 1 91.38 201 PRO A CA 1
ATOM 1561 C C . PRO A 1 201 ? -12.516 -7.047 11.773 1 91.38 201 PRO A C 1
ATOM 1563 O O . PRO A 1 201 ? -12.258 -6.617 12.898 1 91.38 201 PRO A O 1
ATOM 1566 N N . MET A 1 202 ? -13.359 -7.953 11.539 1 91.5 202 MET A N 1
ATOM 1567 C CA . MET A 1 202 ? -14.039 -8.633 12.641 1 91.5 202 MET A CA 1
ATOM 1568 C C . MET A 1 202 ? -13.078 -9.547 13.391 1 91.5 202 MET A C 1
ATOM 1570 O O . MET A 1 202 ? -12.172 -10.125 12.789 1 91.5 202 MET A O 1
ATOM 1574 N N . ASP A 1 203 ? -13.312 -9.664 14.586 1 91.69 203 ASP A N 1
ATOM 1575 C CA . ASP A 1 203 ? -12.438 -10.492 15.422 1 91.69 203 ASP A CA 1
ATOM 1576 C C . ASP A 1 203 ? -12.375 -11.922 14.891 1 91.69 203 ASP A C 1
ATOM 1578 O O . ASP A 1 203 ? -11.305 -12.531 14.875 1 91.69 203 ASP A O 1
ATOM 1582 N N . ALA A 1 204 ? -13.453 -12.445 14.43 1 90.5 204 ALA A N 1
ATOM 1583 C CA . ALA A 1 204 ? -13.539 -13.828 13.953 1 90.5 204 ALA A CA 1
ATOM 1584 C C . ALA A 1 204 ? -12.703 -14.023 12.688 1 90.5 204 ALA A C 1
ATOM 1586 O O . ALA A 1 204 ? -12.336 -15.156 12.352 1 90.5 204 ALA A O 1
ATOM 1587 N N . ASP A 1 205 ? -12.391 -12.914 12.078 1 92.88 205 ASP A N 1
ATOM 1588 C CA . ASP A 1 205 ? -11.734 -13.008 10.781 1 92.88 205 ASP A CA 1
ATOM 1589 C C . ASP A 1 205 ? -10.227 -12.789 10.914 1 92.88 205 ASP A C 1
ATOM 1591 O O . ASP A 1 205 ? -9.469 -13.086 9.984 1 92.88 205 ASP A O 1
ATOM 1595 N N . LYS A 1 206 ? -9.781 -12.305 12 1 92.69 206 LYS A N 1
ATOM 1596 C CA . LYS A 1 206 ? -8.406 -11.844 12.164 1 92.69 206 LYS A CA 1
ATOM 1597 C C . LYS A 1 206 ? -7.41 -12.969 11.875 1 92.69 206 LYS A C 1
ATOM 1599 O O . LYS A 1 206 ? -6.371 -12.742 11.258 1 92.69 206 LYS A O 1
ATOM 1604 N N . ALA A 1 207 ? -7.777 -14.156 12.273 1 92.5 207 ALA A N 1
ATOM 1605 C CA . ALA A 1 207 ? -6.875 -15.289 12.086 1 92.5 207 ALA A CA 1
ATOM 1606 C C . ALA A 1 207 ? -6.75 -15.648 10.609 1 92.5 207 ALA A C 1
ATOM 1608 O O . ALA A 1 207 ? -5.781 -16.297 10.203 1 92.5 207 ALA A O 1
ATOM 1609 N N . MET A 1 208 ? -7.699 -15.234 9.836 1 95.19 208 MET A N 1
ATOM 1610 C CA . MET A 1 208 ? -7.73 -15.617 8.422 1 95.19 208 MET A CA 1
ATOM 1611 C C . MET A 1 208 ? -7.113 -14.539 7.547 1 95.19 208 MET A C 1
ATOM 1613 O O . MET A 1 208 ? -6.98 -14.711 6.336 1 95.19 208 MET A O 1
ATOM 1617 N N . LEU A 1 209 ? -6.688 -13.461 8.117 1 97.19 209 LEU A N 1
ATOM 1618 C CA . LEU A 1 209 ? -6.207 -12.328 7.328 1 97.19 209 LEU A CA 1
ATOM 1619 C C . LEU A 1 209 ? -4.754 -12.539 6.914 1 97.19 209 LEU A C 1
ATOM 1621 O O . LEU A 1 209 ? -4.234 -11.805 6.074 1 97.19 209 LEU A O 1
ATOM 1625 N N . HIS A 1 210 ? -4.113 -13.398 7.523 1 97.81 210 HIS A N 1
ATOM 1626 C CA . HIS A 1 210 ? -2.76 -13.836 7.211 1 97.81 210 HIS A CA 1
ATOM 1627 C C . HIS A 1 210 ? -2.594 -15.328 7.473 1 97.81 210 HIS A C 1
ATOM 1629 O O . HIS A 1 210 ? -2.684 -15.781 8.617 1 97.81 210 HIS A O 1
ATOM 1635 N N . ASP A 1 211 ? -2.336 -16.016 6.402 1 97.31 211 ASP A N 1
ATOM 1636 C CA . ASP A 1 211 ? -2.264 -17.469 6.539 1 97.31 211 ASP A CA 1
ATOM 1637 C C . ASP A 1 211 ? -1.56 -18.094 5.336 1 97.31 211 ASP A C 1
ATOM 1639 O O . ASP A 1 211 ? -1.017 -17.391 4.488 1 97.31 211 ASP A O 1
ATOM 1643 N N . VAL A 1 212 ? -1.575 -19.453 5.32 1 97.56 212 VAL A N 1
ATOM 1644 C CA . VAL A 1 212 ? -0.996 -20.234 4.234 1 97.56 212 VAL A CA 1
ATOM 1645 C C . VAL A 1 212 ? -2.109 -20.859 3.395 1 97.56 212 VAL A C 1
ATOM 1647 O O . VAL A 1 212 ? -3.164 -21.219 3.924 1 97.56 212 VAL A O 1
ATOM 1650 N N . LEU A 1 213 ? -1.91 -20.844 2.203 1 97.25 213 LEU A N 1
ATOM 1651 C CA . LEU A 1 213 ? -2.729 -21.609 1.26 1 97.25 213 LEU A CA 1
ATOM 1652 C C . LEU A 1 213 ? -2.053 -22.922 0.886 1 97.25 213 LEU A C 1
ATOM 1654 O O . LEU A 1 213 ? -1.025 -22.922 0.204 1 97.25 213 LEU A O 1
ATOM 1658 N N . LYS A 1 214 ? -2.637 -23.984 1.261 1 95.06 214 LYS A N 1
ATOM 1659 C CA . LYS A 1 214 ? -2.055 -25.297 1.012 1 95.06 214 LYS A CA 1
ATOM 1660 C C . LYS A 1 214 ? -2.16 -25.672 -0.463 1 95.06 214 LYS A C 1
ATOM 1662 O O . LYS A 1 214 ? -2.922 -25.062 -1.214 1 95.06 214 LYS A O 1
ATOM 1667 N N . GLN A 1 215 ? -1.453 -26.688 -0.833 1 92.25 215 GLN A N 1
ATOM 1668 C CA . GLN A 1 215 ? -1.378 -27.109 -2.23 1 92.25 215 GLN A CA 1
ATOM 1669 C C . GLN A 1 215 ? -2.744 -27.547 -2.748 1 92.25 215 GLN A C 1
ATOM 1671 O O . GLN A 1 215 ? -3.074 -27.312 -3.914 1 92.25 215 GLN A O 1
ATOM 1676 N N . GLU A 1 216 ? -3.545 -28.125 -1.881 1 91.12 216 GLU A N 1
ATOM 1677 C CA . GLU A 1 216 ? -4.844 -28.641 -2.291 1 91.12 216 GLU A CA 1
ATOM 1678 C C . GLU A 1 216 ? -5.934 -27.594 -2.154 1 91.12 216 GLU A C 1
ATOM 1680 O O . GLU A 1 216 ? -7.113 -27.875 -2.383 1 91.12 216 GLU A O 1
ATOM 1685 N N . GLN A 1 217 ? -5.5 -26.453 -1.866 1 94.62 217 GLN A N 1
ATOM 1686 C CA . GLN A 1 217 ? -6.457 -25.375 -1.662 1 94.62 217 GLN A CA 1
ATOM 1687 C C . GLN A 1 217 ? -6.32 -24.312 -2.748 1 94.62 217 GLN A C 1
ATOM 1689 O O . GLN A 1 217 ? -5.262 -24.172 -3.363 1 94.62 217 GLN A O 1
ATOM 1694 N N . HIS A 1 218 ? -7.379 -23.641 -3.006 1 95.62 218 HIS A N 1
ATOM 1695 C CA . HIS A 1 218 ? -7.359 -22.438 -3.828 1 95.62 218 HIS A CA 1
ATOM 1696 C C . HIS A 1 218 ? -8.133 -21.297 -3.166 1 95.62 218 HIS A C 1
ATOM 1698 O O . HIS A 1 218 ? -9.031 -21.547 -2.357 1 95.62 218 HIS A O 1
ATOM 1704 N N . MET A 1 219 ? -7.727 -20.172 -3.455 1 97.94 219 MET A N 1
ATOM 1705 C CA . MET A 1 219 ? -8.383 -18.984 -2.93 1 97.94 219 MET A CA 1
ATOM 1706 C C . MET A 1 219 ? -9.273 -18.328 -3.986 1 97.94 219 MET A C 1
ATOM 1708 O O . MET A 1 219 ? -8.844 -18.125 -5.121 1 97.94 219 MET A O 1
ATOM 1712 N N . HIS A 1 220 ? -10.461 -18.078 -3.59 1 98.12 220 HIS A N 1
ATOM 1713 C CA . HIS A 1 220 ? -11.414 -17.391 -4.453 1 98.12 220 HIS A CA 1
ATOM 1714 C C . HIS A 1 220 ? -11.633 -15.953 -3.988 1 98.12 220 HIS A C 1
ATOM 1716 O O . HIS A 1 220 ? -12.016 -15.719 -2.84 1 98.12 220 HIS A O 1
ATOM 1722 N N . VAL A 1 221 ? -11.414 -15.023 -4.879 1 98.75 221 VAL A N 1
ATOM 1723 C CA . VAL A 1 221 ? -11.531 -13.602 -4.574 1 98.75 221 VAL A CA 1
ATOM 1724 C C . VAL A 1 221 ? -12.547 -12.953 -5.512 1 98.75 221 VAL A C 1
ATOM 1726 O O . VAL A 1 221 ? -12.508 -13.164 -6.723 1 98.75 221 VAL A O 1
ATOM 1729 N N . VAL A 1 222 ? -13.43 -12.18 -4.945 1 98.88 222 VAL A N 1
ATOM 1730 C CA . VAL A 1 222 ? -14.344 -11.375 -5.746 1 98.88 222 VAL A CA 1
ATOM 1731 C C . VAL A 1 222 ? -14.078 -9.891 -5.504 1 98.88 222 VAL A C 1
ATOM 1733 O O . VAL A 1 222 ? -14.07 -9.43 -4.359 1 98.88 222 VAL A O 1
ATOM 1736 N N . TRP A 1 223 ? -13.922 -9.195 -6.594 1 98.88 223 TRP A N 1
ATOM 1737 C CA . TRP A 1 223 ? -13.508 -7.797 -6.547 1 98.88 223 TRP A CA 1
ATOM 1738 C C . TRP A 1 223 ? -14.719 -6.871 -6.598 1 98.88 223 TRP A C 1
ATOM 1740 O O . TRP A 1 223 ? -15.633 -7.078 -7.406 1 98.88 223 TRP A O 1
ATOM 1750 N N . TYR A 1 224 ? -14.672 -5.699 -5.809 1 98.88 224 TYR A N 1
ATOM 1751 C CA . TYR A 1 224 ? -15.898 -4.918 -5.695 1 98.88 224 TYR A CA 1
ATOM 1752 C C . TYR A 1 224 ? -15.656 -3.459 -6.066 1 98.88 224 TYR A C 1
ATOM 1754 O O . TYR A 1 224 ? -16.594 -2.668 -6.152 1 98.88 224 TYR A O 1
ATOM 1762 N N . ASN A 1 225 ? -14.414 -3.004 -6.207 1 98.69 225 ASN A N 1
ATOM 1763 C CA . ASN A 1 225 ? -14.188 -1.672 -6.758 1 98.69 225 ASN A CA 1
ATOM 1764 C C . ASN A 1 225 ? -14.477 -1.624 -8.25 1 98.69 225 ASN A C 1
ATOM 1766 O O . ASN A 1 225 ? -14.5 -2.66 -8.922 1 98.69 225 ASN A O 1
ATOM 1770 N N . GLN A 1 226 ? -14.672 -0.419 -8.695 1 98.38 226 GLN A N 1
ATOM 1771 C CA . GLN A 1 226 ? -14.812 -0.263 -10.141 1 98.38 226 GLN A CA 1
ATOM 1772 C C . GLN A 1 226 ? -13.508 -0.574 -10.859 1 98.38 226 GLN A C 1
ATOM 1774 O O . GLN A 1 226 ? -13.516 -1.178 -11.938 1 98.38 226 GLN A O 1
ATOM 1779 N N . GLU A 1 227 ? -12.43 -0.141 -10.258 1 98.44 227 GLU A N 1
ATOM 1780 C CA . GLU A 1 227 ? -11.102 -0.394 -10.805 1 98.44 227 GLU A CA 1
ATOM 1781 C C . GLU A 1 227 ? -10.266 -1.248 -9.859 1 98.44 227 GLU A C 1
ATOM 1783 O O . GLU A 1 227 ? -10.352 -1.1 -8.641 1 98.44 227 GLU A O 1
ATOM 1788 N N . GLY A 1 228 ? -9.453 -2.127 -10.461 1 98.81 228 GLY A N 1
ATOM 1789 C CA . GLY A 1 228 ? -8.492 -2.951 -9.742 1 98.81 228 GLY A CA 1
ATOM 1790 C C . GLY A 1 228 ? -7.387 -3.488 -10.633 1 98.81 228 GLY A C 1
ATOM 1791 O O . GLY A 1 228 ? -7.406 -3.287 -11.852 1 98.81 228 GLY A O 1
ATOM 1792 N N . ALA A 1 229 ? -6.434 -4.129 -10 1 98.88 229 ALA A N 1
ATOM 1793 C CA . ALA A 1 229 ? -5.324 -4.691 -10.766 1 98.88 229 ALA A CA 1
ATOM 1794 C C . ALA A 1 229 ? -4.691 -5.871 -10.039 1 98.88 229 ALA A C 1
ATOM 1796 O O . ALA A 1 229 ? -4.691 -5.918 -8.805 1 98.88 229 ALA A O 1
ATOM 1797 N N . VAL A 1 230 ? -4.227 -6.766 -10.781 1 98.88 230 VAL A N 1
ATOM 1798 C CA . VAL A 1 230 ? -3.34 -7.828 -10.312 1 98.88 230 VAL A CA 1
ATOM 1799 C C . VAL A 1 230 ? -1.912 -7.543 -10.773 1 98.88 230 VAL A C 1
ATOM 1801 O O . VAL A 1 230 ? -1.635 -7.531 -11.977 1 98.88 230 VAL A O 1
ATOM 1804 N N . TYR A 1 231 ? -1.091 -7.301 -9.859 1 98.81 231 TYR A N 1
ATOM 1805 C CA . TYR A 1 231 ? 0.324 -7.09 -10.148 1 98.81 231 TYR A CA 1
ATOM 1806 C C . TYR A 1 231 ? 1.113 -8.383 -9.961 1 98.81 231 TYR A C 1
ATOM 1808 O O . TYR A 1 231 ? 1.001 -9.039 -8.922 1 98.81 231 TYR A O 1
ATOM 1816 N N . VAL A 1 232 ? 1.933 -8.734 -10.953 1 98.38 232 VAL A N 1
ATOM 1817 C CA . VAL A 1 232 ? 2.666 -9.992 -10.938 1 98.38 232 VAL A CA 1
ATOM 1818 C C . VAL A 1 232 ? 4.164 -9.719 -10.82 1 98.38 232 VAL A C 1
ATOM 1820 O O . VAL A 1 232 ? 4.766 -9.125 -11.719 1 98.38 232 VAL A O 1
ATOM 1823 N N . ASP A 1 233 ? 4.75 -10.164 -9.734 1 97.19 233 ASP A N 1
ATOM 1824 C CA . ASP A 1 233 ? 6.18 -10.047 -9.477 1 97.19 233 ASP A CA 1
ATOM 1825 C C . ASP A 1 233 ? 6.66 -8.609 -9.672 1 97.19 233 ASP A C 1
ATOM 1827 O O . ASP A 1 233 ? 7.664 -8.367 -10.344 1 97.19 233 ASP A O 1
ATOM 1831 N N . GLY A 1 234 ? 5.895 -7.711 -9.109 1 95.69 234 GLY A N 1
ATOM 1832 C CA . GLY A 1 234 ? 6.258 -6.305 -9.211 1 95.69 234 GLY A CA 1
ATOM 1833 C C . GLY A 1 234 ? 5.273 -5.492 -10.031 1 95.69 234 GLY A C 1
ATOM 1834 O O . GLY A 1 234 ? 4.09 -5.828 -10.102 1 95.69 234 GLY A O 1
ATOM 1835 N N . SER A 1 235 ? 5.766 -4.367 -10.594 1 95.62 235 SER A N 1
ATOM 1836 C CA . SER A 1 235 ? 4.848 -3.391 -11.18 1 95.62 235 SER A CA 1
ATOM 1837 C C . SER A 1 235 ? 4.816 -3.5 -12.695 1 95.62 235 SER A C 1
ATOM 1839 O O . SER A 1 235 ? 4.031 -2.814 -13.359 1 95.62 235 SER A O 1
ATOM 1841 N N . HIS A 1 236 ? 5.555 -4.383 -13.266 1 93 236 HIS A N 1
ATOM 1842 C CA . HIS A 1 236 ? 5.719 -4.383 -14.711 1 93 236 HIS A CA 1
ATOM 1843 C C . HIS A 1 236 ? 4.602 -5.168 -15.391 1 93 236 HIS A C 1
ATOM 1845 O O . HIS A 1 236 ? 4.102 -4.762 -16.438 1 93 236 HIS A O 1
ATOM 1851 N N . VAL A 1 237 ? 4.293 -6.352 -14.859 1 95.56 237 VAL A N 1
ATOM 1852 C CA . VAL A 1 237 ? 3.203 -7.164 -15.398 1 95.56 237 VAL A CA 1
ATOM 1853 C C . VAL A 1 237 ? 1.932 -6.918 -14.586 1 95.56 237 VAL A C 1
ATOM 1855 O O . VAL A 1 237 ? 1.871 -7.238 -13.398 1 95.56 237 VAL A O 1
ATOM 1858 N N . VAL A 1 238 ? 0.917 -6.324 -15.312 1 97.88 238 VAL A N 1
ATOM 1859 C CA . VAL A 1 238 ? -0.303 -5.906 -14.625 1 97.88 238 VAL A CA 1
ATOM 1860 C C . VAL A 1 238 ? -1.523 -6.398 -15.406 1 97.88 238 VAL A C 1
ATOM 1862 O O . VAL A 1 238 ? -1.561 -6.305 -16.641 1 97.88 238 VAL A O 1
ATOM 1865 N N . HIS A 1 239 ? -2.469 -6.961 -14.727 1 98.31 239 HIS A N 1
ATOM 1866 C CA . HIS A 1 239 ? -3.768 -7.316 -15.281 1 98.31 239 HIS A CA 1
ATOM 1867 C C . HIS A 1 239 ? -4.891 -6.527 -14.617 1 98.31 239 HIS A C 1
ATOM 1869 O O . HIS A 1 239 ? -5.105 -6.641 -13.406 1 98.31 239 HIS A O 1
ATOM 1875 N N . SER A 1 240 ? -5.668 -5.801 -15.406 1 98.44 240 SER A N 1
ATOM 1876 C CA . SER A 1 240 ? -6.762 -5 -14.867 1 98.44 240 SER A CA 1
ATOM 1877 C C . SER A 1 240 ? -7.961 -5.871 -14.508 1 98.44 240 SER A C 1
ATOM 1879 O O . SER A 1 240 ? -8.273 -6.824 -15.227 1 98.44 240 SER A O 1
ATOM 1881 N N . ILE A 1 241 ? -8.586 -5.496 -13.422 1 98.69 241 ILE A N 1
ATOM 1882 C CA . ILE A 1 241 ? -9.836 -6.141 -13.047 1 98.69 241 ILE A CA 1
ATOM 1883 C C . ILE A 1 241 ? -10.883 -5.078 -12.719 1 98.69 241 ILE A C 1
ATOM 1885 O O . ILE A 1 241 ? -10.547 -3.912 -12.5 1 98.69 241 ILE A O 1
ATOM 1889 N N . GLN A 1 242 ? -12.109 -5.504 -12.711 1 98.5 242 GLN A N 1
ATOM 1890 C CA . GLN A 1 242 ? -13.219 -4.59 -12.461 1 98.5 242 GLN A CA 1
ATOM 1891 C C . GLN A 1 242 ? -14.25 -5.215 -11.539 1 98.5 242 GLN A C 1
ATOM 1893 O O . GLN A 1 242 ? -14.18 -6.406 -11.227 1 98.5 242 GLN A O 1
ATOM 1898 N N . HIS A 1 243 ? -15.156 -4.395 -11.219 1 98.81 243 HIS A N 1
ATOM 1899 C CA . HIS A 1 243 ? -16.219 -4.816 -10.305 1 98.81 243 HIS A CA 1
ATOM 1900 C C . HIS A 1 243 ? -16.859 -6.121 -10.766 1 98.81 243 HIS A C 1
ATOM 1902 O O . HIS A 1 243 ? -17.25 -6.242 -11.93 1 98.81 243 HIS A O 1
ATOM 1908 N N . GLY A 1 244 ? -16.891 -7.078 -9.883 1 98.56 244 GLY A N 1
ATOM 1909 C CA . GLY A 1 244 ? -17.578 -8.328 -10.172 1 98.56 244 GLY A CA 1
ATOM 1910 C C . GLY A 1 244 ? -16.625 -9.422 -10.656 1 98.56 244 GLY A C 1
ATOM 1911 O O . GLY A 1 244 ? -17 -10.594 -10.688 1 98.56 244 GLY A O 1
ATOM 1912 N N . ASP A 1 245 ? -15.484 -9.008 -11.055 1 98.81 245 ASP A N 1
ATOM 1913 C CA . ASP A 1 245 ? -14.516 -10.008 -11.5 1 98.81 245 ASP A CA 1
ATOM 1914 C C . ASP A 1 245 ? -14.148 -10.961 -10.367 1 98.81 245 ASP A C 1
ATOM 1916 O O . ASP A 1 245 ? -14.117 -10.57 -9.203 1 98.81 245 ASP A O 1
ATOM 1920 N N . SER A 1 246 ? -13.875 -12.148 -10.742 1 98.69 246 SER A N 1
ATOM 1921 C CA . SER A 1 246 ? -13.492 -13.18 -9.781 1 98.69 246 SER A CA 1
ATOM 1922 C C . SER A 1 246 ? -12.109 -13.742 -10.086 1 98.69 246 SER A C 1
ATOM 1924 O O . SER A 1 246 ? -11.773 -13.953 -11.258 1 98.69 246 SER A O 1
ATOM 1926 N N . LEU A 1 247 ? -11.375 -13.961 -9.062 1 98.81 247 LEU A N 1
ATOM 1927 C CA . LEU A 1 247 ? -10.047 -14.539 -9.188 1 98.81 247 LEU A CA 1
ATOM 1928 C C . LEU A 1 247 ? -9.969 -15.883 -8.477 1 98.81 247 LEU A C 1
ATOM 1930 O O . LEU A 1 247 ? -10.531 -16.062 -7.391 1 98.81 247 LEU A O 1
ATOM 1934 N N . GLU A 1 248 ? -9.312 -16.781 -9.055 1 98.31 248 GLU A N 1
ATOM 1935 C CA . GLU A 1 248 ? -8.883 -18.031 -8.422 1 98.31 248 GLU A CA 1
ATOM 1936 C C . GLU A 1 248 ? -7.363 -18.109 -8.328 1 98.31 248 GLU A C 1
ATOM 1938 O O . GLU A 1 248 ? -6.672 -18.078 -9.352 1 98.31 248 GLU A O 1
ATOM 1943 N N . ILE A 1 249 ? -6.887 -18.219 -7.176 1 98.62 249 ILE A N 1
ATOM 1944 C CA . ILE A 1 249 ? -5.449 -18.188 -6.922 1 98.62 249 ILE A CA 1
ATOM 1945 C C . ILE A 1 249 ? -5.008 -19.516 -6.297 1 98.62 249 ILE A C 1
ATOM 1947 O O . ILE A 1 249 ? -5.617 -19.984 -5.332 1 98.62 249 ILE A O 1
ATOM 1951 N N . SER A 1 250 ? -3.939 -20.062 -6.832 1 97.94 250 SER A N 1
ATOM 1952 C CA . SER A 1 250 ? -3.461 -21.344 -6.309 1 97.94 250 SER A CA 1
ATOM 1953 C C . SER A 1 250 ? -1.996 -21.578 -6.668 1 97.94 250 SER A C 1
ATOM 1955 O O . SER A 1 250 ? -1.41 -20.812 -7.434 1 97.94 250 SER A O 1
ATOM 1957 N N . SER A 1 251 ? -1.504 -22.625 -6.074 1 97.06 251 SER A N 1
ATOM 1958 C CA . SER A 1 251 ? -0.149 -23.047 -6.41 1 97.06 251 SER A CA 1
ATOM 1959 C C . SER A 1 251 ? -0.155 -24.062 -7.543 1 97.06 251 SER A C 1
ATOM 1961 O O . SER A 1 251 ? 0.806 -24.812 -7.715 1 97.06 251 SER A O 1
ATOM 1963 N N . GLY A 1 252 ? -1.2 -24.094 -8.289 1 94.44 252 GLY A N 1
ATOM 1964 C CA . GLY A 1 252 ? -1.352 -25.094 -9.344 1 94.44 252 GLY A CA 1
ATOM 1965 C C . GLY A 1 252 ? -0.589 -24.734 -10.609 1 94.44 252 GLY A C 1
ATOM 1966 O O . GLY A 1 252 ? -0.859 -25.297 -11.672 1 94.44 252 GLY A O 1
ATOM 1967 N N . ALA A 1 253 ? 0.256 -23.859 -10.625 1 95 253 ALA A N 1
ATOM 1968 C CA . ALA A 1 253 ? 1.092 -23.5 -11.766 1 95 253 ALA A CA 1
ATOM 1969 C C . ALA A 1 253 ? 2.229 -24.5 -11.953 1 95 253 ALA A C 1
ATOM 1971 O O . ALA A 1 253 ? 2.686 -25.109 -10.984 1 95 253 ALA A O 1
ATOM 1972 N N . PRO A 1 254 ? 2.695 -24.641 -13.203 1 92.81 254 PRO A N 1
ATOM 1973 C CA . PRO A 1 254 ? 3.904 -25.453 -13.391 1 92.81 254 PRO A CA 1
ATOM 1974 C C . PRO A 1 254 ? 5.102 -24.906 -12.617 1 92.81 254 PRO A C 1
ATOM 1976 O O . PRO A 1 254 ? 5.344 -23.688 -12.625 1 92.81 254 PRO A O 1
ATOM 1979 N N . THR A 1 255 ? 5.785 -25.812 -11.992 1 91.44 255 THR A N 1
ATOM 1980 C CA . THR A 1 255 ? 6.945 -25.391 -11.211 1 91.44 255 THR A CA 1
ATOM 1981 C C . THR A 1 255 ? 8.094 -24.969 -12.125 1 91.44 255 THR A C 1
ATOM 1983 O O . THR A 1 255 ? 8.117 -25.328 -13.305 1 91.44 255 THR A O 1
ATOM 1986 N N . LEU A 1 256 ? 8.953 -24.141 -11.562 1 89.44 256 LEU A N 1
ATOM 1987 C CA . LEU A 1 256 ? 10.195 -23.781 -12.234 1 89.44 256 LEU A CA 1
ATOM 1988 C C . LEU A 1 256 ? 11.359 -24.641 -11.719 1 89.44 256 LEU A C 1
ATOM 1990 O O . LEU A 1 256 ? 11.633 -24.656 -10.523 1 89.44 256 LEU A O 1
ATOM 1994 N N . LYS A 1 257 ? 11.992 -25.328 -12.586 1 84.12 257 LYS A N 1
ATOM 1995 C CA . LYS A 1 257 ? 13.141 -26.125 -12.195 1 84.12 257 LYS A CA 1
ATOM 1996 C C . LYS A 1 257 ? 14.43 -25.312 -12.25 1 84.12 257 LYS A C 1
ATOM 1998 O O . LYS A 1 257 ? 14.758 -24.719 -13.281 1 84.12 257 LYS A O 1
ATOM 2003 N N . VAL A 1 258 ? 15.023 -25.172 -11.078 1 80.44 258 VAL A N 1
ATOM 2004 C CA . VAL A 1 258 ? 16.25 -24.391 -11 1 80.44 258 VAL A CA 1
ATOM 2005 C C . VAL A 1 258 ? 17.391 -25.281 -10.484 1 80.44 258 VAL A C 1
ATOM 2007 O O . VAL A 1 258 ? 17.188 -26.109 -9.594 1 80.44 258 VAL A O 1
ATOM 2010 N N . VAL A 1 259 ? 18.469 -25.219 -11.133 1 71.38 259 VAL A N 1
ATOM 2011 C CA . VAL A 1 259 ? 19.672 -25.906 -10.656 1 71.38 259 VAL A CA 1
ATOM 2012 C C . VAL A 1 259 ? 20.547 -24.922 -9.898 1 71.38 259 VAL A C 1
ATOM 2014 O O . VAL A 1 259 ? 20.969 -23.906 -10.445 1 71.38 259 VAL A O 1
ATOM 2017 N N . LEU A 1 260 ? 20.406 -24.969 -8.562 1 61.59 260 LEU A N 1
ATOM 2018 C CA . LEU A 1 260 ? 21.188 -24.062 -7.738 1 61.59 260 LEU A CA 1
ATOM 2019 C C . LEU A 1 260 ? 22.562 -24.672 -7.426 1 61.59 260 LEU A C 1
ATOM 2021 O O . LEU A 1 260 ? 22.672 -25.891 -7.227 1 61.59 260 LEU A O 1
ATOM 2025 N N . PRO A 1 261 ? 23.516 -23.75 -7.531 1 55.81 261 PRO A N 1
ATOM 2026 C CA . PRO A 1 261 ? 24.812 -24.25 -7.082 1 55.81 261 PRO A CA 1
ATOM 2027 C C . PRO A 1 261 ? 24.828 -24.625 -5.605 1 55.81 261 PRO A C 1
ATOM 2029 O O . PRO A 1 261 ? 24.031 -24.109 -4.824 1 55.81 261 PRO A O 1
ATOM 2032 N N . GLU A 1 262 ? 25.438 -25.703 -5.227 1 51.38 262 GLU A N 1
ATOM 2033 C CA . GLU A 1 262 ? 25.531 -26.234 -3.869 1 51.38 262 GLU A CA 1
ATOM 2034 C C . GLU A 1 262 ? 25.719 -25.125 -2.846 1 51.38 262 GLU A C 1
ATOM 2036 O O . GLU A 1 262 ? 25.156 -25.172 -1.752 1 51.38 262 GLU A O 1
ATOM 2041 N N . HIS A 1 263 ? 26.516 -24.188 -3.143 1 52 263 HIS A N 1
ATOM 2042 C CA . HIS A 1 263 ? 26.828 -23.188 -2.131 1 52 263 HIS A CA 1
ATOM 2043 C C . HIS A 1 263 ? 25.641 -22.281 -1.855 1 52 263 HIS A C 1
ATOM 2045 O O . HIS A 1 263 ? 25.516 -21.719 -0.769 1 52 263 HIS A O 1
ATOM 2051 N N . LEU A 1 264 ? 24.844 -22.125 -2.824 1 50.28 264 LEU A N 1
ATOM 2052 C CA . LEU A 1 264 ? 23.688 -21.281 -2.613 1 50.28 264 LEU A CA 1
ATOM 2053 C C . LEU A 1 264 ? 22.594 -22.031 -1.858 1 50.28 264 LEU A C 1
ATOM 2055 O O . LEU A 1 264 ? 21.766 -21.422 -1.183 1 50.28 264 LEU A O 1
ATOM 2059 N N . LEU A 1 265 ? 22.609 -23.328 -2.072 1 45.66 265 LEU A N 1
ATOM 2060 C CA . LEU A 1 265 ? 21.641 -24.125 -1.311 1 45.66 265 LEU A CA 1
ATOM 2061 C C . LEU A 1 265 ? 21.953 -24.062 0.181 1 45.66 265 LEU A C 1
ATOM 2063 O O . LEU A 1 265 ? 21.078 -24.266 1.014 1 45.66 265 LEU A O 1
ATOM 2067 N N . LYS A 1 266 ? 23.234 -24.078 0.494 1 43.97 266 LYS A N 1
ATOM 2068 C CA . LYS A 1 266 ? 23.672 -24.016 1.884 1 43.97 266 LYS A CA 1
ATOM 2069 C C . LYS A 1 266 ? 23.547 -22.594 2.443 1 43.97 266 LYS A C 1
ATOM 2071 O O . LYS A 1 266 ? 23.859 -22.359 3.607 1 43.97 266 LYS A O 1
ATOM 2076 N N . MET A 1 267 ? 23.469 -21.578 1.705 1 38.75 267 MET A N 1
ATOM 2077 C CA . MET A 1 267 ? 23.359 -20.234 2.277 1 38.75 267 MET A CA 1
ATOM 2078 C C . MET A 1 267 ? 22.078 -20.094 3.074 1 38.75 267 MET A C 1
ATOM 2080 O O . MET A 1 267 ? 20.984 -20.094 2.506 1 38.75 267 MET A O 1
ATOM 2084 N N . GLY A 1 268 ? 21.797 -20.875 4.09 1 35.59 268 GLY A N 1
ATOM 2085 C CA . GLY A 1 268 ? 20.812 -20.484 5.09 1 35.59 268 GLY A CA 1
ATOM 2086 C C . GLY A 1 268 ? 20.688 -18.984 5.262 1 35.59 268 GLY A C 1
ATOM 2087 O O . GLY A 1 268 ? 21.484 -18.219 4.715 1 35.59 268 GLY A O 1
ATOM 2088 N N . PRO A 1 269 ? 19.469 -18.422 5.785 1 35.12 269 PRO A N 1
ATOM 2089 C CA . PRO A 1 269 ? 19.281 -17 6.09 1 35.12 269 PRO A CA 1
ATOM 2090 C C . PRO A 1 269 ? 20.531 -16.359 6.691 1 35.12 269 PRO A C 1
ATOM 2092 O O . PRO A 1 269 ? 20.734 -16.422 7.906 1 35.12 269 PRO A O 1
ATOM 2095 N N . GLU A 1 270 ? 21.656 -16.625 6.258 1 32.25 270 GLU A N 1
ATOM 2096 C CA . GLU A 1 270 ? 22.703 -15.891 6.953 1 32.25 270 GLU A CA 1
ATOM 2097 C C . GLU A 1 270 ? 22.531 -14.383 6.773 1 32.25 270 GLU A C 1
ATOM 2099 O O . GLU A 1 270 ? 23.344 -13.594 7.246 1 32.25 270 GLU A O 1
ATOM 2104 N N . TRP A 1 271 ? 21.641 -13.836 6.016 1 25.23 271 TRP A N 1
ATOM 2105 C CA . TRP A 1 271 ? 21.688 -12.398 6.238 1 25.23 271 TRP A CA 1
ATOM 2106 C C . TRP A 1 271 ? 21.078 -12.031 7.59 1 25.23 271 TRP A C 1
ATOM 2108 O O . TRP A 1 271 ? 20.188 -12.742 8.086 1 25.23 271 TRP A O 1
ATOM 2118 N N . MET B 1 1 ? -31.141 20.094 -38.188 1 20.72 1 MET B N 1
ATOM 2119 C CA . MET B 1 1 ? -31.328 18.719 -37.75 1 20.72 1 MET B CA 1
ATOM 2120 C C . MET B 1 1 ? -29.984 18.016 -37.562 1 20.72 1 MET B C 1
ATOM 2122 O O . MET B 1 1 ? -29.891 16.984 -36.906 1 20.72 1 MET B O 1
ATOM 2126 N N . ILE B 1 2 ? -29.016 18.438 -38.469 1 22.7 2 ILE B N 1
ATOM 2127 C CA . ILE B 1 2 ? -27.656 17.875 -38.469 1 22.7 2 ILE B CA 1
ATOM 2128 C C . ILE B 1 2 ? -26.938 18.297 -37.188 1 22.7 2 ILE B C 1
ATOM 2130 O O . ILE B 1 2 ? -26.078 17.594 -36.688 1 22.7 2 ILE B O 1
ATOM 2134 N N . GLY B 1 3 ? -27.344 19.547 -36.656 1 24.19 3 GLY B N 1
ATOM 2135 C CA . GLY B 1 3 ? -26.703 20.078 -35.438 1 24.19 3 GLY B CA 1
ATOM 2136 C C . GLY B 1 3 ? -26.969 19.219 -34.219 1 24.19 3 GLY B C 1
ATOM 2137 O O . GLY B 1 3 ? -26.141 19.188 -33.312 1 24.19 3 GLY B O 1
ATOM 2138 N N . ALA B 1 4 ? -28.219 18.781 -34.125 1 25.92 4 ALA B N 1
ATOM 2139 C CA . ALA B 1 4 ? -28.656 18.094 -32.906 1 25.92 4 ALA B CA 1
ATOM 2140 C C . ALA B 1 4 ? -27.938 16.766 -32.75 1 25.92 4 ALA B C 1
ATOM 2142 O O . ALA B 1 4 ? -27.656 16.344 -31.609 1 25.92 4 ALA B O 1
ATOM 2143 N N . GLU B 1 5 ? -27.734 16.094 -33.906 1 25.17 5 GLU B N 1
ATOM 2144 C CA . GLU B 1 5 ? -27.172 14.758 -33.781 1 25.17 5 GLU B CA 1
ATOM 2145 C C . GLU B 1 5 ? -25.719 14.797 -33.344 1 25.17 5 GLU B C 1
ATOM 2147 O O . GLU B 1 5 ? -25.234 13.875 -32.688 1 25.17 5 GLU B O 1
ATOM 2152 N N . PHE B 1 6 ? -24.984 15.867 -33.781 1 25.39 6 PHE B N 1
ATOM 2153 C CA . PHE B 1 6 ? -23.594 15.945 -33.344 1 25.39 6 PHE B CA 1
ATOM 2154 C C . PHE B 1 6 ? -23.5 16.188 -31.844 1 25.39 6 PHE B C 1
ATOM 2156 O O . PHE B 1 6 ? -22.656 15.609 -31.172 1 25.39 6 PHE B O 1
ATOM 2163 N N . THR B 1 7 ? -24.484 16.938 -31.312 1 25.09 7 THR B N 1
ATOM 2164 C CA . THR B 1 7 ? -24.469 17.172 -29.875 1 25.09 7 THR B CA 1
ATOM 2165 C C . THR B 1 7 ? -24.75 15.883 -29.109 1 25.09 7 THR B C 1
ATOM 2167 O O . THR B 1 7 ? -24.203 15.664 -28.031 1 25.09 7 THR B O 1
ATOM 2170 N N . ARG B 1 8 ? -25.641 15.031 -29.656 1 25.33 8 ARG B N 1
ATOM 2171 C CA . ARG B 1 8 ? -25.953 13.812 -28.922 1 25.33 8 ARG B CA 1
ATOM 2172 C C . ARG B 1 8 ? -24.734 12.891 -28.844 1 25.33 8 ARG B C 1
ATOM 2174 O O . ARG B 1 8 ? -24.516 12.227 -27.828 1 25.33 8 ARG B O 1
ATOM 2181 N N . THR B 1 9 ? -23.969 12.812 -29.984 1 23.8 9 THR B N 1
ATOM 2182 C CA . THR B 1 9 ? -22.812 11.922 -29.922 1 23.8 9 THR B CA 1
ATOM 2183 C C . THR B 1 9 ? -21.766 12.453 -28.938 1 23.8 9 THR B C 1
ATOM 2185 O O . THR B 1 9 ? -21.109 11.688 -28.234 1 23.8 9 THR B O 1
ATOM 2188 N N . LEU B 1 10 ? -21.672 13.836 -28.859 1 25.58 10 LEU B N 1
ATOM 2189 C CA . LEU B 1 10 ? -20.719 14.328 -27.859 1 25.58 10 LEU B CA 1
ATOM 2190 C C . LEU B 1 10 ? -21.219 14.062 -26.453 1 25.58 10 LEU B C 1
ATOM 2192 O O . LEU B 1 10 ? -20.422 13.836 -25.531 1 25.58 10 LEU B O 1
ATOM 2196 N N . LEU B 1 11 ? -22.562 14.148 -26.234 1 25.11 11 LEU B N 1
ATOM 2197 C CA . LEU B 1 11 ? -23.078 13.914 -24.891 1 25.11 11 LEU B CA 1
ATOM 2198 C C . LEU B 1 11 ? -22.906 12.453 -24.5 1 25.11 11 LEU B C 1
ATOM 2200 O O . LEU B 1 11 ? -22.75 12.148 -23.312 1 25.11 11 LEU B O 1
ATOM 2204 N N . ILE B 1 12 ? -23.141 11.492 -25.469 1 25.88 12 ILE B N 1
ATOM 2205 C CA . ILE B 1 12 ? -22.969 10.109 -25.031 1 25.88 12 ILE B CA 1
ATOM 2206 C C . ILE B 1 12 ? -21.516 9.875 -24.625 1 25.88 12 ILE B C 1
ATOM 2208 O O . ILE B 1 12 ? -21.25 9.125 -23.688 1 25.88 12 ILE B O 1
ATOM 2212 N N . SER B 1 13 ? -20.594 10.492 -25.359 1 24.78 13 SER B N 1
ATOM 2213 C CA . SER B 1 13 ? -19.203 10.281 -24.953 1 24.78 13 SER B CA 1
ATOM 2214 C C . SER B 1 13 ? -18.938 10.906 -23.594 1 24.78 13 SER B C 1
ATOM 2216 O O . SER B 1 13 ? -17.969 10.539 -22.906 1 24.78 13 SER B O 1
ATOM 2218 N N . ALA B 1 14 ? -19.656 11.945 -23.203 1 25.88 14 ALA B N 1
ATOM 2219 C CA . ALA B 1 14 ? -19.438 12.562 -21.906 1 25.88 14 ALA B CA 1
ATOM 2220 C C . ALA B 1 14 ? -19.859 11.617 -20.781 1 25.88 14 ALA B C 1
ATOM 2222 O O . ALA B 1 14 ? -19.406 11.758 -19.641 1 25.88 14 ALA B O 1
ATOM 2223 N N . ARG B 1 15 ? -20.938 10.852 -20.906 1 26.23 15 ARG B N 1
ATOM 2224 C CA . ARG B 1 15 ? -21.391 9.984 -19.828 1 26.23 15 ARG B CA 1
ATOM 2225 C C . ARG B 1 15 ? -20.375 8.883 -19.547 1 26.23 15 ARG B C 1
ATOM 2227 O O . ARG B 1 15 ? -20.562 8.062 -18.641 1 26.23 15 ARG B O 1
ATOM 2234 N N . VAL B 1 16 ? -19.609 8.516 -20.547 1 25.95 16 VAL B N 1
ATOM 2235 C CA . VAL B 1 16 ? -18.688 7.43 -20.25 1 25.95 16 VAL B CA 1
ATOM 2236 C C . VAL B 1 16 ? -17.672 7.883 -19.203 1 25.95 16 VAL B C 1
ATOM 2238 O O . VAL B 1 16 ? -16.703 7.176 -18.922 1 25.95 16 VAL B O 1
ATOM 2241 N N . SER B 1 17 ? -17.766 9.148 -18.812 1 25.17 17 SER B N 1
ATOM 2242 C CA . SER B 1 17 ? -16.641 9.727 -18.094 1 25.17 17 SER B CA 1
ATOM 2243 C C . SER B 1 17 ? -16.453 9.07 -16.734 1 25.17 17 SER B C 1
ATOM 2245 O O . SER B 1 17 ? -15.477 9.344 -16.031 1 25.17 17 SER B O 1
ATOM 2247 N N . TYR B 1 18 ? -17.547 8.805 -15.984 1 25.53 18 TYR B N 1
ATOM 2248 C CA . TYR B 1 18 ? -17.422 9.086 -14.562 1 25.53 18 TYR B CA 1
ATOM 2249 C C . TYR B 1 18 ? -16.391 8.164 -13.914 1 25.53 18 TYR B C 1
ATOM 2251 O O . TYR B 1 18 ? -15.828 8.492 -12.867 1 25.53 18 TYR B O 1
ATOM 2259 N N . SER B 1 19 ? -16.484 6.852 -14.172 1 25.45 19 SER B N 1
ATOM 2260 C CA . SER B 1 19 ? -15.734 5.93 -13.32 1 25.45 19 SER B CA 1
ATOM 2261 C C . SER B 1 19 ? -14.25 5.945 -13.648 1 25.45 19 SER B C 1
ATOM 2263 O O . SER B 1 19 ? -13.5 5.082 -13.195 1 25.45 19 SER B O 1
ATOM 2265 N N . ALA B 1 20 ? -13.828 6.68 -14.625 1 28.72 20 ALA B N 1
ATOM 2266 C CA . ALA B 1 20 ? -12.438 6.719 -15.078 1 28.72 20 ALA B CA 1
ATOM 2267 C C . ALA B 1 20 ? -11.562 7.477 -14.094 1 28.72 20 ALA B C 1
ATOM 2269 O O . ALA B 1 20 ? -12.031 8.383 -13.406 1 28.72 20 ALA B O 1
ATOM 2270 N N . SER B 1 21 ? -10.453 6.938 -13.672 1 27.83 21 SER B N 1
ATOM 2271 C CA . SER B 1 21 ? -9.508 7.496 -12.711 1 27.83 21 SER B CA 1
ATOM 2272 C C . SER B 1 21 ? -9.203 8.961 -13.016 1 27.83 21 SER B C 1
ATOM 2274 O O . SER B 1 21 ? -9.352 9.398 -14.156 1 27.83 21 SER B O 1
ATOM 2276 N N . PRO B 1 22 ? -9.227 9.805 -12 1 31.12 22 PRO B N 1
ATOM 2277 C CA . PRO B 1 22 ? -8.969 11.242 -12.133 1 31.12 22 PRO B CA 1
ATOM 2278 C C . PRO B 1 22 ? -7.789 11.547 -13.055 1 31.12 22 PRO B C 1
ATOM 2280 O O . PRO B 1 22 ? -7.805 12.555 -13.773 1 31.12 22 PRO B O 1
ATOM 2283 N N . LEU B 1 23 ? -6.855 10.688 -13.086 1 31.91 23 LEU B N 1
ATOM 2284 C CA . LEU B 1 23 ? -5.668 10.984 -13.883 1 31.91 23 LEU B CA 1
ATOM 2285 C C . LEU B 1 23 ? -5.957 10.836 -15.375 1 31.91 23 LEU B C 1
ATOM 2287 O O . LEU B 1 23 ? -5.492 11.641 -16.188 1 31.91 23 LEU B O 1
ATOM 2291 N N . THR B 1 24 ? -6.734 9.719 -15.625 1 32.06 24 THR B N 1
ATOM 2292 C CA . THR B 1 24 ? -7.117 9.594 -17.031 1 32.06 24 THR B CA 1
ATOM 2293 C C . THR B 1 24 ? -8.016 10.75 -17.453 1 32.06 24 THR B C 1
ATOM 2295 O O . THR B 1 24 ? -7.957 11.203 -18.609 1 32.06 24 THR B O 1
ATOM 2298 N N . GLY B 1 25 ? -8.68 11.172 -16.406 1 31.91 25 GLY B N 1
ATOM 2299 C CA . GLY B 1 25 ? -9.469 12.367 -16.641 1 31.91 25 GLY B CA 1
ATOM 2300 C C . GLY B 1 25 ? -8.625 13.609 -16.844 1 31.91 25 GLY B C 1
ATOM 2301 O O . GLY B 1 25 ? -8.906 14.43 -17.719 1 31.91 25 GLY B O 1
ATOM 2302 N N . LEU B 1 26 ? -7.539 13.625 -16.031 1 32.56 26 LEU B N 1
ATOM 2303 C CA . LEU B 1 26 ? -6.625 14.758 -16.156 1 32.56 26 LEU B CA 1
ATOM 2304 C C . LEU B 1 26 ? -5.816 14.664 -17.438 1 32.56 26 LEU B C 1
ATOM 2306 O O . LEU B 1 26 ? -5.621 15.672 -18.125 1 32.56 26 LEU B O 1
ATOM 2310 N N . LEU B 1 27 ? -5.359 13.453 -17.703 1 33.69 27 LEU B N 1
ATOM 2311 C CA . LEU B 1 27 ? -4.605 13.266 -18.938 1 33.69 27 LEU B CA 1
ATOM 2312 C C . LEU B 1 27 ? -5.496 13.484 -20.156 1 33.69 27 LEU B C 1
ATOM 2314 O O . LEU B 1 27 ? -5.078 14.109 -21.141 1 33.69 27 LEU B O 1
ATOM 2318 N N . CYS B 1 28 ? -6.715 12.961 -19.938 1 34.03 28 CYS B N 1
ATOM 2319 C CA . CYS B 1 28 ? -7.688 13.234 -20.984 1 34.03 28 CYS B CA 1
ATOM 2320 C C . CYS B 1 28 ? -8.016 14.719 -21.047 1 34.03 28 CYS B C 1
ATOM 2322 O O . CYS B 1 28 ? -8.125 15.289 -22.141 1 34.03 28 CYS B O 1
ATOM 2324 N N . SER B 1 29 ? -7.961 15.281 -19.812 1 34.5 29 SER B N 1
ATOM 2325 C CA . SER B 1 29 ? -8.148 16.719 -19.75 1 34.5 29 SER B CA 1
ATOM 2326 C C . SER B 1 29 ? -6.938 17.469 -20.297 1 34.5 29 SER B C 1
ATOM 2328 O O . SER B 1 29 ? -7.086 18.469 -21 1 34.5 29 SER B O 1
ATOM 2330 N N . ALA B 1 30 ? -5.84 16.938 -20.016 1 35.69 30 ALA B N 1
ATOM 2331 C CA . ALA B 1 30 ? -4.609 17.547 -20.5 1 35.69 30 ALA B CA 1
ATOM 2332 C C . ALA B 1 30 ? -4.445 17.328 -22 1 35.69 30 ALA B C 1
ATOM 2334 O O . ALA B 1 30 ? -4.055 18.234 -22.734 1 35.69 30 ALA B O 1
ATOM 2335 N N . ILE B 1 31 ? -4.766 16.109 -22.375 1 38.84 31 ILE B N 1
ATOM 2336 C CA . ILE B 1 31 ? -4.73 15.812 -23.812 1 38.84 31 ILE B CA 1
ATOM 2337 C C . ILE B 1 31 ? -5.754 16.672 -24.531 1 38.84 31 ILE B C 1
ATOM 2339 O O . ILE B 1 31 ? -5.461 17.234 -25.594 1 38.84 31 ILE B O 1
ATOM 2343 N N . ILE B 1 32 ? -6.844 16.781 -23.781 1 38.56 32 ILE B N 1
ATOM 2344 C CA . ILE B 1 32 ? -7.891 17.656 -24.312 1 38.56 32 ILE B CA 1
ATOM 2345 C C . ILE B 1 32 ? -7.41 19.109 -24.297 1 38.56 32 ILE B C 1
ATOM 2347 O O . ILE B 1 32 ? -7.602 19.844 -25.266 1 38.56 32 ILE B O 1
ATOM 2351 N N . CYS B 1 33 ? -6.625 19.297 -23.188 1 36.28 33 CYS B N 1
ATOM 2352 C CA . CYS B 1 33 ? -6.086 20.641 -23.078 1 36.28 33 CYS B CA 1
ATOM 2353 C C . CYS B 1 33 ? -5.004 20.891 -24.125 1 36.28 33 CYS B C 1
ATOM 2355 O O . CYS B 1 33 ? -4.977 21.938 -24.766 1 36.28 33 CYS B O 1
ATOM 2357 N N . VAL B 1 34 ? -4.133 19.906 -24.266 1 40 34 VAL B N 1
ATOM 2358 C CA . VAL B 1 34 ? -3.037 20.047 -25.219 1 40 34 VAL B CA 1
ATOM 2359 C C . VAL B 1 34 ? -3.584 20.016 -26.641 1 40 34 VAL B C 1
ATOM 2361 O O . VAL B 1 34 ? -3.17 20.812 -27.5 1 40 34 VAL B O 1
ATOM 2364 N N . SER B 1 35 ? -4.566 19.094 -26.797 1 37.19 35 SER B N 1
ATOM 2365 C CA . SER B 1 35 ? -5.223 19.062 -28.109 1 37.19 35 SER B CA 1
ATOM 2366 C C . SER B 1 35 ? -5.938 20.375 -28.391 1 37.19 35 SER B C 1
ATOM 2368 O O . SER B 1 35 ? -5.945 20.844 -29.531 1 37.19 35 SER B O 1
ATOM 2370 N N . GLN B 1 36 ? -6.383 20.859 -27.266 1 37.41 36 GLN B N 1
ATOM 2371 C CA . GLN B 1 36 ? -7.008 22.172 -27.359 1 37.41 36 GLN B CA 1
ATOM 2372 C C . GLN B 1 36 ? -5.973 23.266 -27.656 1 37.41 36 GLN B C 1
ATOM 2374 O O . GLN B 1 36 ? -6.211 24.141 -28.484 1 37.41 36 GLN B O 1
ATOM 2379 N N . TYR B 1 37 ? -4.871 23.031 -27.016 1 39.69 37 TYR B N 1
ATOM 2380 C CA . TYR B 1 37 ? -3.824 24.016 -27.266 1 39.69 37 TYR B CA 1
ATOM 2381 C C . TYR B 1 37 ? -3.266 23.875 -28.672 1 39.69 37 TYR B C 1
ATOM 2383 O O . TYR B 1 37 ? -3.004 24.875 -29.344 1 39.69 37 TYR B O 1
ATOM 2391 N N . VAL B 1 38 ? -3.062 22.594 -29.062 1 44.41 38 VAL B N 1
ATOM 2392 C CA . VAL B 1 38 ? -2.588 22.359 -30.422 1 44.41 38 VAL B CA 1
ATOM 2393 C C . VAL B 1 38 ? -3.605 22.891 -31.422 1 44.41 38 VAL B C 1
ATOM 2395 O O . VAL B 1 38 ? -3.238 23.547 -32.406 1 44.41 38 VAL B O 1
ATOM 2398 N N . MET B 1 39 ? -4.848 22.625 -31.031 1 41.25 39 MET B N 1
ATOM 2399 C CA . MET B 1 39 ? -5.898 23.203 -31.859 1 41.25 39 MET B CA 1
ATOM 2400 C C . MET B 1 39 ? -5.867 24.719 -31.812 1 41.25 39 MET B C 1
ATOM 2402 O O . MET B 1 39 ? -6.062 25.391 -32.844 1 41.25 39 MET B O 1
ATOM 2406 N N . TRP B 1 40 ? -5.469 25.125 -30.594 1 44.78 40 TRP B N 1
ATOM 2407 C CA . TRP B 1 40 ? -5.324 26.562 -30.438 1 44.78 40 TRP B CA 1
ATOM 2408 C C . TRP B 1 40 ? -4.148 27.094 -31.25 1 44.78 40 TRP B C 1
ATOM 2410 O O . TRP B 1 40 ? -4.258 28.125 -31.906 1 44.78 40 TRP B O 1
ATOM 2420 N N . ILE B 1 41 ? -3.051 26.375 -31.156 1 46.38 41 ILE B N 1
ATOM 2421 C CA . ILE B 1 41 ? -1.871 26.812 -31.906 1 46.38 41 ILE B CA 1
ATOM 2422 C C . ILE B 1 41 ? -2.133 26.688 -33.406 1 46.38 41 ILE B C 1
ATOM 2424 O O . ILE B 1 41 ? -1.808 27.594 -34.156 1 46.38 41 ILE B O 1
ATOM 2428 N N . LEU B 1 42 ? -2.705 25.516 -33.719 1 44.06 42 LEU B N 1
ATOM 2429 C CA . LEU B 1 42 ? -3.057 25.375 -35.125 1 44.06 42 LEU B CA 1
ATOM 2430 C C . LEU B 1 42 ? -4.07 26.438 -35.531 1 44.06 42 LEU B C 1
ATOM 2432 O O . LEU B 1 42 ? -3.998 26.969 -36.625 1 44.06 42 LEU B O 1
ATOM 2436 N N . TRP B 1 43 ? -4.793 26.656 -34.438 1 43.72 43 TRP B N 1
ATOM 2437 C CA . TRP B 1 43 ? -5.781 27.719 -34.594 1 43.72 43 TRP B CA 1
ATOM 2438 C C . TRP B 1 43 ? -5.105 29.078 -34.719 1 43.72 43 TRP B C 1
ATOM 2440 O O . TRP B 1 43 ? -5.457 29.875 -35.594 1 43.72 43 TRP B O 1
ATOM 2450 N N . LEU B 1 44 ? -4.25 29.266 -33.812 1 46.34 44 LEU B N 1
ATOM 2451 C CA . LEU B 1 44 ? -3.506 30.516 -33.875 1 46.34 44 LEU B CA 1
ATOM 2452 C C . LEU B 1 44 ? -2.75 30.641 -35.188 1 46.34 44 LEU B C 1
ATOM 2454 O O . LEU B 1 44 ? -2.703 31.703 -35.812 1 46.34 44 LEU B O 1
ATOM 2458 N N . LEU B 1 45 ? -2.189 29.578 -35.562 1 43.91 45 LEU B N 1
ATOM 2459 C CA . LEU B 1 45 ? -1.468 29.594 -36.844 1 43.91 45 LEU B CA 1
ATOM 2460 C C . LEU B 1 45 ? -2.43 29.781 -38 1 43.91 45 LEU B C 1
ATOM 2462 O O . LEU B 1 45 ? -2.127 30.516 -38.969 1 43.91 45 LEU B O 1
ATOM 2466 N N . SER B 1 46 ? -3.574 29.031 -37.781 1 38.94 46 SER B N 1
ATOM 2467 C CA . SER B 1 46 ? -4.582 29.25 -38.812 1 38.94 46 SER B CA 1
ATOM 2468 C C . SER B 1 46 ? -5.156 30.656 -38.75 1 38.94 46 SER B C 1
ATOM 2470 O O . SER B 1 46 ? -5.422 31.266 -39.781 1 38.94 46 SER B O 1
ATOM 2472 N N . ALA B 1 47 ? -5.375 31.016 -37.469 1 44.34 47 ALA B N 1
ATOM 2473 C CA . ALA B 1 47 ? -5.852 32.375 -37.281 1 44.34 47 ALA B CA 1
ATOM 2474 C C . ALA B 1 47 ? -4.836 33.406 -37.812 1 44.34 47 ALA B C 1
ATOM 2476 O O . ALA B 1 47 ? -5.215 34.469 -38.312 1 44.34 47 ALA B O 1
ATOM 2477 N N . ALA B 1 48 ? -3.617 33.156 -37.5 1 42.75 48 ALA B N 1
ATOM 2478 C CA . ALA B 1 48 ? -2.609 34.062 -38.031 1 42.75 48 ALA B CA 1
ATOM 2479 C C . ALA B 1 48 ? -2.641 34.062 -39.562 1 42.75 48 ALA B C 1
ATOM 2481 O O . ALA B 1 48 ? -2.234 35.062 -40.188 1 42.75 48 ALA B O 1
ATOM 2482 N N . MET B 1 49 ? -2.924 32.938 -40.031 1 39.44 49 MET B N 1
ATOM 2483 C CA . MET B 1 49 ? -2.941 32.969 -41.5 1 39.44 49 MET B CA 1
ATOM 2484 C C . MET B 1 49 ? -4.152 33.75 -42 1 39.44 49 MET B C 1
ATOM 2486 O O . MET B 1 49 ? -4.09 34.406 -43.031 1 39.44 49 MET B O 1
ATOM 2490 N N . ALA B 1 50 ? -5.516 33.312 -41.875 1 40.81 50 ALA B N 1
ATOM 2491 C CA . ALA B 1 50 ? -6.582 34.094 -42.5 1 40.81 50 ALA B CA 1
ATOM 2492 C C . ALA B 1 50 ? -7.285 34.969 -41.469 1 40.81 50 ALA B C 1
ATOM 2494 O O . ALA B 1 50 ? -7.531 34.531 -40.344 1 40.81 50 ALA B O 1
ATOM 2495 N N . PRO B 1 51 ? -7.41 36.406 -41.5 1 37.12 51 PRO B N 1
ATOM 2496 C CA . PRO B 1 51 ? -7.93 37.531 -40.719 1 37.12 51 PRO B CA 1
ATOM 2497 C C . PRO B 1 51 ? -9.336 37.281 -40.188 1 37.12 51 PRO B C 1
ATOM 2499 O O . PRO B 1 51 ? -9.867 38.094 -39.438 1 37.12 51 PRO B O 1
ATOM 2502 N N . PHE B 1 52 ? -10.391 36.469 -40.781 1 40.06 52 PHE B N 1
ATOM 2503 C CA . PHE B 1 52 ? -11.797 36.844 -40.75 1 40.06 52 PHE B CA 1
ATOM 2504 C C . PHE B 1 52 ? -12.367 36.656 -39.344 1 40.06 52 PHE B C 1
ATOM 2506 O O . PHE B 1 52 ? -11.961 35.75 -38.625 1 40.06 52 PHE B O 1
ATOM 2513 N N . SER B 1 53 ? -13.273 37.688 -38.656 1 44.75 53 SER B N 1
ATOM 2514 C CA . SER B 1 53 ? -14.023 38.219 -37.531 1 44.75 53 SER B CA 1
ATOM 2515 C C . SER B 1 53 ? -14.898 37.156 -36.875 1 44.75 53 SER B C 1
ATOM 2517 O O . SER B 1 53 ? -14.93 37.031 -35.656 1 44.75 53 SER B O 1
ATOM 2519 N N . GLY B 1 54 ? -15.828 36.625 -37.625 1 45.62 54 GLY B N 1
ATOM 2520 C CA . GLY B 1 54 ? -16.938 35.812 -37.156 1 45.62 54 GLY B CA 1
ATOM 2521 C C . GLY B 1 54 ? -16.484 34.531 -36.5 1 45.62 54 GLY B C 1
ATOM 2522 O O . GLY B 1 54 ? -17.094 34.062 -35.5 1 45.62 54 GLY B O 1
ATOM 2523 N N . LEU B 1 55 ? -15.375 34 -36.969 1 48 55 LEU B N 1
ATOM 2524 C CA . LEU B 1 55 ? -14.898 32.719 -36.438 1 48 55 LEU B CA 1
ATOM 2525 C C . LEU B 1 55 ? -14.281 32.875 -35.062 1 48 55 LEU B C 1
ATOM 2527 O O . LEU B 1 55 ? -14.438 32.031 -34.188 1 48 55 LEU B O 1
ATOM 2531 N N . ALA B 1 56 ? -13.727 34.125 -34.906 1 46.31 56 ALA B N 1
ATOM 2532 C CA . ALA B 1 56 ? -13.188 34.375 -33.594 1 46.31 56 ALA B CA 1
ATOM 2533 C C . ALA B 1 56 ? -14.312 34.469 -32.531 1 46.31 56 ALA B C 1
ATOM 2535 O O . ALA B 1 56 ? -14.188 33.938 -31.438 1 46.31 56 ALA B O 1
ATOM 2536 N N . ILE B 1 57 ? -15.422 35.125 -33.031 1 48.25 57 ILE B N 1
ATOM 2537 C CA . ILE B 1 57 ? -16.547 35.25 -32.125 1 48.25 57 ILE B CA 1
ATOM 2538 C C . ILE B 1 57 ? -17.172 33.906 -31.828 1 48.25 57 ILE B C 1
ATOM 2540 O O . ILE B 1 57 ? -17.5 33.594 -30.688 1 48.25 57 ILE B O 1
ATOM 2544 N N . PHE B 1 58 ? -17.359 33.062 -32.812 1 49.28 58 PHE B N 1
ATOM 2545 C CA . PHE B 1 58 ? -17.875 31.703 -32.656 1 49.28 58 PHE B CA 1
ATOM 2546 C C . PHE B 1 58 ? -16.984 30.891 -31.719 1 49.28 58 PHE B C 1
ATOM 2548 O O . PHE B 1 58 ? -17.484 30.203 -30.828 1 49.28 58 PHE B O 1
ATOM 2555 N N . TRP B 1 59 ? -15.805 31.219 -31.797 1 47.97 59 TRP B N 1
ATOM 2556 C CA . TRP B 1 59 ? -14.867 30.453 -30.984 1 47.97 59 TRP B CA 1
ATOM 2557 C C . TRP B 1 59 ? -14.852 30.969 -29.547 1 47.97 59 TRP B C 1
ATOM 2559 O O . TRP B 1 59 ? -14.742 30.188 -28.594 1 47.97 59 TRP B O 1
ATOM 2569 N N . MET B 1 60 ? -14.977 32.281 -29.422 1 50.09 60 MET B N 1
ATOM 2570 C CA . MET B 1 60 ? -15.117 32.875 -28.094 1 50.09 60 MET B CA 1
ATOM 2571 C C . MET B 1 60 ? -16.375 32.344 -27.406 1 50.09 60 MET B C 1
ATOM 2573 O O . MET B 1 60 ? -16.359 32 -26.219 1 50.09 60 MET B O 1
ATOM 2577 N N . ILE B 1 61 ? -17.375 32.188 -28.203 1 51.06 61 ILE B N 1
ATOM 2578 C CA . ILE B 1 61 ? -18.625 31.688 -27.641 1 51.06 61 ILE B CA 1
ATOM 2579 C C . ILE B 1 61 ? -18.469 30.203 -27.281 1 51.06 61 ILE B C 1
ATOM 2581 O O . ILE B 1 61 ? -18.906 29.781 -26.219 1 51.06 61 ILE B O 1
ATOM 2585 N N . GLN B 1 62 ? -17.703 29.5 -28.109 1 47.56 62 GLN B N 1
ATOM 2586 C CA . GLN B 1 62 ? -17.469 28.094 -27.812 1 47.56 62 GLN B CA 1
ATOM 2587 C C . GLN B 1 62 ? -16.594 27.938 -26.578 1 47.56 62 GLN B C 1
ATOM 2589 O O . GLN B 1 62 ? -16.812 27.047 -25.75 1 47.56 62 GLN B O 1
ATOM 2594 N N . PHE B 1 63 ? -15.633 28.891 -26.469 1 51.5 63 PHE B N 1
ATOM 2595 C CA . PHE B 1 63 ? -14.773 28.906 -25.281 1 51.5 63 PHE B CA 1
ATOM 2596 C C . PHE B 1 63 ? -15.57 29.266 -24.047 1 51.5 63 PHE B C 1
ATOM 2598 O O . PHE B 1 63 ? -15.445 28.609 -23 1 51.5 63 PHE B O 1
ATOM 2605 N N . LEU B 1 64 ? -16.422 30.219 -24.234 1 49.75 64 LEU B N 1
ATOM 2606 C CA . LEU B 1 64 ? -17.25 30.641 -23.094 1 49.75 64 LEU B CA 1
ATOM 2607 C C . LEU B 1 64 ? -18.234 29.547 -22.703 1 49.75 64 LEU B C 1
ATOM 2609 O O . LEU B 1 64 ? -18.453 29.297 -21.516 1 49.75 64 LEU B O 1
ATOM 2613 N N . TYR B 1 65 ? -18.797 28.859 -23.672 1 47.78 65 TYR B N 1
ATOM 2614 C CA . TYR B 1 65 ? -19.672 27.734 -23.438 1 47.78 65 TYR B CA 1
ATOM 2615 C C . TYR B 1 65 ? -18.922 26.578 -22.766 1 47.78 65 TYR B C 1
ATOM 2617 O O . TYR B 1 65 ? -19.438 25.969 -21.812 1 47.78 65 TYR B O 1
ATOM 2625 N N . TRP B 1 66 ? -17.734 26.453 -23.219 1 48.28 66 TRP B N 1
ATOM 2626 C CA . TRP B 1 66 ? -16.891 25.406 -22.625 1 48.28 66 TRP B CA 1
ATOM 2627 C C . TRP B 1 66 ? -16.531 25.75 -21.188 1 48.28 66 TRP B C 1
ATOM 2629 O O . TRP B 1 66 ? -16.609 24.891 -20.312 1 48.28 66 TRP B O 1
ATOM 2639 N N . VAL B 1 67 ? -16.203 26.953 -20.875 1 46.88 67 VAL B N 1
ATOM 2640 C CA . VAL B 1 67 ? -15.938 27.422 -19.516 1 46.88 67 VAL B CA 1
ATOM 2641 C C . VAL B 1 67 ? -17.188 27.297 -18.656 1 46.88 67 VAL B C 1
ATOM 2643 O O . VAL B 1 67 ? -17.125 26.844 -17.516 1 46.88 67 VAL B O 1
ATOM 2646 N N . LEU B 1 68 ? -18.297 27.562 -19.281 1 47 68 LEU B N 1
ATOM 2647 C CA . LEU B 1 68 ? -19.562 27.469 -18.562 1 47 68 LEU B CA 1
ATOM 2648 C C . LEU B 1 68 ? -19.891 26.016 -18.25 1 47 68 LEU B C 1
ATOM 2650 O O . LEU B 1 68 ? -20.359 25.703 -17.141 1 47 68 LEU B O 1
ATOM 2654 N N . ILE B 1 69 ? -19.594 25.219 -19.141 1 46.06 69 ILE B N 1
ATOM 2655 C CA . ILE B 1 69 ? -19.859 23.797 -18.922 1 46.06 69 ILE B CA 1
ATOM 2656 C C . ILE B 1 69 ? -18.938 23.281 -17.812 1 46.06 69 ILE B C 1
ATOM 2658 O O . ILE B 1 69 ? -19.375 22.516 -16.953 1 46.06 69 ILE B O 1
ATOM 2662 N N . GLN B 1 70 ? -17.719 23.766 -17.797 1 42.56 70 GLN B N 1
ATOM 2663 C CA . GLN B 1 70 ? -16.797 23.359 -16.75 1 42.56 70 GLN B CA 1
ATOM 2664 C C . GLN B 1 70 ? -17.234 23.875 -15.375 1 42.56 70 GLN B C 1
ATOM 2666 O O . GLN B 1 70 ? -17.172 23.156 -14.383 1 42.56 70 GLN B O 1
ATOM 2671 N N . ILE B 1 71 ? -17.703 25.047 -15.352 1 44.09 71 ILE B N 1
ATOM 2672 C CA . ILE B 1 71 ? -18.234 25.641 -14.133 1 44.09 71 ILE B CA 1
ATOM 2673 C C . ILE B 1 71 ? -19.484 24.875 -13.688 1 44.09 71 ILE B C 1
ATOM 2675 O O . ILE B 1 71 ? -19.625 24.547 -12.5 1 44.09 71 ILE B O 1
ATOM 2679 N N . LEU B 1 72 ? -20.297 24.5 -14.562 1 42.44 72 LEU B N 1
ATOM 2680 C CA . LEU B 1 72 ? -21.516 23.766 -14.219 1 42.44 72 LEU B CA 1
ATOM 2681 C C . LEU B 1 72 ? -21.203 22.359 -13.734 1 42.44 72 LEU B C 1
ATOM 2683 O O . LEU B 1 72 ? -21.828 21.859 -12.805 1 42.44 72 LEU B O 1
ATOM 2687 N N . LEU B 1 73 ? -20.234 21.859 -14.32 1 41.41 73 LEU B N 1
ATOM 2688 C CA . LEU B 1 73 ? -19.828 20.531 -13.875 1 41.41 73 LEU B CA 1
ATOM 2689 C C . LEU B 1 73 ? -19.234 20.578 -12.477 1 41.41 73 LEU B C 1
ATOM 2691 O O . LEU B 1 73 ? -19.5 19.703 -11.648 1 41.41 73 LEU B O 1
ATOM 2695 N N . VAL B 1 74 ? -18.5 21.625 -12.172 1 40.38 74 VAL B N 1
ATOM 2696 C CA . VAL B 1 74 ? -17.953 21.812 -10.836 1 40.38 74 VAL B CA 1
ATOM 2697 C C . VAL B 1 74 ? -19.062 22.109 -9.852 1 40.38 74 VAL B C 1
ATOM 2699 O O . VAL B 1 74 ? -19.094 21.578 -8.734 1 40.38 74 VAL B O 1
ATOM 2702 N N . LEU B 1 75 ? -19.984 22.875 -10.234 1 39.81 75 LEU B N 1
ATOM 2703 C CA . LEU B 1 75 ? -21.109 23.219 -9.367 1 39.81 75 LEU B CA 1
ATOM 2704 C C . LEU B 1 75 ? -22 22 -9.125 1 39.81 75 LEU B C 1
ATOM 2706 O O . LEU B 1 75 ? -22.5 21.797 -8.016 1 39.81 75 LEU B O 1
ATOM 2710 N N . ARG B 1 76 ? -22.203 21.266 -10.109 1 39.78 76 ARG B N 1
ATOM 2711 C CA . ARG B 1 76 ? -22.984 20.047 -9.93 1 39.78 76 ARG B CA 1
ATOM 2712 C C . ARG B 1 76 ? -22.266 19.078 -8.992 1 39.78 76 ARG B C 1
ATOM 2714 O O . ARG B 1 76 ? -22.906 18.406 -8.18 1 39.78 76 ARG B O 1
ATOM 2721 N N . ARG B 1 77 ? -21.016 19.016 -9.086 1 38.91 77 ARG B N 1
ATOM 2722 C CA . ARG B 1 77 ? -20.266 18.172 -8.164 1 38.91 77 ARG B CA 1
ATOM 2723 C C . ARG B 1 77 ? -20.312 18.734 -6.746 1 38.91 77 ARG B C 1
ATOM 2725 O O . ARG B 1 77 ? -20.438 17.984 -5.777 1 38.91 77 ARG B O 1
ATOM 2732 N N . LEU B 1 78 ? -20.219 19.984 -6.613 1 37.94 78 LEU B N 1
ATOM 2733 C CA . LEU B 1 78 ? -20.391 20.625 -5.312 1 37.94 78 LEU B CA 1
ATOM 2734 C C . LEU B 1 78 ? -21.812 20.438 -4.793 1 37.94 78 LEU B C 1
ATOM 2736 O O . LEU B 1 78 ? -22.016 20.172 -3.605 1 37.94 78 LEU B O 1
ATOM 2740 N N . ARG B 1 79 ? -22.812 20.594 -5.566 1 37.69 79 ARG B N 1
ATOM 2741 C CA . ARG B 1 79 ? -24.188 20.328 -5.184 1 37.69 79 ARG B CA 1
ATOM 2742 C C . ARG B 1 79 ? -24.391 18.859 -4.805 1 37.69 79 ARG B C 1
ATOM 2744 O O . ARG B 1 79 ? -25.047 18.562 -3.812 1 37.69 79 ARG B O 1
ATOM 2751 N N . SER B 1 80 ? -23.844 18.016 -5.637 1 35.94 80 SER B N 1
ATOM 2752 C CA . SER B 1 80 ? -23.953 16.594 -5.301 1 35.94 80 SER B CA 1
ATOM 2753 C C . SER B 1 80 ? -23.281 16.281 -3.967 1 35.94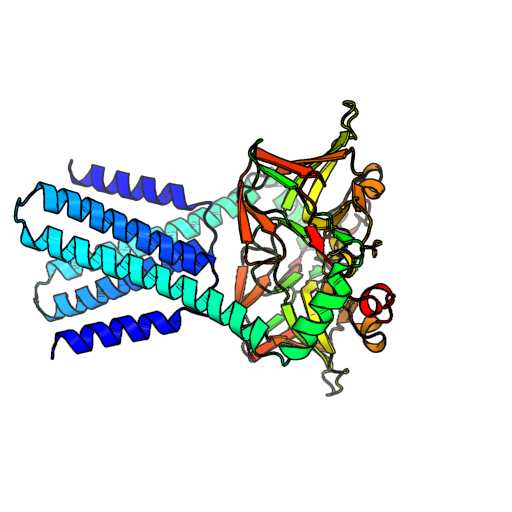 80 SER B C 1
ATOM 2755 O O . SER B 1 80 ? -23.828 15.531 -3.154 1 35.94 80 SER B O 1
ATOM 2757 N N . TYR B 1 81 ? -22.141 16.906 -3.705 1 33.91 81 TYR B N 1
ATOM 2758 C CA . TYR B 1 81 ? -21.516 16.781 -2.393 1 33.91 81 TYR B CA 1
ATOM 2759 C C . TYR B 1 81 ? -22.375 17.438 -1.318 1 33.91 81 TYR B C 1
ATOM 2761 O O . TYR B 1 81 ? -22.609 16.859 -0.258 1 33.91 81 TYR B O 1
ATOM 2769 N N . LEU B 1 82 ? -22.906 18.547 -1.675 1 34.62 82 LEU B N 1
ATOM 2770 C CA . LEU B 1 82 ? -23.75 19.266 -0.73 1 34.62 82 LEU B CA 1
ATOM 2771 C C . LEU B 1 82 ? -25.094 18.547 -0.55 1 34.62 82 LEU B C 1
ATOM 2773 O O . LEU B 1 82 ? -25.594 18.438 0.57 1 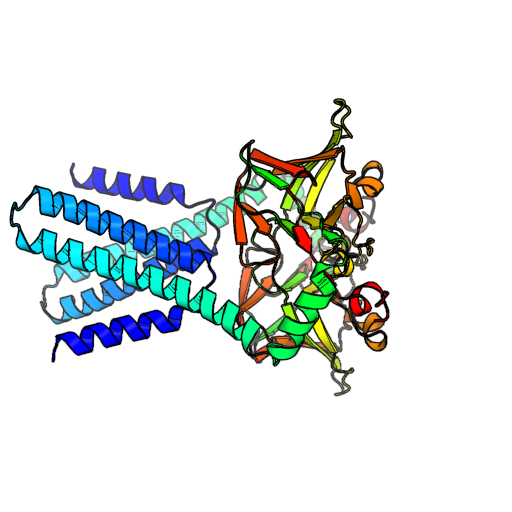34.62 82 LEU B O 1
ATOM 2777 N N . MET B 1 83 ? -25.672 18.125 -1.605 1 33.59 83 MET B N 1
ATOM 2778 C CA . MET B 1 83 ? -26.938 17.391 -1.509 1 33.59 83 MET B CA 1
ATOM 2779 C C . MET B 1 83 ? -26.719 16.047 -0.799 1 33.59 83 MET B C 1
ATOM 2781 O O . MET B 1 83 ? -27.578 15.625 -0.012 1 33.59 83 MET B O 1
ATOM 2785 N N . ASN B 1 84 ? -25.703 15.336 -1.269 1 35.06 84 ASN B N 1
ATOM 2786 C CA . ASN B 1 84 ? -25.422 14.133 -0.5 1 35.06 84 ASN B CA 1
ATOM 2787 C C . ASN B 1 84 ? -25.234 14.445 0.982 1 35.06 84 ASN B C 1
ATOM 2789 O O . ASN B 1 84 ? -25.656 13.672 1.843 1 35.06 84 ASN B O 1
ATOM 2793 N N . LEU B 1 85 ? -24.609 15.57 1.283 1 32 85 LEU B N 1
ATOM 2794 C CA . LEU B 1 85 ? -24.5 16.031 2.662 1 32 85 LEU B CA 1
ATOM 2795 C C . LEU B 1 85 ? -25.875 16.438 3.197 1 32 85 LEU B C 1
ATOM 2797 O O . LEU B 1 85 ? -26.203 16.156 4.348 1 32 85 LEU B O 1
ATOM 2801 N N . MET B 1 86 ? -26.641 17.141 2.42 1 31.17 86 MET B N 1
ATOM 2802 C CA . MET B 1 86 ? -27.938 17.656 2.838 1 31.17 86 MET B CA 1
ATOM 2803 C C . MET B 1 86 ? -29 16.562 2.832 1 31.17 86 MET B C 1
ATOM 2805 O O . MET B 1 86 ? -30.031 16.688 3.494 1 31.17 86 MET B O 1
ATOM 2809 N N . GLN B 1 87 ? -29.109 15.727 1.841 1 33.88 87 GLN B N 1
ATOM 2810 C CA . GLN B 1 87 ? -30.188 14.758 1.843 1 33.88 87 GLN B CA 1
ATOM 2811 C C . GLN B 1 87 ? -30.203 13.953 3.139 1 33.88 87 GLN B C 1
ATOM 2813 O O . GLN B 1 87 ? -31.141 13.172 3.381 1 33.88 87 GLN B O 1
ATOM 2818 N N . GLY B 1 88 ? -29.156 13.781 3.908 1 33.97 88 GLY B N 1
ATOM 2819 C CA . GLY B 1 88 ? -29.516 13.242 5.207 1 33.97 88 GLY B CA 1
ATOM 2820 C C . GLY B 1 88 ? -30.359 14.195 6.039 1 33.97 88 GLY B C 1
ATOM 2821 O O . GLY B 1 88 ? -30.406 15.398 5.766 1 33.97 88 GLY B O 1
ATOM 2822 N N . GLY B 1 89 ? -31.422 13.844 6.805 1 35.72 89 GLY B N 1
ATOM 2823 C CA . GLY B 1 89 ? -32.438 14.406 7.699 1 35.72 89 GLY B CA 1
ATOM 2824 C C . GLY B 1 89 ? -31.891 15.523 8.562 1 35.72 89 GLY B C 1
ATOM 2825 O O . GLY B 1 89 ? -32.531 15.93 9.539 1 35.72 89 GLY B O 1
ATOM 2826 N N . ALA B 1 90 ? -30.75 15.898 8.359 1 34.62 90 ALA B N 1
ATOM 2827 C CA . ALA B 1 90 ? -30.062 16.766 9.32 1 34.62 90 ALA B CA 1
ATOM 2828 C C . ALA B 1 90 ? -30.562 18.203 9.203 1 34.62 90 ALA B C 1
ATOM 2830 O O . ALA B 1 90 ? -29.953 19.125 9.773 1 34.62 90 ALA B O 1
ATOM 2831 N N . GLN B 1 91 ? -31.578 18.484 8.602 1 36.34 91 GLN B N 1
ATOM 2832 C CA . GLN B 1 91 ? -31.859 19.922 8.672 1 36.34 91 GLN B CA 1
ATOM 2833 C C . GLN B 1 91 ? -32.125 20.344 10.109 1 36.34 91 GLN B C 1
ATOM 2835 O O . GLN B 1 91 ? -31.594 21.359 10.57 1 36.34 91 GLN B O 1
ATOM 2840 N N . GLY B 1 92 ? -33.156 19.719 10.703 1 37.75 92 GLY B N 1
ATOM 2841 C CA . GLY B 1 92 ? -33.531 20.109 12.047 1 37.75 92 GLY B CA 1
ATOM 2842 C C . GLY B 1 92 ? -32.438 19.906 13.078 1 37.75 92 GLY B C 1
ATOM 2843 O O . GLY B 1 92 ? -32.219 20.75 13.938 1 37.75 92 GLY B O 1
ATOM 2844 N N . ILE B 1 93 ? -31.875 18.672 13.086 1 37.12 93 ILE B N 1
ATOM 2845 C CA . ILE B 1 93 ? -30.812 18.297 14 1 37.12 93 ILE B CA 1
ATOM 2846 C C . ILE B 1 93 ? -29.578 19.172 13.758 1 37.12 93 ILE B C 1
ATOM 2848 O O . ILE B 1 93 ? -28.828 19.469 14.68 1 37.12 93 ILE B O 1
ATOM 2852 N N . PHE B 1 94 ? -29.562 19.703 12.602 1 39.62 94 PHE B N 1
ATOM 2853 C CA . PHE B 1 94 ? -28.438 20.578 12.297 1 39.62 94 PHE B CA 1
ATOM 2854 C C . PHE B 1 94 ? -28.578 21.922 13 1 39.62 94 PHE B C 1
ATOM 2856 O O . PHE B 1 94 ? -27.625 22.422 13.602 1 39.62 94 PHE B O 1
ATOM 2863 N N . VAL B 1 95 ? -29.734 22.422 12.906 1 38.94 95 VAL B N 1
ATOM 2864 C CA . VAL B 1 95 ? -29.938 23.734 13.531 1 38.94 95 VAL B CA 1
ATOM 2865 C C . VAL B 1 95 ? -29.766 23.609 15.039 1 38.94 95 VAL B C 1
ATOM 2867 O O . VAL B 1 95 ? -29.125 24.453 15.672 1 38.94 95 VAL B O 1
ATOM 2870 N N . GLN B 1 96 ? -30.422 22.641 15.641 1 40.53 96 GLN B N 1
ATOM 2871 C CA . GLN B 1 96 ? -30.266 22.469 17.078 1 40.53 96 GLN B CA 1
ATOM 2872 C C . GLN B 1 96 ? -28.828 22.156 17.453 1 40.53 96 GLN B C 1
ATOM 2874 O O . GLN B 1 96 ? -28.312 22.656 18.453 1 40.53 96 GLN B O 1
ATOM 2879 N N . LEU B 1 97 ? -28.156 21.344 16.719 1 42 97 LEU B N 1
ATOM 2880 C CA . LEU B 1 97 ? -26.734 21.078 16.922 1 42 97 LEU B CA 1
ATOM 2881 C C . LEU B 1 97 ? -25.922 22.359 16.781 1 42 97 LEU B C 1
ATOM 2883 O O . LEU B 1 97 ? -24.969 22.578 17.531 1 42 97 LEU B O 1
ATOM 2887 N N . LEU B 1 98 ? -26.375 23.25 15.992 1 42.97 98 LEU B N 1
ATOM 2888 C CA . LEU B 1 98 ? -25.703 24.531 15.828 1 42.97 98 LEU B CA 1
ATOM 2889 C C . LEU B 1 98 ? -25.875 25.391 17.078 1 42.97 98 LEU B C 1
ATOM 2891 O O . LEU B 1 98 ? -24.922 26.062 17.5 1 42.97 98 LEU B O 1
ATOM 2895 N N . GLN B 1 99 ? -26.984 25.422 17.547 1 43.5 99 GLN B N 1
ATOM 2896 C CA . GLN B 1 99 ? -27.219 26.266 18.719 1 43.5 99 GLN B CA 1
ATOM 2897 C C . GLN B 1 99 ? -26.438 25.75 19.922 1 43.5 99 GLN B C 1
ATOM 2899 O O . GLN B 1 99 ? -25.875 26.547 20.672 1 43.5 99 GLN B O 1
ATOM 2904 N N . GLU B 1 100 ? -26.547 24.547 20.266 1 47.28 100 GLU B N 1
ATOM 2905 C CA . GLU B 1 100 ? -25.781 24 21.375 1 47.28 100 GLU B CA 1
ATOM 2906 C C . GLU B 1 100 ? -24.281 24.125 21.125 1 47.28 100 GLU B C 1
ATOM 2908 O O . GLU B 1 100 ? -23.5 24.297 22.078 1 47.28 100 GLU B O 1
ATOM 2913 N N . THR B 1 101 ? -23.828 24.062 19.969 1 48.03 101 THR B N 1
ATOM 2914 C CA . THR B 1 101 ? -22.422 24.172 19.562 1 48.03 101 THR B CA 1
ATOM 2915 C C . THR B 1 101 ? -21.906 25.594 19.766 1 48.03 101 THR B C 1
ATOM 2917 O O . THR B 1 101 ? -20.734 25.781 20.078 1 48.03 101 THR B O 1
ATOM 2920 N N . LEU B 1 102 ? -22.797 26.547 19.672 1 46 102 LEU B N 1
ATOM 2921 C CA . LEU B 1 102 ? -22.328 27.922 19.75 1 46 102 LEU B CA 1
ATOM 2922 C C . LEU B 1 102 ? -21.781 28.234 21.156 1 46 102 LEU B C 1
ATOM 2924 O O . LEU B 1 102 ? -20.891 29.062 21.312 1 46 102 LEU B O 1
ATOM 2928 N N . SER B 1 103 ? -22.469 27.781 22.109 1 49 103 SER B N 1
ATOM 2929 C CA . SER B 1 103 ? -21.953 28.188 23.422 1 49 103 SER B CA 1
ATOM 2930 C C . SER B 1 103 ? -20.719 27.359 23.797 1 49 103 SER B C 1
ATOM 2932 O O . SER B 1 103 ? -20.078 27.656 24.812 1 49 103 SER B O 1
ATOM 2934 N N . ARG B 1 104 ? -20.484 26.266 23.188 1 55.06 104 ARG B N 1
ATOM 2935 C CA . ARG B 1 104 ? -19.438 25.391 23.672 1 55.06 104 ARG B CA 1
ATOM 2936 C C . ARG B 1 104 ? -18.109 25.672 22.969 1 55.06 104 ARG B C 1
ATOM 2938 O O . ARG B 1 104 ? -18.094 26.25 21.875 1 55.06 104 ARG B O 1
ATOM 2945 N N . ARG B 1 105 ? -17.031 25.578 23.797 1 63.62 105 ARG B N 1
ATOM 2946 C CA . ARG B 1 105 ? -15.656 25.828 23.344 1 63.62 105 ARG B CA 1
ATOM 2947 C C . ARG B 1 105 ? -15.312 24.953 22.141 1 63.62 105 ARG B C 1
ATOM 2949 O O . ARG B 1 105 ? -15.523 23.734 22.188 1 63.62 105 ARG B O 1
ATOM 2956 N N . PRO B 1 106 ? -15.055 25.562 21.109 1 75.19 106 PRO B N 1
ATOM 2957 C CA . PRO B 1 106 ? -14.727 24.797 19.906 1 75.19 106 PRO B CA 1
ATOM 2958 C C . PRO B 1 106 ? -13.492 23.922 20.078 1 75.19 106 PRO B C 1
ATOM 2960 O O . PRO B 1 106 ? -12.586 24.266 20.844 1 75.19 106 PRO B O 1
ATOM 2963 N N . LEU B 1 107 ? -13.641 22.703 19.703 1 81.69 107 LEU B N 1
ATOM 2964 C CA . LEU B 1 107 ? -12.492 21.828 19.625 1 81.69 107 LEU B CA 1
ATOM 2965 C C . LEU B 1 107 ? -11.617 22.172 18.422 1 81.69 107 LEU B C 1
ATOM 2967 O O . LEU B 1 107 ? -12.133 22.438 17.328 1 81.69 107 LEU B O 1
ATOM 2971 N N . GLU B 1 108 ? -10.336 22.344 18.719 1 88.94 108 GLU B N 1
ATOM 2972 C CA . GLU B 1 108 ? -9.398 22.641 17.625 1 88.94 108 GLU B CA 1
ATOM 2973 C C . GLU B 1 108 ? -8.758 21.344 17.109 1 88.94 108 GLU B C 1
ATOM 2975 O O . GLU B 1 108 ? -8.109 20.625 17.859 1 88.94 108 GLU B O 1
ATOM 2980 N N . LEU B 1 109 ? -9 21.078 15.875 1 92 109 LEU B N 1
ATOM 2981 C CA . LEU B 1 109 ? -8.406 19.891 15.25 1 92 109 LEU B CA 1
ATOM 2982 C C . LEU B 1 109 ? -7.141 20.25 14.484 1 92 109 LEU B C 1
ATOM 2984 O O . LEU B 1 109 ? -7.129 21.219 13.711 1 92 109 LEU B O 1
ATOM 2988 N N . SER B 1 110 ? -6.129 19.5 14.742 1 95.62 110 SER B N 1
ATOM 2989 C CA . SER B 1 110 ? -4.871 19.703 14.031 1 95.62 110 SER B CA 1
ATOM 2990 C C . SER B 1 110 ? -4.984 19.281 12.57 1 95.62 110 SER B C 1
ATOM 2992 O O . SER B 1 110 ? -5.785 18.406 12.234 1 95.62 110 SER B O 1
ATOM 2994 N N . ARG B 1 111 ? -4.223 19.922 11.75 1 97.38 111 ARG B N 1
ATOM 2995 C CA . ARG B 1 111 ? -4.074 19.562 10.344 1 97.38 111 ARG B CA 1
ATOM 2996 C C . ARG B 1 111 ? -2.6 19.453 9.961 1 97.38 111 ARG B C 1
ATOM 2998 O O . ARG B 1 111 ? -1.725 19.891 10.711 1 97.38 111 ARG B O 1
ATOM 3005 N N . ILE B 1 112 ? -2.316 18.844 8.828 1 98.56 112 ILE B N 1
ATOM 3006 C CA . ILE B 1 112 ? -0.941 18.625 8.398 1 98.56 112 ILE B CA 1
ATOM 3007 C C . ILE B 1 112 ? -0.556 19.672 7.355 1 98.56 112 ILE B C 1
ATOM 3009 O O . ILE B 1 112 ? -1.275 19.875 6.375 1 98.56 112 ILE B O 1
ATOM 3013 N N . SER B 1 113 ? 0.534 20.297 7.641 1 98.38 113 SER B N 1
ATOM 3014 C CA . SER B 1 113 ? 1.158 21.188 6.672 1 98.38 113 SER B CA 1
ATOM 3015 C C . SER B 1 113 ? 2.256 20.469 5.891 1 98.38 113 SER B C 1
ATOM 3017 O O . SER B 1 113 ? 3.092 19.781 6.473 1 98.38 113 SER B O 1
ATOM 3019 N N . VAL B 1 114 ? 2.203 20.609 4.555 1 98.69 114 VAL B N 1
ATOM 3020 C CA . VAL B 1 114 ? 3.242 20.031 3.703 1 98.69 114 VAL B CA 1
ATOM 3021 C C . VAL B 1 114 ? 3.814 21.109 2.787 1 98.69 114 VAL B C 1
ATOM 3023 O O . VAL B 1 114 ? 3.072 21.781 2.068 1 98.69 114 VAL B O 1
ATOM 3026 N N . LYS B 1 115 ? 5.094 21.266 2.867 1 98.56 115 LYS B N 1
ATOM 3027 C CA . LYS B 1 115 ? 5.801 22.109 1.899 1 98.56 115 LYS B CA 1
ATOM 3028 C C . LYS B 1 115 ? 6.578 21.25 0.902 1 98.56 115 LYS B C 1
ATOM 3030 O O . LYS B 1 115 ? 7.242 20.281 1.288 1 98.56 115 LYS B O 1
ATOM 3035 N N . LEU B 1 116 ? 6.473 21.594 -0.323 1 98.69 116 LEU B N 1
ATOM 3036 C CA . LEU B 1 116 ? 7.227 20.953 -1.399 1 98.69 116 LEU B CA 1
ATOM 3037 C C . LEU B 1 116 ? 8.289 21.906 -1.944 1 98.69 116 LEU B C 1
ATOM 3039 O O . LEU B 1 116 ? 7.969 22.938 -2.527 1 98.69 116 LEU B O 1
ATOM 3043 N N . ASN B 1 117 ? 9.523 21.516 -1.713 1 98.5 117 ASN B N 1
ATOM 3044 C CA . ASN B 1 117 ? 10.641 22.359 -2.117 1 98.5 117 ASN B CA 1
ATOM 3045 C C . ASN B 1 117 ? 10.492 23.781 -1.568 1 98.5 117 ASN B C 1
ATOM 3047 O O . ASN B 1 117 ? 10.68 24.75 -2.299 1 98.5 117 ASN B O 1
ATOM 3051 N N . GLY B 1 118 ? 10.023 23.797 -0.402 1 97.38 118 GLY B N 1
ATOM 3052 C CA . GLY B 1 118 ? 9.93 25.062 0.301 1 97.38 118 GLY B CA 1
ATOM 3053 C C . GLY B 1 118 ? 8.617 25.781 0.07 1 97.38 118 GLY B C 1
ATOM 3054 O O . GLY B 1 118 ? 8.336 26.797 0.709 1 97.38 118 GLY B O 1
ATOM 3055 N N . ILE B 1 119 ? 7.832 25.266 -0.863 1 97.94 119 ILE B N 1
ATOM 3056 C CA . ILE B 1 119 ? 6.57 25.922 -1.198 1 97.94 119 ILE B CA 1
ATOM 3057 C C . ILE B 1 119 ? 5.418 25.172 -0.521 1 97.94 119 ILE B C 1
ATOM 3059 O O . ILE B 1 119 ? 5.281 23.953 -0.661 1 97.94 119 ILE B O 1
ATOM 3063 N N . GLN B 1 120 ? 4.598 25.906 0.152 1 98 120 GLN B N 1
ATOM 3064 C CA . GLN B 1 120 ? 3.453 25.344 0.855 1 98 120 GLN B CA 1
ATOM 3065 C C . GLN B 1 120 ? 2.434 24.766 -0.125 1 98 120 GLN B C 1
ATOM 3067 O O . GLN B 1 120 ? 1.981 25.469 -1.036 1 98 120 GLN B O 1
ATOM 3072 N N . LEU B 1 121 ? 2.131 23.5 0.06 1 97.5 121 LEU B N 1
ATOM 3073 C CA . LEU B 1 121 ? 1.033 22.953 -0.728 1 97.5 121 LEU B CA 1
ATOM 3074 C C . LEU B 1 121 ? -0.293 23.594 -0.334 1 97.5 121 LEU B C 1
ATOM 3076 O O . LEU B 1 121 ? -0.486 23.969 0.824 1 97.5 121 LEU B O 1
ATOM 3080 N N . PRO B 1 122 ? -1.232 23.672 -1.243 1 93.31 122 PRO B N 1
ATOM 3081 C CA . PRO B 1 122 ? -2.445 24.469 -1.005 1 93.31 122 PRO B CA 1
ATOM 3082 C C . PRO B 1 122 ? -3.406 23.781 -0.03 1 93.31 122 PRO B C 1
ATOM 3084 O O . PRO B 1 122 ? -4.285 24.438 0.533 1 93.31 122 PRO B O 1
ATOM 3087 N N . THR B 1 123 ? -3.314 22.562 0.158 1 94.12 123 THR B N 1
ATOM 3088 C CA . THR B 1 123 ? -4.285 21.844 0.984 1 94.12 123 THR B CA 1
ATOM 3089 C C . THR B 1 123 ? -3.631 21.328 2.264 1 94.12 123 THR B C 1
ATOM 3091 O O . THR B 1 123 ? -2.529 20.781 2.225 1 94.12 123 THR B O 1
ATOM 3094 N N . TYR B 1 124 ? -4.312 21.578 3.373 1 97.19 124 TYR B N 1
ATOM 3095 C CA . TYR B 1 124 ? -3.939 21 4.66 1 97.19 124 TYR B CA 1
ATOM 3096 C C . TYR B 1 124 ? -4.734 19.719 4.934 1 97.19 124 TYR B C 1
ATOM 3098 O O . TYR B 1 124 ? -5.961 19.703 4.793 1 97.19 124 TYR B O 1
ATOM 3106 N N . ALA B 1 125 ? -4.066 18.75 5.254 1 98.12 125 ALA B N 1
ATOM 3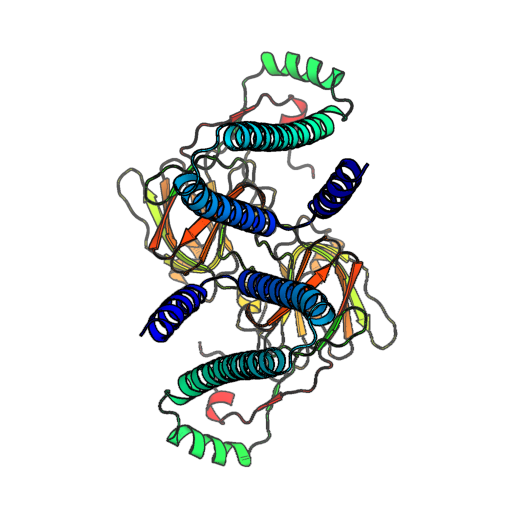107 C CA . ALA B 1 125 ? -4.746 17.484 5.465 1 98.12 125 ALA B CA 1
ATOM 3108 C C . ALA B 1 125 ? -5.414 17.438 6.84 1 98.12 125 ALA B C 1
ATOM 3110 O O . ALA B 1 125 ? -4.793 17.781 7.848 1 98.12 125 ALA B O 1
ATOM 3111 N N . LEU B 1 126 ? -6.617 16.969 6.891 1 96.69 126 LEU B N 1
ATOM 3112 C CA . LEU B 1 126 ? -7.355 16.828 8.141 1 96.69 126 LEU B CA 1
ATOM 3113 C C . LEU B 1 126 ? -7.062 15.469 8.781 1 96.69 126 LEU B C 1
ATOM 3115 O O . LEU B 1 126 ? -6.98 15.367 1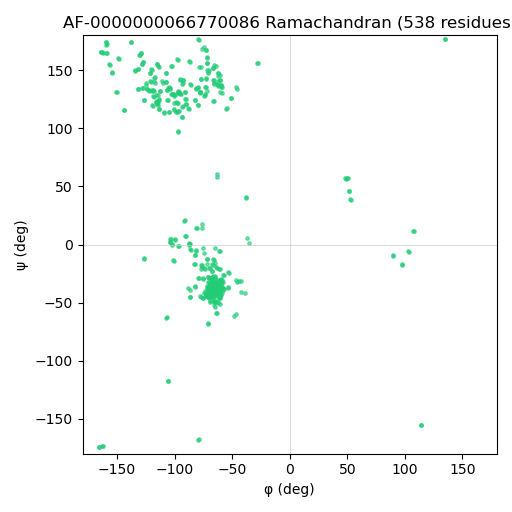0.008 1 96.69 126 LEU B O 1
ATOM 3119 N N . ASN B 1 127 ? -6.93 14.43 7.977 1 97 127 ASN B N 1
ATOM 3120 C CA . ASN B 1 127 ? -6.773 13.078 8.492 1 97 127 ASN B CA 1
ATOM 3121 C C . ASN B 1 127 ? -5.348 12.57 8.305 1 97 127 ASN B C 1
ATOM 3123 O O . ASN B 1 127 ? -4.633 12.328 9.281 1 97 127 ASN B O 1
ATOM 3127 N N . ASP B 1 128 ? -4.93 12.453 7.109 1 98.5 128 ASP B N 1
ATOM 3128 C CA . ASP B 1 128 ? -3.598 11.898 6.887 1 98.5 128 ASP B CA 1
ATOM 3129 C C . ASP B 1 128 ? -3.062 12.297 5.512 1 98.5 128 ASP B C 1
ATOM 3131 O O . ASP B 1 128 ? -3.809 12.797 4.668 1 98.5 128 ASP B O 1
ATOM 3135 N N . ILE B 1 129 ? -1.812 12.141 5.309 1 98.81 129 ILE B N 1
ATOM 3136 C CA . ILE B 1 129 ? -1.188 12.148 3.988 1 98.81 129 ILE B CA 1
ATOM 3137 C C . ILE B 1 129 ? -0.457 10.828 3.756 1 98.81 129 ILE B C 1
ATOM 3139 O O . ILE B 1 129 ? 0 10.188 4.707 1 98.81 129 ILE B O 1
ATOM 3143 N N . LEU B 1 130 ? -0.435 10.406 2.508 1 98.94 130 LEU B N 1
ATOM 3144 C CA . LEU B 1 130 ? 0.388 9.289 2.057 1 98.94 130 LEU B CA 1
ATOM 3145 C C . LEU B 1 130 ? 1.383 9.742 0.993 1 98.94 130 LEU B C 1
ATOM 3147 O O . LEU B 1 130 ? 0.989 10.297 -0.033 1 98.94 130 LEU B O 1
ATOM 3151 N N . VAL B 1 131 ? 2.662 9.594 1.271 1 98.94 131 VAL B N 1
ATOM 3152 C CA . VAL B 1 131 ? 3.725 9.812 0.295 1 98.94 131 VAL B CA 1
ATOM 3153 C C . VAL B 1 131 ? 4.203 8.477 -0.262 1 98.94 131 VAL B C 1
ATOM 3155 O O . VAL B 1 131 ? 4.754 7.652 0.472 1 98.94 131 VAL B O 1
ATOM 3158 N N . SER B 1 132 ? 4.004 8.289 -1.543 1 98.88 132 SER B N 1
ATOM 3159 C CA . SER B 1 132 ? 4.336 6.973 -2.078 1 98.88 132 SER B CA 1
ATOM 3160 C C . SER B 1 132 ? 4.473 7.012 -3.596 1 98.88 132 SER B C 1
ATOM 3162 O O . SER B 1 132 ? 4.113 8 -4.23 1 98.88 132 SER B O 1
ATOM 3164 N N . HIS B 1 133 ? 5.07 5.957 -4.102 1 98.88 133 HIS B N 1
ATOM 3165 C CA . HIS B 1 133 ? 4.957 5.707 -5.535 1 98.88 133 HIS B CA 1
ATOM 3166 C C . HIS B 1 133 ? 3.498 5.516 -5.941 1 98.88 133 HIS B C 1
ATOM 3168 O O . HIS B 1 133 ? 2.723 4.891 -5.219 1 98.88 133 HIS B O 1
ATOM 3174 N N . PRO B 1 134 ? 3.125 6.023 -7.09 1 98.5 134 PRO B N 1
ATOM 3175 C CA . PRO B 1 134 ? 1.721 5.91 -7.496 1 98.5 134 PRO B CA 1
ATOM 3176 C C . PRO B 1 134 ? 1.307 4.473 -7.789 1 98.5 134 PRO B C 1
ATOM 3178 O O . PRO B 1 134 ? 0.117 4.145 -7.75 1 98.5 134 PRO B O 1
ATOM 3181 N N . CYS B 1 135 ? 2.201 3.611 -8.094 1 98.44 135 CYS B N 1
ATOM 3182 C CA . CYS B 1 135 ? 1.916 2.189 -8.266 1 98.44 135 CYS B CA 1
ATOM 3183 C C . CYS B 1 135 ? 2.072 1.442 -6.945 1 98.44 135 CYS B C 1
ATOM 3185 O O . CYS B 1 135 ? 3.16 1.414 -6.367 1 98.44 135 CYS B O 1
ATOM 3187 N N . PRO B 1 136 ? 1 0.803 -6.508 1 98.38 136 PRO B N 1
ATOM 3188 C CA . PRO B 1 136 ? 1.056 0.133 -5.207 1 98.38 136 PRO B CA 1
ATOM 3189 C C . PRO B 1 136 ? 2.02 -1.052 -5.195 1 98.38 136 PRO B C 1
ATOM 3191 O O . PRO B 1 136 ? 2.375 -1.552 -4.125 1 98.38 136 PRO B O 1
ATOM 3194 N N . ALA B 1 137 ? 2.471 -1.477 -6.328 1 98.25 137 ALA B N 1
ATOM 3195 C CA . ALA B 1 137 ? 3.375 -2.621 -6.414 1 98.25 137 ALA B CA 1
ATOM 3196 C C . ALA B 1 137 ? 4.82 -2.164 -6.574 1 98.25 137 ALA B C 1
ATOM 3198 O O . ALA B 1 137 ? 5.715 -2.982 -6.805 1 98.25 137 ALA B O 1
ATOM 3199 N N . SER B 1 138 ? 5.039 -0.92 -6.531 1 98.06 138 SER B N 1
ATOM 3200 C CA . SER B 1 138 ? 6.387 -0.37 -6.652 1 98.06 138 SER B CA 1
ATOM 3201 C C . SER B 1 138 ? 6.938 0.051 -5.297 1 98.06 138 SER B C 1
ATOM 3203 O O . SER B 1 138 ? 6.18 0.445 -4.406 1 98.06 138 SER B O 1
ATOM 3205 N N . VAL B 1 139 ? 8.242 0.022 -5.246 1 98.19 139 VAL B N 1
ATOM 3206 C CA . VAL B 1 139 ? 8.938 0.448 -4.035 1 98.19 139 VAL B CA 1
ATOM 3207 C C . VAL B 1 139 ? 9.047 1.971 -4.008 1 98.19 139 VAL B C 1
ATOM 3209 O O . VAL B 1 139 ? 9.344 2.594 -5.031 1 98.19 139 VAL B O 1
ATOM 3212 N N . SER B 1 140 ? 8.766 2.559 -2.889 1 98.75 140 SER B N 1
ATOM 3213 C CA . SER B 1 140 ? 9.047 3.965 -2.623 1 98.75 140 SER B CA 1
ATOM 3214 C C . SER B 1 140 ? 10.422 4.145 -1.992 1 98.75 140 SER B C 1
ATOM 3216 O O . SER B 1 140 ? 10.719 3.547 -0.955 1 98.75 140 SER B O 1
ATOM 3218 N N . ARG B 1 141 ? 11.203 4.961 -2.613 1 98.75 141 ARG B N 1
ATOM 3219 C CA . ARG B 1 141 ? 12.539 5.242 -2.105 1 98.75 141 ARG B CA 1
ATOM 3220 C C . ARG B 1 141 ? 12.656 6.691 -1.645 1 98.75 141 ARG B C 1
ATOM 3222 O O . ARG B 1 141 ? 12.398 7.617 -2.416 1 98.75 141 ARG B O 1
ATOM 3229 N N . PHE B 1 142 ? 13.062 6.883 -0.411 1 98.81 142 PHE B N 1
ATOM 3230 C CA . PHE B 1 142 ? 13.219 8.227 0.135 1 98.81 142 PHE B CA 1
ATOM 3231 C C . PHE B 1 142 ? 14.055 8.203 1.407 1 98.81 142 PHE B C 1
ATOM 3233 O O . PHE B 1 142 ? 14.336 7.129 1.947 1 98.81 142 PHE B O 1
ATOM 3240 N N . SER B 1 143 ? 14.5 9.281 1.819 1 98.44 143 SER B N 1
ATOM 3241 C CA . SER B 1 143 ? 15.086 9.477 3.141 1 98.44 143 SER B CA 1
ATOM 3242 C C . SER B 1 143 ? 14.242 10.43 3.984 1 98.44 143 SER B C 1
ATOM 3244 O O . SER B 1 143 ? 13.445 11.203 3.449 1 98.44 143 SER B O 1
ATOM 3246 N N . PHE B 1 144 ? 14.391 10.258 5.234 1 98.12 144 PHE B N 1
ATOM 3247 C CA . PHE B 1 144 ? 13.695 11.203 6.098 1 98.12 144 PHE B CA 1
ATOM 3248 C C . PHE B 1 144 ? 14.477 11.43 7.391 1 98.12 144 PHE B C 1
ATOM 3250 O O . PHE B 1 144 ? 15.32 10.609 7.762 1 98.12 144 PHE B O 1
ATOM 3257 N N . ARG B 1 145 ? 14.164 12.547 8.016 1 96.94 145 ARG B N 1
ATOM 3258 C CA . ARG B 1 145 ? 14.664 12.891 9.344 1 96.94 145 ARG B CA 1
ATOM 3259 C C . ARG B 1 145 ? 13.727 13.875 10.039 1 96.94 145 ARG B C 1
ATOM 3261 O O . ARG B 1 145 ? 12.969 14.586 9.383 1 96.94 145 ARG B O 1
ATOM 3268 N N . LYS B 1 146 ? 13.773 13.852 11.32 1 96.44 146 LYS B N 1
ATOM 3269 C CA . LYS B 1 146 ? 13.078 14.844 12.125 1 96.44 146 LYS B CA 1
ATOM 3270 C C . LYS B 1 146 ? 13.992 16.016 12.469 1 96.44 146 LYS B C 1
ATOM 3272 O O . LYS B 1 146 ? 15.172 15.828 12.758 1 96.44 146 LYS B O 1
ATOM 3277 N N . ARG B 1 147 ? 13.445 17.141 12.391 1 94.06 147 ARG B N 1
ATOM 3278 C CA . ARG B 1 147 ? 14.156 18.359 12.766 1 94.06 147 ARG B CA 1
ATOM 3279 C C . ARG B 1 147 ? 13.375 19.156 13.812 1 94.06 147 ARG B C 1
ATOM 3281 O O . ARG B 1 147 ? 12.148 19.266 13.727 1 94.06 147 ARG B O 1
ATOM 3288 N N . ASN B 1 148 ? 14.148 19.609 14.727 1 90.12 148 ASN B N 1
ATOM 3289 C CA . ASN B 1 148 ? 13.523 20.484 15.711 1 90.12 148 ASN B CA 1
ATOM 3290 C C . ASN B 1 148 ? 13.734 21.969 15.359 1 90.12 148 ASN B C 1
ATOM 3292 O O . ASN B 1 148 ? 14.648 22.297 14.609 1 90.12 148 ASN B O 1
ATOM 3296 N N . ASN B 1 149 ? 12.898 22.672 15.914 1 82.88 149 ASN B N 1
ATOM 3297 C CA . ASN B 1 149 ? 12.992 24.109 15.672 1 82.88 149 ASN B CA 1
ATOM 3298 C C . ASN B 1 149 ? 14.305 24.688 16.203 1 82.88 149 ASN B C 1
ATOM 3300 O O . ASN B 1 149 ? 14.75 25.734 15.766 1 82.88 149 ASN B O 1
ATOM 3304 N N . THR B 1 150 ? 14.898 23.969 17.094 1 81.69 150 THR B N 1
ATOM 3305 C CA . THR B 1 150 ? 16.141 24.438 17.703 1 81.69 150 THR B CA 1
ATOM 3306 C C . THR B 1 150 ? 17.344 24.047 16.859 1 81.69 150 THR B C 1
ATOM 3308 O O . THR B 1 150 ? 18.469 24.438 17.156 1 81.69 150 THR B O 1
ATOM 3311 N N . GLY B 1 151 ? 17.109 23.312 15.836 1 77.19 151 GLY B N 1
ATOM 3312 C CA . GLY B 1 151 ? 18.188 22.984 14.93 1 77.19 151 GLY B CA 1
ATOM 3313 C C . GLY B 1 151 ? 18.703 21.578 15.109 1 77.19 151 GLY B C 1
ATOM 3314 O O . GLY B 1 151 ? 19.578 21.125 14.359 1 77.19 151 GLY B O 1
ATOM 3315 N N . GLU B 1 152 ? 18.203 20.922 16.125 1 80.75 152 GLU B N 1
ATOM 3316 C CA . GLU B 1 152 ? 18.656 19.547 16.312 1 80.75 152 GLU B CA 1
ATOM 3317 C C . GLU B 1 152 ? 17.969 18.609 15.344 1 80.75 152 GLU B C 1
ATOM 3319 O O . GLU B 1 152 ? 16.766 18.703 15.117 1 80.75 152 GLU B O 1
ATOM 3324 N N . ASN B 1 153 ? 18.844 17.812 14.719 1 85.75 153 ASN B N 1
ATOM 3325 C CA . ASN B 1 153 ? 18.344 16.844 13.742 1 85.75 153 ASN B CA 1
ATOM 3326 C C . ASN B 1 153 ? 18.484 15.414 14.25 1 85.75 153 ASN B C 1
ATOM 3328 O O . ASN B 1 153 ? 19.453 15.086 14.945 1 85.75 153 ASN B O 1
ATOM 3332 N N . SER B 1 154 ? 17.438 14.727 13.906 1 89.56 154 SER B N 1
ATOM 3333 C CA . SER B 1 154 ? 17.609 13.289 14.078 1 89.56 154 SER B CA 1
ATOM 3334 C C . SER B 1 154 ? 18.484 12.711 12.969 1 89.56 154 SER B C 1
ATOM 3336 O O . SER B 1 154 ? 18.844 13.414 12.023 1 89.56 154 SER B O 1
ATOM 3338 N N . ARG B 1 155 ? 18.859 11.531 13.18 1 91.44 155 ARG B N 1
ATOM 3339 C CA . ARG B 1 155 ? 19.625 10.82 12.156 1 91.44 155 ARG B CA 1
ATOM 3340 C C . ARG B 1 155 ? 18.828 10.688 10.867 1 91.44 155 ARG B C 1
ATOM 3342 O O . ARG B 1 155 ? 17.609 10.492 10.898 1 91.44 155 ARG B O 1
ATOM 3349 N N . LEU B 1 156 ? 19.609 10.75 9.82 1 95.31 156 LEU B N 1
ATOM 3350 C CA . LEU B 1 156 ? 19 10.539 8.508 1 95.31 156 LEU B CA 1
ATOM 3351 C C . LEU B 1 156 ? 18.766 9.055 8.258 1 95.31 156 LEU B C 1
ATOM 3353 O O . LEU B 1 156 ? 19.656 8.234 8.445 1 95.31 156 LEU B O 1
ATOM 3357 N N . ILE B 1 157 ? 17.578 8.734 7.832 1 96.94 157 ILE B N 1
ATOM 3358 C CA . ILE B 1 157 ? 17.234 7.344 7.559 1 96.94 157 ILE B CA 1
ATOM 3359 C C . ILE B 1 157 ? 16.875 7.18 6.082 1 96.94 157 ILE B C 1
ATOM 3361 O O . ILE B 1 157 ? 16.031 7.906 5.562 1 96.94 157 ILE B O 1
ATOM 3365 N N . ASN B 1 158 ? 17.5 6.258 5.418 1 96.69 158 ASN B N 1
ATOM 3366 C CA . ASN B 1 158 ? 17.141 5.867 4.059 1 96.69 158 ASN B CA 1
ATOM 3367 C C . ASN B 1 158 ? 16.125 4.73 4.055 1 96.69 158 ASN B C 1
ATOM 3369 O O . ASN B 1 158 ? 16.328 3.701 4.699 1 96.69 158 ASN B O 1
ATOM 3373 N N . CYS B 1 159 ? 15.117 4.988 3.264 1 96.62 159 CYS B N 1
ATOM 3374 C CA . CYS B 1 159 ? 13.992 4.066 3.381 1 96.62 159 CYS B CA 1
ATOM 3375 C C . CYS B 1 159 ? 13.602 3.512 2.018 1 96.62 159 CYS B C 1
ATOM 3377 O O . CYS B 1 159 ? 13.586 4.242 1.025 1 96.62 159 CYS B O 1
ATOM 3379 N N . ARG B 1 160 ? 13.375 2.23 1.944 1 97.88 160 ARG B N 1
ATOM 3380 C CA . ARG B 1 160 ? 12.633 1.513 0.912 1 97.88 160 ARG B CA 1
ATOM 3381 C C . ARG B 1 160 ? 11.367 0.878 1.485 1 97.88 160 ARG B C 1
ATOM 3383 O O . ARG B 1 160 ? 11.438 0.127 2.461 1 97.88 160 ARG B O 1
ATOM 3390 N N . SER B 1 161 ? 10.258 1.212 0.918 1 98.31 161 SER B N 1
ATOM 3391 C CA . SER B 1 161 ? 9 0.793 1.521 1 98.31 161 SER B CA 1
ATOM 3392 C C . SER B 1 161 ? 7.836 0.969 0.55 1 98.31 161 SER B C 1
ATOM 3394 O O . SER B 1 161 ? 8.047 1.273 -0.626 1 98.31 161 SER B O 1
ATOM 3396 N N . SER B 1 162 ? 6.621 0.706 1.102 1 98.31 162 SER B N 1
ATOM 3397 C CA . SER B 1 162 ? 5.418 0.971 0.319 1 98.31 162 SER B CA 1
ATOM 3398 C C . SER B 1 162 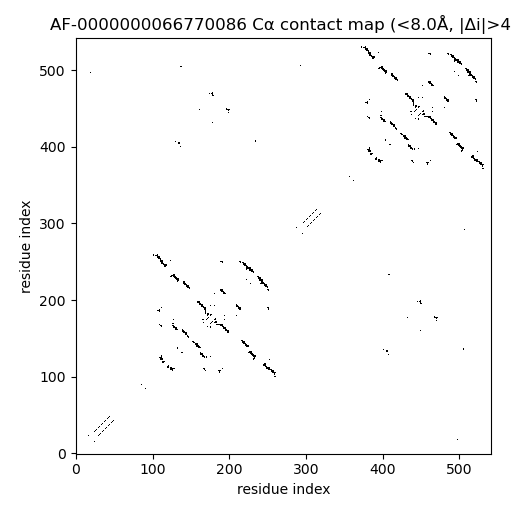? 4.957 2.416 0.484 1 98.31 162 SER B C 1
ATOM 3400 O O . SER B 1 162 ? 3.92 2.809 -0.055 1 98.31 162 SER B O 1
ATOM 3402 N N . GLY B 1 163 ? 5.703 3.227 1.285 1 98.62 163 GLY B N 1
ATOM 3403 C CA . GLY B 1 163 ? 5.379 4.637 1.431 1 98.62 163 GLY B CA 1
ATOM 3404 C C . GLY B 1 163 ? 5.426 5.113 2.869 1 98.62 163 GLY B C 1
ATOM 3405 O O . GLY B 1 163 ? 5.684 4.324 3.783 1 98.62 163 GLY B O 1
ATOM 3406 N N . LEU B 1 164 ? 5.195 6.387 3.004 1 98.88 164 LEU B N 1
ATOM 3407 C CA . LEU B 1 164 ? 5.148 7.062 4.293 1 98.88 164 LEU B CA 1
ATOM 3408 C C . LEU B 1 164 ? 3.752 7.605 4.574 1 98.88 164 LEU B C 1
ATOM 3410 O O . LEU B 1 164 ? 3.201 8.359 3.77 1 98.88 164 LEU B O 1
ATOM 3414 N N . ARG B 1 165 ? 3.203 7.164 5.684 1 98.81 165 ARG B N 1
ATOM 3415 C CA . ARG B 1 165 ? 1.928 7.727 6.121 1 98.81 165 ARG B CA 1
ATOM 3416 C C . ARG B 1 165 ? 2.117 8.641 7.324 1 98.81 165 ARG B C 1
ATOM 3418 O O . ARG B 1 165 ? 2.867 8.32 8.242 1 98.81 165 ARG B O 1
ATOM 3425 N N . VAL B 1 166 ? 1.527 9.812 7.277 1 98.88 166 VAL B N 1
ATOM 3426 C CA . VAL B 1 166 ? 1.486 10.742 8.398 1 98.88 166 VAL B CA 1
ATOM 3427 C C . VAL B 1 166 ? 0.037 11.094 8.727 1 98.88 166 VAL B C 1
ATOM 3429 O O . VAL B 1 166 ? -0.752 11.398 7.828 1 98.88 166 VAL B O 1
ATOM 3432 N N . SER B 1 167 ? -0.29 11.062 9.961 1 98.75 167 SER B N 1
ATOM 3433 C CA . SER B 1 167 ? -1.688 11.289 10.312 1 98.75 167 SER B CA 1
ATOM 3434 C C . SER B 1 167 ? -1.81 12.266 11.484 1 98.75 167 SER B C 1
ATOM 3436 O O . SER B 1 167 ? -0.897 12.375 12.305 1 98.75 167 SER B O 1
ATOM 3438 N N . THR B 1 168 ? -2.891 12.992 11.477 1 98.31 168 THR B N 1
ATOM 3439 C CA . THR B 1 168 ? -3.305 13.773 12.641 1 98.31 168 THR B CA 1
ATOM 3440 C C . THR B 1 168 ? -3.982 12.883 13.68 1 98.31 168 THR B C 1
ATOM 3442 O O . THR B 1 168 ? -4.172 11.688 13.445 1 98.31 168 THR B O 1
ATOM 3445 N N . ALA B 1 169 ? -4.32 13.492 14.797 1 97.12 169 ALA B N 1
ATOM 3446 C CA . ALA B 1 169 ? -5.105 12.773 15.805 1 97.12 169 ALA B CA 1
ATOM 3447 C C . ALA B 1 169 ? -6.453 12.336 15.242 1 97.12 169 ALA B C 1
ATOM 3449 O O . ALA B 1 169 ? -6.895 11.211 15.484 1 97.12 169 ALA B O 1
ATOM 3450 N N . ALA B 1 170 ? -7.113 13.211 14.492 1 95.38 170 ALA B N 1
ATOM 3451 C CA . ALA B 1 170 ? -8.406 12.891 13.891 1 95.38 170 ALA B CA 1
ATOM 3452 C C . ALA B 1 170 ? -8.289 11.688 12.953 1 95.38 170 ALA B C 1
ATOM 3454 O O . ALA B 1 170 ? -9.172 10.828 12.93 1 95.38 170 ALA B O 1
ATOM 3455 N N . GLY B 1 171 ? -7.199 11.594 12.281 1 96.81 171 GLY B N 1
ATOM 3456 C CA . GLY B 1 171 ? -6.996 10.523 11.32 1 96.81 171 GLY B CA 1
ATOM 3457 C C . GLY B 1 171 ? -6.418 9.266 11.945 1 96.81 171 GLY B C 1
ATOM 3458 O O . GLY B 1 171 ? -6.266 8.242 11.266 1 96.81 171 GLY B O 1
ATOM 3459 N N . SER B 1 172 ? -6.145 9.227 13.258 1 97.5 172 SER B N 1
ATOM 3460 C CA . SER B 1 172 ? -5.406 8.141 13.898 1 97.5 172 SER B CA 1
ATOM 3461 C C . SER B 1 172 ? -6.246 6.871 13.977 1 97.5 172 SER B C 1
ATOM 3463 O O . SER B 1 172 ? -5.707 5.777 14.172 1 97.5 172 SER B O 1
ATOM 3465 N N . THR B 1 173 ? -7.633 6.93 13.703 1 93.56 173 THR B N 1
ATOM 3466 C CA . THR B 1 173 ? -8.508 5.773 13.828 1 93.56 173 THR B CA 1
ATOM 3467 C C . THR B 1 173 ? -8.852 5.203 12.453 1 93.56 173 THR B C 1
ATOM 3469 O O . THR B 1 173 ? -9.609 4.238 12.344 1 93.56 173 THR B O 1
ATOM 3472 N N . ALA B 1 174 ? -8.289 5.805 11.461 1 94.5 174 ALA B N 1
ATOM 3473 C CA . ALA B 1 174 ? -8.609 5.406 10.094 1 94.5 174 ALA B CA 1
ATOM 3474 C C . ALA B 1 174 ? -7.469 4.609 9.477 1 94.5 174 ALA B C 1
ATOM 3476 O O . ALA B 1 174 ? -7.066 3.57 10.008 1 94.5 174 ALA B O 1
ATOM 3477 N N . ALA B 1 175 ? -6.879 5.137 8.406 1 95.5 175 ALA B N 1
ATOM 3478 C CA . ALA B 1 175 ? -5.84 4.426 7.66 1 95.5 175 ALA B CA 1
ATOM 3479 C C . ALA B 1 175 ? -4.629 4.152 8.547 1 95.5 175 ALA B C 1
ATOM 3481 O O . ALA B 1 175 ? -3.996 3.098 8.43 1 95.5 175 ALA B O 1
ATOM 3482 N N . MET B 1 176 ? -4.34 5.082 9.406 1 98 176 MET B N 1
ATOM 3483 C CA . MET B 1 176 ? -3.203 4.898 10.305 1 98 176 MET B CA 1
ATOM 3484 C C . MET B 1 176 ? -3.402 3.676 11.188 1 98 176 MET B C 1
ATOM 3486 O O . MET B 1 176 ? -2.492 2.857 11.336 1 98 176 MET B O 1
ATOM 3490 N N . LEU B 1 177 ? -4.555 3.568 11.719 1 96.94 177 LEU B N 1
ATOM 3491 C CA . LEU B 1 177 ? -4.832 2.43 12.594 1 96.94 177 LEU B CA 1
ATOM 3492 C C . LEU B 1 177 ? -4.762 1.121 11.812 1 96.94 177 LEU B C 1
ATOM 3494 O O . LEU B 1 177 ? -4.199 0.136 12.289 1 96.94 177 LEU B O 1
ATOM 3498 N N . SER B 1 178 ? -5.277 1.102 10.648 1 95.5 178 SER B N 1
ATOM 3499 C CA . SER B 1 178 ? -5.254 -0.083 9.797 1 95.5 178 SER B CA 1
ATOM 3500 C C . SER B 1 178 ? -3.824 -0.505 9.477 1 95.5 178 SER B C 1
ATOM 3502 O O . SER B 1 178 ? -3.555 -1.689 9.273 1 95.5 178 SER B O 1
ATOM 3504 N N . ALA B 1 179 ? -2.961 0.467 9.422 1 95.81 179 ALA B N 1
ATOM 3505 C CA . ALA B 1 179 ? -1.562 0.214 9.086 1 95.81 179 ALA B CA 1
ATOM 3506 C C . ALA B 1 179 ? -0.785 -0.271 10.305 1 95.81 179 ALA B C 1
ATOM 3508 O O . ALA B 1 179 ? 0.394 -0.619 10.203 1 95.81 179 ALA B O 1
ATOM 3509 N N . GLY B 1 180 ? -1.398 -0.272 11.375 1 94.81 180 GLY B N 1
ATOM 3510 C CA . GLY B 1 180 ? -0.733 -0.748 12.578 1 94.81 180 GLY B CA 1
ATOM 3511 C C . GLY B 1 180 ? -0.388 0.366 13.547 1 94.81 180 GLY B C 1
ATOM 3512 O O . GLY B 1 180 ? 0.357 0.152 14.508 1 94.81 180 GLY B O 1
ATOM 3513 N N . GLY B 1 181 ? -0.922 1.545 13.32 1 97.5 181 GLY B N 1
ATOM 3514 C CA . GLY B 1 181 ? -0.72 2.662 14.227 1 97.5 181 GLY B CA 1
ATOM 3515 C C . GLY B 1 181 ? -1.615 2.605 15.453 1 97.5 181 GLY B C 1
ATOM 3516 O O . GLY B 1 181 ? -2.146 1.546 15.789 1 97.5 181 GLY B O 1
ATOM 3517 N N . PHE B 1 182 ? -1.619 3.762 16.172 1 97.56 182 PHE B N 1
ATOM 3518 C CA . PHE B 1 182 ? -2.426 3.816 17.375 1 97.56 182 PHE B CA 1
ATOM 3519 C C . PHE B 1 182 ? -3.334 5.039 17.375 1 97.56 182 PHE B C 1
ATOM 3521 O O . PHE B 1 182 ? -3.076 6.008 16.656 1 97.56 182 PHE B O 1
ATOM 3528 N N . THR B 1 183 ? -4.367 4.914 18.094 1 97.25 183 THR B N 1
ATOM 3529 C CA . THR B 1 183 ? -5.324 6.008 18.219 1 97.25 183 THR B CA 1
ATOM 3530 C C . THR B 1 183 ? -4.754 7.129 19.078 1 97.25 183 THR B C 1
ATOM 3532 O O . THR B 1 183 ? -4.082 6.871 20.078 1 97.25 183 THR B O 1
ATOM 3535 N N . MET B 1 184 ? -5.07 8.328 18.688 1 97.44 184 MET B N 1
ATOM 3536 C CA . MET B 1 184 ? -4.621 9.5 19.438 1 97.44 184 MET B CA 1
ATOM 3537 C C . MET B 1 184 ? -5.809 10.328 19.922 1 97.44 184 MET B C 1
ATOM 3539 O O . MET B 1 184 ? -6.848 10.375 19.25 1 97.44 184 MET B O 1
ATOM 3543 N N . PRO B 1 185 ? -5.582 10.992 21.031 1 94.44 185 PRO B N 1
ATOM 3544 C CA . PRO B 1 185 ? -6.648 11.898 21.469 1 94.44 185 PRO B CA 1
ATOM 3545 C C . PRO B 1 185 ? -6.918 13.016 20.469 1 94.44 185 PRO B C 1
ATOM 3547 O O . PRO B 1 185 ? -5.98 13.602 19.922 1 94.44 185 PRO B O 1
ATOM 3550 N N . LEU B 1 186 ? -8.102 13.281 20.25 1 91.75 186 LEU B N 1
ATOM 3551 C CA . LEU B 1 186 ? -8.523 14.234 19.234 1 91.75 186 LEU B CA 1
ATOM 3552 C C . LEU B 1 186 ? -7.914 15.609 19.484 1 91.75 186 LEU B C 1
ATOM 3554 O O . LEU B 1 186 ? -7.699 16.375 18.562 1 91.75 186 LEU B O 1
ATOM 3558 N N . SER B 1 187 ? -7.582 15.938 20.719 1 90.38 187 SER B N 1
ATOM 3559 C CA . SER B 1 187 ? -7.047 17.234 21.094 1 90.38 187 SER B CA 1
ATOM 3560 C C . SER B 1 187 ? -5.547 17.312 20.828 1 90.38 187 SER B C 1
ATOM 3562 O O . SER B 1 187 ? -4.957 18.391 20.891 1 90.38 187 SER B O 1
ATOM 3564 N N . SER B 1 188 ? -5.004 16.203 20.516 1 95.56 188 SER B N 1
ATOM 3565 C CA . SER B 1 188 ? -3.561 16.188 20.312 1 95.56 188 SER B CA 1
ATOM 3566 C C . SER B 1 188 ? -3.168 17.016 19.094 1 95.56 188 SER B C 1
ATOM 3568 O O . SER B 1 188 ? -3.836 16.953 18.062 1 95.56 188 SER B O 1
ATOM 3570 N N . ARG B 1 189 ? -2.057 17.719 19.234 1 95.31 189 ARG B N 1
ATOM 3571 C CA . ARG B 1 189 ? -1.521 18.516 18.125 1 95.31 189 ARG B CA 1
ATOM 3572 C C . ARG B 1 189 ? -0.327 17.812 17.484 1 95.31 189 ARG B C 1
ATOM 3574 O O . ARG B 1 189 ? 0.29 18.344 16.562 1 95.31 189 ARG B O 1
ATOM 3581 N N . GLU B 1 190 ? -0.088 16.656 17.953 1 97.56 190 GLU B N 1
ATOM 3582 C CA . GLU B 1 190 ? 1.02 15.883 17.406 1 97.56 190 GLU B CA 1
ATOM 3583 C C . GLU B 1 190 ? 0.581 15.07 16.188 1 97.56 190 GLU B C 1
ATOM 3585 O O . GLU B 1 190 ? -0.614 14.844 15.992 1 97.56 190 GLU B O 1
ATOM 3590 N N . LEU B 1 191 ? 1.546 14.773 15.461 1 98.56 191 LEU B N 1
ATOM 3591 C CA . LEU B 1 191 ? 1.294 13.875 14.344 1 98.56 191 LEU B CA 1
ATOM 3592 C C . LEU B 1 191 ? 1.885 12.5 14.602 1 98.56 191 LEU B C 1
ATOM 3594 O O . LEU B 1 191 ? 2.842 12.359 15.367 1 98.56 191 LEU B O 1
ATOM 3598 N N . GLN B 1 192 ? 1.24 11.531 14.094 1 98.69 192 GLN B N 1
ATOM 3599 C CA . GLN B 1 192 ? 1.782 10.18 14.039 1 98.69 192 GLN B CA 1
ATOM 3600 C C . GLN B 1 192 ? 2.268 9.836 12.633 1 98.69 192 GLN B C 1
ATOM 3602 O O . GLN B 1 192 ? 1.618 10.18 11.648 1 98.69 192 GLN B O 1
ATOM 3607 N N . TYR B 1 193 ? 3.461 9.242 12.516 1 98.69 193 TYR B N 1
ATOM 3608 C CA . TYR B 1 193 ? 3.906 8.797 11.203 1 98.69 193 TYR B CA 1
ATOM 3609 C C . TYR B 1 193 ? 4.336 7.336 11.234 1 98.69 193 TYR B C 1
ATOM 3611 O O . TYR B 1 193 ? 4.672 6.805 12.297 1 98.69 193 TYR B O 1
ATOM 3619 N N . MET B 1 194 ? 4.281 6.727 10 1 98.25 194 MET B N 1
ATOM 3620 C CA . MET B 1 194 ? 4.656 5.32 9.859 1 98.25 194 MET B CA 1
ATOM 3621 C C . MET B 1 194 ? 5.215 5.047 8.469 1 98.25 194 MET B C 1
ATOM 3623 O O . MET B 1 194 ? 4.629 5.453 7.469 1 98.25 194 MET B O 1
ATOM 3627 N N . ILE B 1 195 ? 6.379 4.363 8.461 1 98.38 195 ILE B N 1
ATOM 3628 C CA . ILE B 1 195 ? 6.879 3.795 7.211 1 98.38 195 ILE B CA 1
ATOM 3629 C C . ILE B 1 195 ? 6.148 2.486 6.918 1 98.38 195 ILE B C 1
ATOM 3631 O O . ILE B 1 195 ? 6.227 1.534 7.699 1 98.38 195 ILE B O 1
ATOM 3635 N N . ARG B 1 196 ? 5.477 2.449 5.789 1 98 196 ARG B N 1
ATOM 3636 C CA . ARG B 1 196 ? 4.66 1.287 5.453 1 98 196 ARG B CA 1
ATOM 3637 C C . ARG B 1 196 ? 5.516 0.17 4.859 1 98 196 ARG B C 1
ATOM 3639 O O . ARG B 1 196 ? 6.242 0.386 3.887 1 98 196 ARG B O 1
ATOM 3646 N N . GLU B 1 197 ? 5.453 -1.017 5.457 1 97.38 197 GLU B N 1
ATOM 3647 C CA . GLU B 1 197 ? 6.102 -2.219 4.941 1 97.38 197 GLU B CA 1
ATOM 3648 C C . GLU B 1 197 ? 7.566 -1.954 4.605 1 97.38 197 GLU B C 1
ATOM 3650 O O . GLU B 1 197 ? 8 -2.176 3.473 1 97.38 197 GLU B O 1
ATOM 3655 N N . PRO B 1 198 ? 8.32 -1.498 5.602 1 97.5 198 PRO B N 1
ATOM 3656 C CA . PRO B 1 198 ? 9.734 -1.216 5.344 1 97.5 198 PRO B CA 1
ATOM 3657 C C . PRO B 1 198 ? 10.508 -2.447 4.875 1 97.5 198 PRO B C 1
ATOM 3659 O O . PRO B 1 198 ? 10.297 -3.547 5.395 1 97.5 198 PRO B O 1
ATOM 3662 N N . ILE B 1 199 ? 11.32 -2.279 3.914 1 96.31 199 ILE B N 1
ATOM 3663 C CA . ILE B 1 199 ? 12.109 -3.373 3.354 1 96.31 199 ILE B CA 1
ATOM 3664 C C . ILE B 1 199 ? 13.477 -3.432 4.035 1 96.31 199 ILE B C 1
ATOM 3666 O O . ILE B 1 199 ? 14.312 -2.551 3.832 1 96.31 199 ILE B O 1
ATOM 3670 N N . SER B 1 200 ? 13.719 -4.387 4.812 1 90.06 200 SER B N 1
ATOM 3671 C CA . SER B 1 200 ? 14.977 -4.719 5.484 1 90.06 200 SER B CA 1
ATOM 3672 C C . SER B 1 200 ? 15.57 -3.492 6.172 1 90.06 200 SER B C 1
ATOM 3674 O O . SER B 1 200 ? 16.734 -3.143 5.934 1 90.06 200 SER B O 1
ATOM 3676 N N . PRO B 1 201 ? 14.836 -2.912 7.004 1 91.31 201 PRO B N 1
ATOM 3677 C CA . PRO B 1 201 ? 15.406 -1.785 7.746 1 91.31 201 PRO B CA 1
ATOM 3678 C C . PRO B 1 201 ? 16.562 -2.203 8.656 1 91.31 201 PRO B C 1
ATOM 3680 O O . PRO B 1 201 ? 16.594 -3.34 9.133 1 91.31 201 PRO B O 1
ATOM 3683 N N . MET B 1 202 ? 17.406 -1.303 8.906 1 91.38 202 MET B N 1
ATOM 3684 C CA . MET B 1 202 ? 18.469 -1.545 9.883 1 91.38 202 MET B CA 1
ATOM 3685 C C . MET B 1 202 ? 17.906 -1.581 11.297 1 91.38 202 MET B C 1
ATOM 3687 O O . MET B 1 202 ? 16.938 -0.869 11.609 1 91.38 202 MET B O 1
ATOM 3691 N N . ASP B 1 203 ? 18.484 -2.332 12.07 1 91.56 203 ASP B N 1
ATOM 3692 C CA . ASP B 1 203 ? 18.016 -2.479 13.445 1 91.56 203 ASP B CA 1
ATOM 3693 C C . ASP B 1 203 ? 17.984 -1.131 14.164 1 91.56 203 ASP B C 1
ATOM 3695 O O . ASP B 1 203 ? 17.047 -0.841 14.914 1 91.56 203 ASP B O 1
ATOM 3699 N N . ALA B 1 204 ? 18.938 -0.305 13.922 1 90.38 204 ALA B N 1
ATOM 3700 C CA . ALA B 1 204 ? 19.062 0.989 14.594 1 90.38 204 ALA B CA 1
ATOM 3701 C C . ALA B 1 204 ? 17.938 1.924 14.18 1 90.38 204 ALA B C 1
ATOM 3703 O O . ALA B 1 204 ? 17.625 2.889 14.891 1 90.38 204 ALA B O 1
ATOM 3704 N N . ASP B 1 205 ? 17.297 1.562 13.094 1 92.88 205 ASP B N 1
ATOM 3705 C CA . ASP B 1 205 ? 16.312 2.475 12.539 1 92.88 205 ASP B CA 1
ATOM 3706 C C . ASP B 1 205 ? 14.891 2.039 12.906 1 92.88 205 ASP B C 1
ATOM 3708 O O . ASP B 1 205 ? 13.938 2.809 12.758 1 92.88 205 ASP B O 1
ATOM 3712 N N . LYS B 1 206 ? 14.727 0.868 13.391 1 92.62 206 LYS B N 1
ATOM 3713 C CA . LYS B 1 206 ? 13.414 0.26 13.57 1 92.62 206 LYS B CA 1
ATOM 3714 C C . LYS B 1 206 ? 12.539 1.106 14.492 1 92.62 206 LYS B C 1
ATOM 3716 O O . LYS B 1 206 ? 11.344 1.267 14.242 1 92.62 206 LYS B O 1
ATOM 3721 N N . ALA B 1 207 ? 13.164 1.671 15.484 1 92.44 207 ALA B N 1
ATOM 3722 C CA . ALA B 1 207 ? 12.406 2.465 16.438 1 92.44 207 ALA B CA 1
ATOM 3723 C C . ALA B 1 207 ? 11.898 3.756 15.812 1 92.44 207 ALA B C 1
ATOM 3725 O O . ALA B 1 207 ? 10.945 4.363 16.312 1 92.44 207 ALA B O 1
ATOM 3726 N N . MET B 1 208 ? 12.508 4.16 14.727 1 95.19 208 MET B N 1
ATOM 3727 C CA . MET B 1 208 ? 12.172 5.441 14.109 1 95.19 208 MET B CA 1
ATOM 3728 C C . MET B 1 208 ? 11.188 5.25 12.969 1 95.19 208 MET B C 1
ATOM 3730 O O . MET B 1 208 ? 10.727 6.223 12.375 1 95.19 208 MET B O 1
ATOM 3734 N N . LEU B 1 209 ? 10.812 4.043 12.688 1 97.19 209 LEU B N 1
ATOM 3735 C CA . LEU B 1 209 ? 9.977 3.781 11.516 1 97.19 209 LEU B CA 1
ATOM 3736 C C . LEU B 1 209 ? 8.508 4.027 11.836 1 97.19 209 LEU B C 1
ATOM 3738 O O . LEU B 1 209 ? 7.668 4.062 10.93 1 97.19 209 LEU B O 1
ATOM 3742 N N . HIS B 1 210 ? 8.18 4.09 13.039 1 97.81 210 HIS B N 1
ATOM 3743 C CA . HIS B 1 210 ? 6.863 4.438 13.562 1 97.81 210 HIS B CA 1
ATOM 3744 C C . HIS B 1 210 ? 6.977 5.246 14.844 1 97.81 210 HIS B C 1
ATOM 3746 O O . HIS B 1 210 ? 7.449 4.738 15.867 1 97.81 210 HIS B O 1
ATOM 3752 N N . ASP B 1 211 ? 6.516 6.453 14.734 1 97.25 211 ASP B N 1
ATOM 3753 C CA . ASP B 1 211 ? 6.672 7.34 15.883 1 97.25 211 ASP B CA 1
ATOM 3754 C C . ASP B 1 211 ? 5.734 8.539 15.781 1 97.25 211 ASP B C 1
ATOM 3756 O O . ASP B 1 211 ? 4.879 8.594 14.891 1 97.25 211 ASP B O 1
ATOM 3760 N N . VAL B 1 212 ? 5.918 9.477 16.734 1 97.56 212 VAL B N 1
ATOM 3761 C CA . VAL B 1 212 ? 5.152 10.719 16.781 1 97.56 212 VAL B CA 1
ATOM 3762 C C . VAL B 1 212 ? 6.043 11.891 16.375 1 97.56 212 VAL B C 1
ATOM 3764 O O . VAL B 1 212 ? 7.242 11.898 16.656 1 97.56 212 VAL B O 1
ATOM 3767 N N . LEU B 1 213 ? 5.504 12.719 15.672 1 97.25 213 LEU B N 1
ATOM 3768 C CA . LEU B 1 213 ? 6.102 14.016 15.375 1 97.25 213 LEU B CA 1
ATOM 3769 C C . LEU B 1 213 ? 5.523 15.102 16.281 1 97.25 213 LEU B C 1
ATOM 3771 O O . LEU B 1 213 ? 4.348 15.461 16.156 1 97.25 213 LEU B O 1
ATOM 3775 N N . LYS B 1 214 ? 6.32 15.641 17.109 1 95.12 214 LYS B N 1
ATOM 3776 C CA . LYS B 1 214 ? 5.867 16.641 18.062 1 95.12 214 LYS B CA 1
ATOM 3777 C C . LYS B 1 214 ? 5.582 17.969 17.375 1 95.12 214 LYS B C 1
ATOM 3779 O O . LYS B 1 214 ? 6.008 18.203 16.25 1 95.12 214 LYS B O 1
ATOM 3784 N N . GLN B 1 215 ? 4.926 18.844 18.094 1 92.38 215 GLN B N 1
ATOM 3785 C CA . GLN B 1 215 ? 4.496 20.109 17.531 1 92.38 215 GLN B CA 1
ATOM 3786 C C . GLN B 1 215 ? 5.695 20.969 17.125 1 92.38 215 GLN B C 1
ATOM 3788 O O . GLN B 1 215 ? 5.641 21.688 16.125 1 92.38 215 GLN B O 1
ATOM 3793 N N . GLU B 1 216 ? 6.793 20.844 17.844 1 91.12 216 GLU B N 1
ATOM 3794 C CA . GLU B 1 216 ? 7.969 21.656 17.578 1 91.12 216 GLU B CA 1
ATOM 3795 C C . GLU B 1 216 ? 8.906 20.984 16.594 1 91.12 216 GLU B C 1
ATOM 3797 O O . GLU B 1 216 ? 10 21.5 16.312 1 91.12 216 GLU B O 1
ATOM 3802 N N . GLN B 1 217 ? 8.43 19.938 16.078 1 94.69 217 GLN B N 1
ATOM 3803 C CA . GLN B 1 217 ? 9.258 19.188 15.148 1 94.69 217 GLN B CA 1
ATOM 3804 C C . GLN B 1 217 ? 8.672 19.219 13.742 1 94.69 217 GLN B C 1
ATOM 3806 O O . GLN B 1 217 ? 7.473 19.438 13.562 1 94.69 217 GLN B O 1
ATOM 3811 N N . HIS B 1 218 ? 9.516 19.078 12.789 1 95.69 218 HIS B N 1
ATOM 3812 C CA . HIS B 1 218 ? 9.109 18.844 11.406 1 95.69 218 HIS B CA 1
ATOM 3813 C C . HIS B 1 218 ? 9.883 17.688 10.789 1 95.69 218 HIS B C 1
ATOM 3815 O O . HIS B 1 218 ? 11 17.391 11.211 1 95.69 218 HIS B O 1
ATOM 3821 N N . MET B 1 219 ? 9.25 17.078 9.906 1 97.94 219 MET B N 1
ATOM 3822 C CA . MET B 1 219 ? 9.875 15.977 9.188 1 97.94 219 MET B CA 1
ATOM 3823 C C . MET B 1 219 ? 10.32 16.406 7.793 1 97.94 219 MET B C 1
ATOM 3825 O O . MET B 1 219 ? 9.547 17.016 7.051 1 97.94 219 MET B O 1
ATOM 3829 N N . HIS B 1 220 ? 11.539 16.109 7.523 1 98.12 220 HIS B N 1
ATOM 3830 C CA . HIS B 1 220 ? 12.094 16.375 6.199 1 98.12 220 HIS B CA 1
ATOM 3831 C C . HIS B 1 220 ? 12.25 15.086 5.395 1 98.12 220 HIS B C 1
ATOM 3833 O O . HIS B 1 220 ? 12.93 14.156 5.836 1 98.12 220 HIS B O 1
ATOM 3839 N N . VAL B 1 221 ? 11.656 15.062 4.223 1 98.75 221 VAL B N 1
ATOM 3840 C CA . VAL B 1 221 ? 11.672 13.891 3.359 1 98.75 221 VAL B CA 1
ATOM 3841 C C . VAL B 1 221 ? 12.273 14.25 2.002 1 98.75 221 VAL B C 1
ATOM 3843 O O . VAL B 1 221 ? 11.898 15.258 1.402 1 98.75 221 VAL B O 1
ATOM 3846 N N . VAL B 1 222 ? 13.188 13.438 1.557 1 98.88 222 VAL B N 1
ATOM 3847 C CA . VAL B 1 222 ? 13.711 13.578 0.203 1 98.88 222 VAL B CA 1
ATOM 3848 C C . VAL B 1 222 ? 13.336 12.359 -0.632 1 98.88 222 VAL B C 1
ATOM 3850 O O . VAL B 1 222 ? 13.609 11.219 -0.238 1 98.88 222 VAL B O 1
ATOM 3853 N N . TRP B 1 223 ? 12.773 12.648 -1.771 1 98.88 223 TRP B N 1
ATOM 3854 C CA . TRP B 1 223 ? 12.219 11.602 -2.629 1 98.88 223 TRP B CA 1
ATOM 3855 C C . TRP B 1 223 ? 13.227 11.172 -3.682 1 98.88 223 TRP B C 1
ATOM 3857 O O . TRP B 1 223 ? 13.883 12.008 -4.312 1 98.88 223 TRP B O 1
ATOM 3867 N N . TYR B 1 224 ? 13.281 9.797 -4.012 1 98.88 224 TYR B N 1
ATOM 3868 C CA . TYR B 1 224 ? 14.375 9.336 -4.863 1 98.88 224 TYR B CA 1
ATOM 3869 C C . TYR B 1 224 ? 13.844 8.578 -6.074 1 98.88 224 TYR B C 1
ATOM 3871 O O . TYR B 1 224 ? 14.602 8.234 -6.977 1 98.88 224 TYR B O 1
ATOM 3879 N N . ASN B 1 225 ? 12.555 8.203 -6.121 1 98.75 225 ASN B N 1
ATOM 3880 C CA . ASN B 1 225 ? 12.008 7.656 -7.355 1 98.75 225 ASN B CA 1
ATOM 3881 C C . ASN B 1 225 ? 11.844 8.734 -8.422 1 98.75 225 ASN B C 1
ATOM 3883 O O . ASN B 1 225 ? 11.797 9.922 -8.109 1 98.75 225 ASN B O 1
ATOM 3887 N N . GLN B 1 226 ? 11.734 8.258 -9.633 1 98.44 226 GLN B N 1
ATOM 3888 C CA . GLN B 1 226 ? 11.422 9.203 -10.695 1 98.44 226 GLN B CA 1
ATOM 3889 C C . GLN B 1 226 ? 10.016 9.766 -10.547 1 98.44 226 GLN B C 1
ATOM 3891 O O . GLN B 1 226 ? 9.781 10.945 -10.797 1 98.44 226 GLN B O 1
ATOM 3896 N N . GLU B 1 227 ? 9.109 8.891 -10.148 1 98.44 227 GLU B N 1
ATOM 3897 C CA . GLU B 1 227 ? 7.723 9.297 -9.922 1 98.44 227 GLU B CA 1
ATOM 3898 C C . GLU B 1 227 ? 7.316 9.086 -8.469 1 98.44 227 GLU B C 1
ATOM 3900 O O . GLU B 1 227 ? 7.734 8.117 -7.832 1 98.44 227 GLU B O 1
ATOM 3905 N N . GLY B 1 228 ? 6.496 10.016 -7.977 1 98.81 228 GLY B N 1
ATOM 3906 C CA . GLY B 1 228 ? 5.902 9.938 -6.652 1 98.81 228 GLY B CA 1
ATOM 3907 C C . GLY B 1 228 ? 4.664 10.805 -6.5 1 98.81 228 GLY B C 1
ATOM 3908 O O . GLY B 1 228 ? 4.301 11.539 -7.418 1 98.81 228 GLY B O 1
ATOM 3909 N N . ALA B 1 229 ? 4.031 10.664 -5.359 1 98.88 229 ALA B N 1
ATOM 3910 C CA . ALA B 1 229 ? 2.832 11.461 -5.113 1 98.88 229 ALA B CA 1
ATOM 3911 C C . ALA B 1 229 ? 2.602 11.656 -3.617 1 98.88 229 ALA B C 1
ATOM 3913 O O . ALA B 1 229 ? 2.967 10.805 -2.807 1 98.88 229 ALA B O 1
ATOM 3914 N N . VAL B 1 230 ? 2.057 12.742 -3.307 1 98.88 230 VAL B N 1
ATOM 3915 C CA . VAL B 1 230 ? 1.485 13.016 -1.992 1 98.88 230 VAL B CA 1
ATOM 3916 C C . VAL B 1 230 ? -0.039 12.969 -2.07 1 98.88 230 VAL B C 1
ATOM 3918 O O . VAL B 1 230 ? -0.655 13.789 -2.758 1 98.88 230 VAL B O 1
ATOM 3921 N N . TYR B 1 231 ? -0.574 12.047 -1.423 1 98.81 231 TYR B N 1
ATOM 3922 C CA . TYR B 1 231 ? -2.025 11.93 -1.336 1 98.81 231 TYR B CA 1
ATOM 3923 C C . TYR B 1 231 ? -2.549 12.578 -0.059 1 98.81 231 TYR B C 1
ATOM 3925 O O . TYR B 1 231 ? -2.055 12.297 1.035 1 98.81 231 TYR B O 1
ATOM 3933 N N . VAL B 1 232 ? -3.582 13.422 -0.202 1 98.38 232 VAL B N 1
ATOM 3934 C CA . VAL B 1 232 ? -4.109 14.172 0.932 1 98.38 232 VAL B CA 1
ATOM 3935 C C . VAL B 1 232 ? -5.527 13.703 1.25 1 98.38 232 VAL B C 1
ATOM 3937 O O . VAL B 1 232 ? -6.438 13.867 0.435 1 98.38 232 VAL B O 1
ATOM 3940 N N . ASP B 1 233 ? -5.695 13.141 2.426 1 97.25 233 ASP B N 1
ATOM 3941 C CA . ASP B 1 233 ? -6.992 12.688 2.928 1 97.25 233 ASP B CA 1
ATOM 3942 C C . ASP B 1 233 ? -7.691 11.789 1.914 1 97.25 233 ASP B C 1
ATOM 3944 O O . ASP B 1 233 ? -8.875 11.977 1.615 1 97.25 233 ASP B O 1
ATOM 3948 N N . GLY B 1 234 ? -6.926 10.875 1.39 1 95.69 234 GLY B N 1
ATOM 3949 C CA . GLY B 1 234 ? -7.484 9.945 0.422 1 95.69 234 GLY B CA 1
ATOM 3950 C C . GLY B 1 234 ? -6.902 10.109 -0.969 1 95.69 234 GLY B C 1
ATOM 3951 O O . GLY B 1 234 ? -5.762 10.555 -1.121 1 95.69 234 GLY B O 1
ATOM 3952 N N . SER B 1 235 ? -7.68 9.68 -1.997 1 95.56 235 SER B N 1
ATOM 3953 C CA . SER B 1 235 ? -7.109 9.555 -3.334 1 95.56 235 SER B CA 1
ATOM 3954 C C . SER B 1 235 ? -7.516 10.727 -4.219 1 95.56 235 SER B C 1
ATOM 3956 O O . SER B 1 235 ? -7.055 10.844 -5.355 1 95.56 235 SER B O 1
ATOM 3958 N N . HIS B 1 236 ? -8.258 11.641 -3.715 1 93 236 HIS B N 1
ATOM 3959 C CA . HIS B 1 236 ? -8.844 12.664 -4.574 1 93 236 HIS B CA 1
ATOM 3960 C C . HIS B 1 236 ? -7.887 13.836 -4.766 1 93 236 HIS B C 1
ATOM 3962 O O . HIS B 1 236 ? -7.777 14.383 -5.867 1 93 236 HIS B O 1
ATOM 3968 N N . VAL B 1 237 ? -7.273 14.297 -3.678 1 95.69 237 VAL B N 1
ATOM 3969 C CA . VAL B 1 237 ? -6.293 15.375 -3.752 1 95.69 237 VAL B CA 1
ATOM 3970 C C . VAL B 1 237 ? -4.883 14.797 -3.793 1 95.69 237 VAL B C 1
ATOM 3972 O O . VAL B 1 237 ? -4.438 14.164 -2.83 1 95.69 237 VAL B O 1
ATOM 3975 N N . VAL B 1 238 ? -4.211 15.031 -4.965 1 97.88 238 VAL B N 1
ATOM 3976 C CA . VAL B 1 238 ? -2.908 14.414 -5.195 1 97.88 238 VAL B CA 1
ATOM 3977 C C . VAL B 1 238 ? -1.917 15.461 -5.691 1 97.88 238 VAL B C 1
ATOM 3979 O O . VAL B 1 238 ? -2.256 16.297 -6.535 1 97.88 238 VAL B O 1
ATOM 3982 N N . HIS B 1 239 ? -0.745 15.484 -5.137 1 98.31 239 HIS B N 1
ATOM 3983 C CA . HIS B 1 239 ? 0.369 16.297 -5.617 1 98.31 239 HIS B CA 1
ATOM 3984 C C . HIS B 1 239 ? 1.523 15.422 -6.094 1 98.31 239 HIS B C 1
ATOM 3986 O O . HIS B 1 239 ? 2.096 14.656 -5.312 1 98.31 239 HIS B O 1
ATOM 3992 N N . SER B 1 240 ? 1.93 15.586 -7.344 1 98.44 240 SER B N 1
ATOM 3993 C CA . SER B 1 240 ? 3.021 14.789 -7.898 1 98.44 240 SER B CA 1
ATOM 3994 C C . SER B 1 240 ? 4.375 15.289 -7.398 1 98.44 240 SER B C 1
ATOM 3996 O O . SER B 1 240 ? 4.586 16.5 -7.266 1 98.44 240 SER B O 1
ATOM 3998 N N . ILE B 1 241 ? 5.238 14.336 -7.156 1 98.69 241 ILE B N 1
ATOM 3999 C CA . ILE B 1 241 ? 6.621 14.672 -6.824 1 98.69 241 ILE B CA 1
ATOM 4000 C C . ILE B 1 241 ? 7.57 13.852 -7.691 1 98.69 241 ILE B C 1
ATOM 4002 O O . ILE B 1 241 ? 7.168 12.852 -8.289 1 98.69 241 ILE B O 1
ATOM 4006 N N . GLN B 1 242 ? 8.789 14.289 -7.75 1 98.5 242 GLN B N 1
ATOM 4007 C CA . GLN B 1 242 ? 9.789 13.633 -8.578 1 98.5 242 GLN B CA 1
ATOM 4008 C C . GLN B 1 242 ? 11.125 13.531 -7.848 1 98.5 242 GLN B C 1
ATOM 4010 O O . GLN B 1 242 ? 11.305 14.109 -6.773 1 98.5 242 GLN B O 1
ATOM 4015 N N . HIS B 1 243 ? 11.969 12.852 -8.508 1 98.81 243 HIS B N 1
ATOM 4016 C CA . HIS B 1 243 ? 13.297 12.625 -7.941 1 98.81 243 HIS B CA 1
ATOM 4017 C C . HIS B 1 243 ? 13.93 13.938 -7.484 1 98.81 243 HIS B C 1
ATOM 4019 O O . HIS B 1 243 ? 13.977 14.906 -8.242 1 98.81 243 HIS B O 1
ATOM 4025 N N . GLY B 1 244 ? 14.344 13.961 -6.238 1 98.56 244 GLY B N 1
ATOM 4026 C CA . GLY B 1 244 ? 15.062 15.117 -5.723 1 98.56 244 GLY B CA 1
ATOM 4027 C C . GLY B 1 244 ? 14.172 16.078 -4.965 1 98.56 244 GLY B C 1
ATOM 4028 O O . GLY B 1 244 ? 14.664 16.953 -4.242 1 98.56 244 GLY B O 1
ATOM 4029 N N . ASP B 1 245 ? 12.914 15.938 -5.176 1 98.81 245 ASP B N 1
ATOM 4030 C CA . ASP B 1 245 ? 11.992 16.812 -4.453 1 98.81 245 ASP B CA 1
ATOM 4031 C C . ASP B 1 245 ? 12.102 16.594 -2.945 1 98.81 245 ASP B C 1
ATOM 4033 O O . ASP B 1 245 ? 12.359 15.484 -2.486 1 98.81 245 ASP B O 1
ATOM 4037 N N . SER B 1 246 ? 11.891 17.641 -2.248 1 98.69 246 SER B N 1
ATOM 4038 C CA . SER B 1 246 ? 11.945 17.594 -0.791 1 98.69 246 SER B CA 1
ATOM 4039 C C . SER B 1 246 ? 10.617 18.031 -0.174 1 98.69 246 SER B C 1
ATOM 4041 O O . SER B 1 246 ? 9.984 18.969 -0.65 1 98.69 246 SER B O 1
ATOM 4043 N N . LEU B 1 247 ? 10.258 17.344 0.851 1 98.81 247 LEU B N 1
ATOM 4044 C CA . LEU B 1 247 ? 9.031 17.641 1.581 1 98.81 247 LEU B CA 1
ATOM 4045 C C . LEU B 1 247 ? 9.344 18.047 3.018 1 98.81 247 LEU B C 1
ATOM 4047 O O . LEU B 1 247 ? 10.219 17.469 3.656 1 98.81 247 LEU B O 1
ATOM 4051 N N . GLU B 1 248 ? 8.664 19 3.48 1 98.38 248 GLU B N 1
ATOM 4052 C CA . GLU B 1 248 ? 8.609 19.344 4.898 1 98.38 248 GLU B CA 1
ATOM 4053 C C . GLU B 1 248 ? 7.211 19.125 5.465 1 98.38 248 GLU B C 1
ATOM 4055 O O . GLU B 1 248 ? 6.254 19.766 5.016 1 98.38 248 GLU B O 1
ATOM 4060 N N . ILE B 1 249 ? 7.113 18.297 6.41 1 98.62 249 ILE B N 1
ATOM 4061 C CA . ILE B 1 249 ? 5.824 17.906 6.973 1 98.62 249 ILE B CA 1
ATOM 4062 C C . ILE B 1 249 ? 5.762 18.312 8.445 1 98.62 249 ILE B C 1
ATOM 4064 O O . ILE B 1 249 ? 6.684 18.031 9.211 1 98.62 249 ILE B O 1
ATOM 4068 N N . SER B 1 250 ? 4.66 18.953 8.828 1 97.94 250 SER B N 1
ATOM 4069 C CA . SER B 1 250 ? 4.523 19.375 10.211 1 97.94 250 SER B CA 1
ATOM 4070 C C . SER B 1 250 ? 3.062 19.609 10.586 1 97.94 250 SER B C 1
ATOM 4072 O O . SER B 1 250 ? 2.184 19.547 9.719 1 97.94 250 SER B O 1
ATOM 4074 N N . SER B 1 251 ? 2.912 19.828 11.859 1 97.06 251 SER B N 1
ATOM 4075 C CA . SER B 1 251 ? 1.587 20.188 12.359 1 97.06 251 SER B CA 1
ATOM 4076 C C . SER B 1 251 ? 1.394 21.703 12.375 1 97.06 251 SER B C 1
ATOM 4078 O O . SER B 1 251 ? 0.534 22.203 13.094 1 97.06 251 SER B O 1
ATOM 4080 N N . GLY B 1 252 ? 2.166 22.391 11.594 1 94.38 252 GLY B N 1
ATOM 4081 C CA . GLY B 1 252 ? 2.131 23.844 11.602 1 94.38 252 GLY B CA 1
ATOM 4082 C C . GLY B 1 252 ? 0.995 24.422 10.781 1 94.38 252 GLY B C 1
ATOM 4083 O O . GLY B 1 252 ? 1.021 25.594 10.406 1 94.38 252 GLY B O 1
ATOM 4084 N N . ALA B 1 253 ? 0.066 23.703 10.398 1 94.94 253 ALA B N 1
ATOM 4085 C CA . ALA B 1 253 ? -1.107 24.188 9.672 1 94.94 253 ALA B CA 1
ATOM 4086 C C . ALA B 1 253 ? -2.107 24.844 10.609 1 94.94 253 ALA B C 1
ATOM 4088 O O . ALA B 1 253 ? -2.18 24.516 11.789 1 94.94 253 ALA B O 1
ATOM 4089 N N . PRO B 1 254 ? -2.902 25.797 10.062 1 92.88 254 PRO B N 1
ATOM 4090 C CA . PRO B 1 254 ? -3.996 26.312 10.883 1 92.88 254 PRO B CA 1
ATOM 4091 C C . PRO B 1 254 ? -4.977 25.234 11.32 1 92.88 254 PRO B C 1
ATOM 4093 O O . PRO B 1 254 ? -5.367 24.375 10.516 1 92.88 254 PRO B O 1
ATOM 4096 N N . THR B 1 255 ? -5.32 25.297 12.555 1 91.69 255 THR B N 1
ATOM 4097 C CA . THR B 1 255 ? -6.238 24.297 13.094 1 91.69 255 THR B CA 1
ATOM 4098 C C . THR B 1 255 ? -7.652 24.531 12.555 1 91.69 255 THR B C 1
ATOM 4100 O O . THR B 1 255 ? -7.973 25.609 12.078 1 91.69 255 THR B O 1
ATOM 4103 N N . LEU B 1 256 ? -8.414 23.438 12.57 1 89.56 256 LEU B N 1
ATOM 4104 C CA . LEU B 1 256 ? -9.836 23.516 12.258 1 89.56 256 LEU B CA 1
ATOM 4105 C C . LEU B 1 256 ? -10.672 23.578 13.531 1 89.56 256 LEU B C 1
ATOM 4107 O O . LEU B 1 256 ? -10.57 22.703 14.383 1 89.56 256 LEU B O 1
ATOM 4111 N N . LYS B 1 257 ? -11.43 24.594 13.672 1 84.25 257 LYS B N 1
ATOM 4112 C CA . LYS B 1 257 ? -12.297 24.719 14.836 1 84.25 257 LYS B CA 1
ATOM 4113 C C . LYS B 1 257 ? -13.641 24.031 14.602 1 84.25 257 LYS B C 1
ATOM 4115 O O . LYS B 1 257 ? -14.336 24.344 13.625 1 84.25 257 LYS B O 1
ATOM 4120 N N . VAL B 1 258 ? -13.875 23.016 15.398 1 80.81 258 VAL B N 1
ATOM 4121 C CA . VAL B 1 258 ? -15.117 22.281 15.258 1 80.81 258 VAL B CA 1
ATOM 4122 C C . VAL B 1 258 ? -15.922 22.359 16.547 1 80.81 258 VAL B C 1
ATOM 4124 O O . VAL B 1 258 ? -15.359 22.297 17.641 1 80.81 258 VAL B O 1
ATOM 4127 N N . VAL B 1 259 ? -17.156 22.656 16.422 1 71.94 259 VAL B N 1
ATOM 4128 C CA . VAL B 1 259 ? -18.047 22.625 17.578 1 71.94 259 VAL B CA 1
ATOM 4129 C C . VAL B 1 259 ? -18.797 21.297 17.609 1 71.94 259 VAL B C 1
ATOM 4131 O O . VAL B 1 259 ? -19.5 20.938 16.641 1 71.94 259 VAL B O 1
ATOM 4134 N N . LEU B 1 260 ? -18.25 20.375 18.422 1 61.75 260 LEU B N 1
ATOM 4135 C CA . LEU B 1 260 ? -18.891 19.062 18.516 1 61.75 260 LEU B CA 1
ATOM 4136 C C . LEU B 1 260 ? -20 19.062 19.547 1 61.75 260 LEU B C 1
ATOM 4138 O O . LEU B 1 260 ? -19.891 19.734 20.594 1 61.75 260 LEU B O 1
ATOM 4142 N N . PRO B 1 261 ? -21.062 18.406 19.094 1 56.22 261 PRO B N 1
ATOM 4143 C CA . PRO B 1 261 ? -22.094 18.25 20.125 1 56.22 261 PRO B CA 1
ATOM 4144 C C . PRO B 1 261 ? -21.609 17.438 21.312 1 56.22 261 PRO B C 1
ATOM 4146 O O . PRO B 1 261 ? -20.688 16.609 21.172 1 56.22 261 PRO B O 1
ATOM 4149 N N . GLU B 1 262 ? -21.953 17.781 22.516 1 51.75 262 GLU B N 1
ATOM 4150 C CA . GLU B 1 262 ? -21.562 17.156 23.766 1 51.75 262 GLU B CA 1
ATOM 4151 C C . GLU B 1 262 ? -21.594 15.633 23.656 1 51.75 262 GLU B C 1
ATOM 4153 O O . GLU B 1 262 ? -20.719 14.945 24.188 1 51.75 262 GLU B O 1
ATOM 4158 N N . HIS B 1 263 ? -22.562 15.125 23.016 1 52.5 263 HIS B N 1
ATOM 4159 C CA . HIS B 1 263 ? -22.688 13.672 23 1 52.5 263 HIS B CA 1
ATOM 4160 C C . HIS B 1 263 ? -21.594 13.023 22.156 1 52.5 263 HIS B C 1
ATOM 4162 O O . HIS B 1 263 ? -21.234 11.867 22.391 1 52.5 263 HIS B O 1
ATOM 4168 N N . LEU B 1 264 ? -21.141 13.727 21.219 1 50.81 264 LEU B N 1
ATOM 4169 C CA . LEU B 1 264 ? -20.078 13.156 20.391 1 50.81 264 LEU B CA 1
ATOM 4170 C C . LEU B 1 264 ? -18.734 13.266 21.078 1 50.81 264 LEU B C 1
ATOM 4172 O O . LEU B 1 264 ? -17.828 12.469 20.812 1 50.81 264 LEU B O 1
ATOM 4176 N N . LEU B 1 265 ? -18.656 14.297 21.891 1 46.16 265 LEU B N 1
ATOM 4177 C CA . LEU B 1 265 ? -17.422 14.406 22.656 1 46.16 265 LEU B CA 1
ATOM 4178 C C . LEU B 1 265 ? -17.281 13.242 23.641 1 46.16 265 LEU B C 1
ATOM 4180 O O . LEU B 1 265 ? -16.172 12.898 24.047 1 46.16 265 LEU B O 1
ATOM 4184 N N . LYS B 1 266 ? -18.406 12.836 24.203 1 44.47 266 LYS B N 1
ATOM 4185 C CA . LYS B 1 266 ? -18.422 11.734 25.156 1 44.47 266 LYS B CA 1
ATOM 4186 C C . LYS B 1 266 ? -18.312 10.391 24.438 1 44.47 266 LYS B C 1
ATOM 4188 O O . LYS B 1 266 ? -18.297 9.336 25.078 1 44.47 266 LYS B O 1
ATOM 4193 N N . MET B 1 267 ? -18.609 10.25 23.203 1 39.34 267 MET B N 1
ATOM 4194 C CA . MET B 1 267 ? -18.516 8.945 22.562 1 39.34 267 MET B CA 1
ATOM 4195 C C . MET B 1 267 ? -17.078 8.438 22.562 1 39.34 267 MET B C 1
ATOM 4197 O O . MET B 1 267 ? -16.219 9.023 21.906 1 39.34 267 MET B O 1
ATOM 4201 N N . GLY B 1 268 ? -16.422 8.227 23.656 1 36.06 268 GLY B N 1
ATOM 4202 C CA . GLY B 1 268 ? -15.25 7.379 23.703 1 36.06 268 GLY B CA 1
ATOM 4203 C C . GLY B 1 268 ? -15.258 6.301 22.641 1 36.06 268 GLY B C 1
ATOM 4204 O O . GLY B 1 268 ? -16.25 6.129 21.922 1 36.06 268 GLY B O 1
ATOM 4205 N N . PRO B 1 269 ? -14.031 5.699 22.188 1 35.41 269 PRO B N 1
ATOM 4206 C CA . PRO B 1 269 ? -13.938 4.578 21.25 1 35.41 269 PRO B CA 1
ATOM 4207 C C . PRO B 1 269 ? -15.031 3.537 21.453 1 35.41 269 PRO B C 1
ATOM 4209 O O . PRO B 1 269 ? -14.875 2.631 22.281 1 35.41 269 PRO B O 1
ATOM 4212 N N . GLU B 1 270 ? -16.188 3.881 21.703 1 32.31 270 GLU B N 1
ATOM 4213 C CA . GLU B 1 270 ? -17.094 2.738 21.844 1 32.31 270 GLU B CA 1
ATOM 4214 C C . GLU B 1 270 ? -17.156 1.916 20.562 1 32.31 270 GLU B C 1
ATOM 4216 O O . GLU B 1 270 ? -17.906 0.941 20.484 1 32.31 270 GLU B O 1
ATOM 4221 N N . TRP B 1 271 ? -16.578 2.246 19.469 1 25.64 271 TRP B N 1
ATOM 4222 C CA . TRP B 1 271 ? -16.734 1.146 18.516 1 25.64 271 TRP B CA 1
ATOM 4223 C C . TRP B 1 271 ? -15.844 -0.029 18.891 1 25.64 271 TRP B C 1
ATOM 4225 O O . TRP B 1 271 ? -14.773 0.16 19.469 1 25.64 271 TRP B O 1
#

pLDDT: mean 70.94, std 29.04, range [20.2, 98.94]

Organism: Zea mays (NCBI:txid4577)

Foldseek 3Di:
DVVVVVVVVVVVVVVVCPVPAVVCVVVVVVCVVVVVVVCVVVVVVVCVVDPDDVVVVVVVVVVVVVVVVVVVVVVVVVVVVVCVVVVPPCPPVVVVLVVLLVVDFWQWAFWKWKAKQNHTDPDTFRFKKWKAFPDQPDWWWKKKWKAFPVGDIDDIFTWIASTKMKTTLVNCVDPVVVQPGHHDDRNALKMWMAGHGTDPGDPVCVVVRTDIGHQRMKMKMFTAAQWMWMGGHDDPDIDIDGHGMMMIMHRPDGIDTHRGDPVVVPPDPPD/DVVVVVVVVVVVVVVVPDPDPVVCVVVVVVCVVVVVVVCVVVVVVVCVVDPDDVVVVVVVVVVVVVVVVVVVVVVVVVVVVVCVVVVPPCPPVVVVLVVLLVVDFWQWAFWKWKAKQNHTDPDTFRFKKWKAFPDQPDWWWKKKWKAFPVGDIDDIFTWIASTKMKTTLVNCVDPVVVQPGHHDDRNALKMWMAGHGTDPGDPVCVVVRTDIGHQRMKMKMFTAAQWIWMDGHDDPDIDIDGHGMMMIMHRPDGIDTHRGDPVVVPPDPPD

Radius of gyration: 28.06 Å; Cα contacts (8 Å, |Δi|>4): 937; chains: 2; bounding box: 66×72×81 Å